Protein AF-A0A3M0Z7J5-F1 (afdb_monomer_lite)

Foldseek 3Di:
DLQDALPDPLQVVLLVLCCVLQVDVVSVCVQLVHDDPGSSVSSVDNDRWPDSPHPSSVVSVLVSVLVVLLVVLCVVLVVCCVVPVPDFAAADQDEPCLDVQPPDLSNLCSCLVRGQEHEYQDACLSQQAALVFAGAPVSLVSLVSSCVSSVHAYEHAEYADPPPRLSRLLQPVLLQLQRPRYDYYDYPDQADDDPPPPPDDDPPPVSVPDRDDDVSNVVSCCVCVVCSVVSNPPNHSCVSYDHQQFQWAQDDDFADWDDDDDDFQFFAQWTWDDDAQATFIDGVNHTWKDWWKWWWWAGPNDTATATFRGKAWDTWHDDPFWIKTKIKGWDQKDPADRPGDPDPDRPDPPDGTGFIKIWIKMWIRTHHHHQKIKMWTFKMWGQAQAKIWRFKMKRKMWTCVVNQCQQWDWDSNRCSQSKTWTARQVVQKIKIKGFSGPNWHWDWDQTPSRITMTITIGGDGDIHHHRDMGGDPGTTMMMMGMDGCVVDDVVVVVSVVVCCVVRIDRPVVPDPDPDDDDD

pLDDT: mean 82.3, std 17.11, range [24.45, 98.56]

Secondary structure (DSSP, 8-state):
-TTS-TT-HHHHHHHHHHHHHHSSHHHHHHHHT---SSGGGGGT-S---S---SHHHHHHHHHHHHHHHHHHHHHHHHHHHHH-SSS------B-S-SSGGG--HHHHHHHHHH-SSEEE---TTTTT-BTTTBEEHHHHHHHHHHHHHHTS-EEEEEE--SSSHHHHHHHHHHHHHH-TTEEEEEES-SSPPP-S--SS--TT-GGGG-----HHHHHHHHHHHHTHHHHHHH--GGGGEE-PPPPEEE--PPPPEE-SSPPPEEETTEEEEEETTEEEEEETTEEEEEE--EEEEEETTEEEEEE-SEEEEEEEEE-SSEEEEEEEEEE---SS----SSS-PPPPTTPPPPPPEEEEEEEEEESSSTTEEEEEEEEEEE-SSS-EEEEEEEEEEEE-GGGT--SPEEE---GGGT-EEEEETTTTEEEEEE-SSTTSEEEEEE-TTS-EEEEEEEEEEEEE-TT-EE--SS--EEEEEEE-GGG-HHHHHHHHHHHHHHHEEEGGGS---------

Radius of gyration: 25.52 Å; chains: 1; bounding box: 69×64×62 Å

Sequence (519 aa):
MFCYPADHTAKLALIRFAKDYFKDIRAFNEAWKTNLNSFDDLRQLSAIAPVPPTDAADRFAWRWLEYAEETWFKHWAGAIRKYDPNHLILGIRQHGHESPGKFNRGFWKIMGKYCDVISLNAYAASVGVDPERGVPDRTMRHFSEISEISGRPLINSEWFPNIHEEKIFHWYQPFMIAHPAFVGSQLFNWAGHPSLSYTLRDPNDPELSTFQPKPELERAARDVFSRLVEIRLHESPEKYTFKAPAARLWNRPLPPRREGPLPLLRSGPVELRKISEGWQLLCDGKRFQEFSPYVHQVFNQQNRWVRSTTHTILAWYQDAEFTVIDSVLSHPGDEDRGVDAGGMKPPKPGEKKAFAYELLIRTWVARQEPGVVATQILGLNNRSQGSWFLKSISMACKTQLAGSGKDDQPYNALQIYRAAGWTDPVVDIGYVAFSPDEKTGSKYRIWKTGRRAASREFAVNTLMVGAQSWAPELTPTAIHMVWKPSLGHARLLERIEQVVQRYCKSSQAIPYQSRIVDR

Structure (mmCIF, N/CA/C/O backbone):
data_AF-A0A3M0Z7J5-F1
#
_entry.id   AF-A0A3M0Z7J5-F1
#
loop_
_atom_site.group_PDB
_atom_site.id
_atom_site.type_symbol
_atom_site.label_atom_id
_atom_site.label_alt_id
_atom_site.label_comp_id
_atom_site.label_asym_id
_atom_site.label_entity_id
_atom_site.label_seq_id
_atom_site.pdbx_PDB_ins_code
_atom_site.Cartn_x
_atom_site.Cartn_y
_atom_site.Cartn_z
_atom_site.occupancy
_atom_site.B_iso_or_equiv
_atom_site.auth_seq_id
_atom_site.auth_comp_id
_atom_site.auth_asym_id
_atom_site.auth_atom_id
_atom_site.pdbx_PDB_model_num
ATOM 1 N N . MET A 1 1 ? -7.936 17.735 12.876 1.00 60.84 1 MET A N 1
ATOM 2 C CA . MET A 1 1 ? -8.378 17.920 14.277 1.00 60.84 1 MET A CA 1
ATOM 3 C C . MET A 1 1 ? -8.897 19.330 14.525 1.00 60.84 1 MET A C 1
ATOM 5 O O . MET A 1 1 ? -10.055 19.461 14.882 1.00 60.84 1 MET A O 1
ATOM 9 N N . PHE A 1 2 ? -8.102 20.376 14.283 1.00 72.12 2 PHE A N 1
ATOM 10 C CA . PHE A 1 2 ? -8.481 21.748 14.656 1.00 72.12 2 PHE A CA 1
ATOM 11 C C . PHE A 1 2 ? -9.410 22.472 13.668 1.00 72.12 2 PHE A C 1
ATOM 13 O O . PHE A 1 2 ? -9.980 23.490 14.026 1.00 72.12 2 PHE A O 1
ATOM 20 N N . CYS A 1 3 ? -9.635 21.933 12.466 1.00 73.25 3 CYS A N 1
ATOM 21 C CA . CYS A 1 3 ? -10.385 22.614 11.401 1.00 73.25 3 CYS A CA 1
ATOM 22 C C . CYS A 1 3 ? -11.904 22.720 11.614 1.00 73.25 3 CYS A C 1
ATOM 24 O O . CYS A 1 3 ? -12.590 23.314 10.787 1.00 73.25 3 CYS A O 1
ATOM 26 N N . TYR A 1 4 ? -12.441 22.129 12.681 1.00 81.00 4 TYR A N 1
ATOM 27 C CA . TYR A 1 4 ? -13.855 22.278 13.007 1.00 81.00 4 TYR A CA 1
ATOM 28 C C . TYR A 1 4 ? -14.184 23.725 13.431 1.00 81.00 4 TYR A C 1
ATOM 30 O O . TYR A 1 4 ? -13.299 24.428 13.938 1.00 81.00 4 TYR A O 1
ATOM 38 N N . PRO A 1 5 ? -15.445 24.171 13.271 1.00 87.25 5 PRO A N 1
ATOM 39 C CA . PRO A 1 5 ? -15.925 25.435 13.830 1.00 87.25 5 PRO A CA 1
ATOM 40 C C . PRO A 1 5 ? -15.631 25.580 15.332 1.00 87.25 5 PRO A C 1
ATOM 42 O O . PRO A 1 5 ? -15.507 24.586 16.052 1.00 87.25 5 PRO A O 1
ATOM 45 N N . ALA A 1 6 ? -15.500 26.822 15.805 1.00 88.44 6 ALA A N 1
ATOM 46 C CA . ALA A 1 6 ? -15.076 27.163 17.171 1.00 88.44 6 ALA A CA 1
ATOM 47 C C . ALA A 1 6 ? -15.990 26.614 18.285 1.00 88.44 6 ALA A C 1
ATOM 49 O O . ALA A 1 6 ? -15.560 26.442 19.430 1.00 88.44 6 ALA A O 1
ATOM 50 N N . ASP A 1 7 ? -17.250 26.370 17.953 1.00 89.44 7 ASP A N 1
ATOM 51 C CA . ASP A 1 7 ? -18.333 25.878 18.800 1.00 89.44 7 ASP A CA 1
ATOM 52 C C . ASP A 1 7 ? -18.662 24.394 18.563 1.00 89.44 7 ASP A C 1
ATOM 54 O O . ASP A 1 7 ? -19.464 23.815 19.294 1.00 89.44 7 ASP A O 1
ATOM 58 N N . HIS A 1 8 ? -18.006 23.740 17.600 1.00 91.50 8 HIS A N 1
ATOM 59 C CA . HIS A 1 8 ? -18.236 22.329 17.321 1.00 91.50 8 HIS A CA 1
ATOM 60 C C . HIS A 1 8 ? -17.866 21.464 18.534 1.00 91.50 8 HIS A C 1
ATOM 62 O O . HIS A 1 8 ? -16.742 21.521 19.042 1.00 91.50 8 HIS A O 1
ATOM 68 N N . THR A 1 9 ? -18.774 20.588 18.961 1.00 92.44 9 THR A N 1
ATOM 69 C CA . THR A 1 9 ? -18.633 19.781 20.188 1.00 92.44 9 THR A CA 1
ATOM 70 C C . THR A 1 9 ? -17.344 18.956 20.223 1.00 92.44 9 THR A C 1
ATOM 72 O O . THR A 1 9 ? -16.647 18.948 21.236 1.00 92.44 9 THR A O 1
ATOM 75 N N . ALA A 1 10 ? -16.951 18.339 19.102 1.00 89.31 10 ALA A N 1
ATOM 76 C CA . ALA A 1 10 ? -15.683 17.604 19.010 1.00 89.31 10 ALA A CA 1
ATOM 77 C C . ALA A 1 10 ? -14.442 18.499 19.205 1.00 89.31 10 ALA A C 1
ATOM 79 O O . ALA A 1 10 ? -13.437 18.045 19.747 1.00 89.31 10 ALA A O 1
ATOM 80 N N . LYS A 1 11 ? -14.505 19.775 18.799 1.00 90.69 11 LYS A N 1
ATOM 81 C CA . LYS A 1 11 ? -13.414 20.734 19.014 1.00 90.69 11 LYS A CA 1
ATOM 82 C C . LYS A 1 11 ? -13.320 21.122 20.482 1.00 90.69 11 LYS A C 1
ATOM 84 O O . LYS A 1 11 ? -12.230 21.134 21.037 1.00 90.69 11 LYS A O 1
ATOM 89 N N . LEU A 1 12 ? -14.457 21.372 21.125 1.00 93.06 12 LEU A N 1
ATOM 90 C CA . LEU A 1 12 ? -14.505 21.663 22.559 1.00 93.06 12 LEU A CA 1
ATOM 91 C C . LEU A 1 12 ? -13.969 20.488 23.387 1.00 93.06 12 LEU A C 1
ATOM 93 O O . LEU A 1 12 ? -13.180 20.691 24.309 1.00 93.06 12 LEU A O 1
ATOM 97 N N . ALA A 1 13 ? -14.328 19.257 23.013 1.00 94.00 13 ALA A N 1
ATOM 98 C CA . ALA A 1 13 ? -13.791 18.048 23.630 1.00 94.00 13 ALA A CA 1
ATOM 99 C C . ALA A 1 13 ? -12.271 17.918 23.427 1.00 94.00 13 ALA A C 1
ATOM 101 O O . ALA A 1 13 ? -11.559 17.633 24.386 1.00 94.00 13 ALA A O 1
ATOM 102 N N . LEU A 1 14 ? -11.763 18.201 22.222 1.00 92.50 14 LEU A N 1
ATOM 103 C CA . LEU A 1 14 ? -10.325 18.207 21.934 1.00 92.50 14 LEU A CA 1
ATOM 104 C C . LEU A 1 14 ? -9.572 19.232 22.785 1.00 92.50 14 LEU A C 1
ATOM 106 O O . LEU A 1 14 ? -8.501 18.927 23.298 1.00 92.50 14 LEU A O 1
ATOM 110 N N . ILE A 1 15 ? -10.118 20.436 22.946 1.00 93.75 15 ILE A N 1
ATOM 111 C CA . ILE A 1 15 ? -9.497 21.504 23.740 1.00 93.75 15 ILE A CA 1
ATOM 112 C C . ILE A 1 15 ? -9.439 21.112 25.212 1.00 93.75 15 ILE A C 1
ATOM 114 O O . ILE A 1 15 ? -8.394 21.250 25.846 1.00 93.75 15 ILE A O 1
ATOM 118 N N . ARG A 1 16 ? -10.535 20.562 25.745 1.00 95.50 16 ARG A N 1
ATOM 119 C CA . ARG A 1 16 ? -10.559 20.027 27.108 1.00 95.50 16 ARG A CA 1
ATOM 120 C C . ARG A 1 16 ? -9.527 18.915 27.280 1.00 95.50 16 ARG A C 1
ATOM 122 O O . ARG A 1 16 ? -8.743 18.958 28.220 1.00 95.50 16 ARG A O 1
ATOM 129 N N . PHE A 1 17 ? -9.477 17.974 26.341 1.00 95.62 17 PHE A N 1
ATOM 130 C CA . PHE A 1 17 ? -8.508 16.885 26.359 1.00 95.62 17 PHE A CA 1
ATOM 131 C C . PHE A 1 17 ? -7.061 17.396 26.267 1.00 95.62 17 PHE A C 1
ATOM 133 O O . PHE A 1 17 ? -6.199 16.919 26.996 1.00 95.62 17 PHE A O 1
ATOM 140 N N . ALA A 1 18 ? -6.785 18.406 25.435 1.00 94.25 18 ALA A N 1
ATOM 141 C CA . ALA A 1 18 ? -5.476 19.056 25.342 1.00 94.25 18 ALA A CA 1
ATOM 142 C C . ALA A 1 18 ? -5.068 19.714 26.663 1.00 94.25 18 ALA A C 1
ATOM 144 O O . ALA A 1 18 ? -3.948 19.501 27.127 1.00 94.25 18 ALA A O 1
ATOM 145 N N . LYS A 1 19 ? -5.989 20.449 27.293 1.00 96.19 19 LYS A N 1
ATOM 146 C CA . LYS A 1 19 ? -5.780 21.061 28.608 1.00 96.19 19 LYS A CA 1
ATOM 147 C C . LYS A 1 19 ? -5.491 20.005 29.675 1.00 96.19 19 LYS A C 1
ATOM 149 O O . LYS A 1 19 ? -4.554 20.156 30.454 1.00 96.19 19 LYS A O 1
ATOM 154 N N . ASP A 1 20 ? -6.242 18.907 29.671 1.00 96.69 20 ASP A N 1
ATOM 155 C CA . ASP A 1 20 ? -6.064 17.816 30.627 1.00 96.69 20 ASP A CA 1
ATOM 156 C C . ASP A 1 20 ? -4.772 17.023 30.385 1.00 96.69 20 ASP A C 1
ATOM 158 O O . ASP A 1 20 ? -4.158 16.574 31.351 1.00 96.69 20 ASP A O 1
ATOM 162 N N . TYR A 1 21 ? -4.344 16.863 29.133 1.00 96.25 21 TYR A N 1
ATOM 163 C CA . TYR A 1 21 ? -3.148 16.106 28.773 1.00 96.25 21 TYR A CA 1
ATOM 164 C C . TYR A 1 21 ? -1.858 16.900 29.003 1.00 96.25 21 TYR A C 1
ATOM 166 O O . TYR A 1 21 ? -0.937 16.404 29.646 1.00 96.25 21 TYR A O 1
ATOM 174 N N . PHE A 1 22 ? -1.784 18.133 28.493 1.00 95.56 22 PHE A N 1
ATOM 175 C CA . PHE A 1 22 ? -0.569 18.952 28.563 1.00 95.56 22 PHE A CA 1
ATOM 176 C C . PHE A 1 22 ? -0.449 19.749 29.862 1.00 95.56 22 PHE A C 1
ATOM 178 O O . PHE A 1 22 ? 0.668 20.091 30.239 1.00 95.56 22 PHE A O 1
ATOM 185 N N . LYS A 1 23 ? -1.569 20.028 30.547 1.00 95.50 23 LYS A N 1
ATOM 186 C CA . LYS A 1 23 ? -1.692 20.852 31.771 1.00 95.50 23 LYS A CA 1
ATOM 187 C C . LYS A 1 23 ? -1.306 22.328 31.607 1.00 95.50 23 LYS A C 1
ATOM 189 O O . LYS A 1 23 ? -2.013 23.190 32.118 1.00 95.50 23 LYS A O 1
ATOM 194 N N . ASP A 1 24 ? -0.234 22.618 30.877 1.00 95.81 24 ASP A N 1
ATOM 195 C CA . ASP A 1 24 ? 0.309 23.946 30.597 1.00 95.81 24 ASP A CA 1
ATOM 196 C C . ASP A 1 24 ? 0.293 24.216 29.082 1.00 95.81 24 ASP A C 1
ATOM 198 O O . ASP A 1 24 ? 0.704 23.377 28.273 1.00 95.81 24 ASP A O 1
ATOM 202 N N . ILE A 1 25 ? -0.164 25.408 28.690 1.00 95.31 25 ILE A N 1
ATOM 203 C CA . ILE A 1 25 ? -0.186 25.849 27.291 1.00 95.31 25 ILE A CA 1
ATOM 204 C C . ILE A 1 25 ? 1.223 25.924 26.690 1.00 95.31 25 ILE A C 1
ATOM 206 O O . ILE A 1 25 ? 1.390 25.676 25.497 1.00 95.31 25 ILE A O 1
ATOM 210 N N . ARG A 1 26 ? 2.259 26.176 27.502 1.00 95.56 26 ARG A N 1
ATOM 211 C CA . ARG A 1 26 ? 3.659 26.179 27.047 1.00 95.56 26 ARG A CA 1
ATOM 212 C C . ARG A 1 26 ? 4.099 24.807 26.539 1.00 95.56 26 ARG A C 1
ATOM 214 O O . ARG A 1 26 ? 4.733 24.734 25.491 1.00 95.56 26 ARG A O 1
ATOM 221 N N . ALA A 1 27 ? 3.693 23.728 27.209 1.00 94.44 27 ALA A N 1
ATOM 222 C CA . ALA A 1 27 ? 3.998 22.364 26.777 1.00 94.44 27 ALA A CA 1
ATOM 223 C C . ALA A 1 27 ? 3.277 22.006 25.465 1.00 94.44 27 ALA A C 1
ATOM 225 O O . ALA A 1 27 ? 3.853 21.365 24.585 1.00 94.44 27 ALA A O 1
ATOM 226 N N . PHE A 1 28 ? 2.030 22.465 25.297 1.00 91.94 28 PHE A N 1
ATOM 227 C CA . PHE A 1 28 ? 1.325 22.332 24.021 1.00 91.94 28 PHE A CA 1
ATOM 228 C C . PHE A 1 28 ? 2.047 23.107 22.910 1.00 91.94 28 PHE A C 1
ATOM 230 O O . PHE A 1 28 ? 2.303 22.548 21.844 1.00 91.94 28 PHE A O 1
ATOM 237 N N . ASN A 1 29 ? 2.418 24.364 23.169 1.00 91.06 29 ASN A N 1
ATOM 238 C CA . ASN A 1 29 ? 3.145 25.216 22.229 1.00 91.06 29 ASN A CA 1
ATOM 239 C C . ASN A 1 29 ? 4.480 24.605 21.798 1.00 91.06 29 ASN A C 1
ATOM 241 O O . ASN A 1 29 ? 4.808 24.624 20.615 1.00 91.06 29 ASN A O 1
ATOM 245 N N . GLU A 1 30 ? 5.223 24.003 22.724 1.00 90.38 30 GLU A N 1
ATOM 246 C CA . GLU A 1 30 ? 6.474 23.314 22.417 1.00 90.38 30 GLU A CA 1
ATOM 247 C C . GLU A 1 30 ? 6.257 22.081 21.529 1.00 90.38 30 GLU A C 1
ATOM 249 O O . GLU A 1 30 ? 6.995 21.882 20.553 1.00 90.38 30 GLU A O 1
ATOM 254 N N . ALA A 1 31 ? 5.233 21.279 21.841 1.00 88.00 31 ALA A N 1
ATOM 255 C CA . ALA A 1 31 ? 4.897 20.067 21.103 1.00 88.00 31 ALA A CA 1
ATOM 256 C C . ALA A 1 31 ? 4.397 20.376 19.682 1.00 88.00 31 ALA A C 1
ATOM 258 O O . ALA A 1 31 ? 4.794 19.719 18.717 1.00 88.00 31 ALA A O 1
ATOM 259 N N . TRP A 1 32 ? 3.547 21.392 19.548 1.00 83.75 32 TRP A N 1
ATOM 260 C CA . TRP A 1 32 ? 2.873 21.751 18.300 1.00 83.75 32 TRP A CA 1
ATOM 261 C C . TRP A 1 32 ? 3.548 22.894 17.535 1.00 83.75 32 TRP A C 1
ATOM 263 O O . TRP A 1 32 ? 3.090 23.249 16.451 1.00 83.75 32 TRP A O 1
ATOM 273 N N . LYS A 1 33 ? 4.647 23.447 18.069 1.00 82.75 33 LYS A N 1
ATOM 274 C CA . LYS A 1 33 ? 5.366 24.620 17.534 1.00 82.75 33 LYS A CA 1
ATOM 275 C C . LYS A 1 33 ? 4.427 25.801 17.280 1.00 82.75 33 LYS A C 1
ATOM 277 O O . LYS A 1 33 ? 4.461 26.436 16.227 1.00 82.75 33 LYS A O 1
ATOM 282 N N . THR A 1 34 ? 3.578 26.078 18.264 1.00 84.75 34 THR A N 1
ATOM 283 C CA . THR A 1 34 ? 2.640 27.205 18.267 1.00 84.75 34 THR A CA 1
ATOM 284 C C . THR A 1 34 ? 3.066 28.265 19.279 1.00 84.75 34 THR A C 1
ATOM 286 O O . THR A 1 34 ? 3.971 28.046 20.078 1.00 84.75 34 THR A O 1
ATOM 289 N N . ASN A 1 35 ? 2.414 29.425 19.247 1.00 88.75 35 ASN A N 1
ATOM 290 C CA . ASN A 1 35 ? 2.616 30.496 20.223 1.00 88.75 35 ASN A CA 1
ATOM 291 C C . ASN A 1 35 ? 1.262 31.011 20.729 1.00 88.75 35 ASN A C 1
ATOM 293 O O . ASN A 1 35 ? 0.900 32.166 20.524 1.00 88.75 35 ASN A O 1
ATOM 297 N N . LEU A 1 36 ? 0.461 30.101 21.282 1.00 90.88 36 LEU A N 1
ATOM 298 C CA . LEU A 1 36 ? -0.856 30.402 21.838 1.00 90.88 36 LEU A CA 1
ATOM 299 C C . LEU A 1 36 ? -0.710 30.953 23.257 1.00 90.88 36 LEU A C 1
ATOM 301 O O . LEU A 1 36 ? 0.120 30.467 24.026 1.00 90.88 36 LEU A O 1
ATOM 305 N N . ASN A 1 37 ? -1.547 31.918 23.619 1.00 95.06 37 ASN A N 1
ATOM 306 C CA . ASN A 1 37 ? -1.591 32.482 24.965 1.00 95.06 37 ASN A CA 1
ATOM 307 C C . ASN A 1 37 ? -2.378 31.577 25.919 1.00 95.06 37 ASN A C 1
ATOM 309 O O . ASN A 1 37 ? -2.112 31.544 27.119 1.00 95.06 37 ASN A O 1
ATOM 313 N N . SER A 1 38 ? -3.354 30.835 25.391 1.00 95.81 38 SER A N 1
ATOM 314 C CA . SER A 1 38 ? -4.208 29.941 26.169 1.00 95.81 38 SER A CA 1
ATOM 315 C C . SER A 1 38 ? -4.676 28.729 25.358 1.00 95.81 38 SER A C 1
ATOM 317 O O . SER A 1 38 ? -4.617 28.716 24.128 1.00 95.81 38 SER A O 1
ATOM 319 N N . PHE A 1 39 ? -5.205 27.706 26.038 1.00 94.06 39 PHE A N 1
ATOM 320 C CA . PHE A 1 39 ? -5.886 26.600 25.353 1.00 94.06 39 PHE A CA 1
ATOM 321 C C . PHE A 1 39 ? -7.177 27.048 24.652 1.00 94.06 39 PHE A C 1
ATOM 323 O O . PHE A 1 39 ? -7.581 26.408 23.684 1.00 94.06 39 PHE A O 1
ATOM 330 N N . ASP A 1 40 ? -7.818 28.136 25.090 1.00 92.12 40 ASP A N 1
ATOM 331 C CA . ASP A 1 40 ? -9.038 28.642 24.450 1.00 92.12 40 ASP A CA 1
ATOM 332 C C . ASP A 1 40 ? -8.756 29.243 23.066 1.00 92.12 40 ASP A C 1
ATOM 334 O O . ASP A 1 40 ? -9.621 29.207 22.188 1.00 92.12 40 ASP A O 1
ATOM 338 N N . ASP A 1 41 ? -7.519 29.678 22.811 1.00 91.56 41 ASP A N 1
ATOM 339 C CA . ASP A 1 41 ? -7.084 30.165 21.498 1.00 91.56 41 ASP A CA 1
ATOM 340 C C . ASP A 1 41 ? -7.205 29.072 20.421 1.00 91.56 41 ASP A C 1
ATOM 342 O O . ASP A 1 41 ? -7.436 29.363 19.244 1.00 91.56 41 ASP A O 1
ATOM 346 N N . LEU A 1 42 ? -7.157 27.790 20.816 1.00 89.00 42 LEU A N 1
ATOM 347 C CA . LEU A 1 42 ? -7.389 26.653 19.921 1.00 89.00 42 LEU A CA 1
ATOM 348 C C . LEU A 1 42 ? -8.769 26.702 19.251 1.00 89.00 42 LEU A C 1
ATOM 350 O O . LEU A 1 42 ? -8.935 26.134 18.171 1.00 89.00 42 LEU A O 1
ATOM 354 N N . ARG A 1 43 ? -9.762 27.382 19.847 1.00 89.94 43 ARG A N 1
ATOM 355 C CA . ARG A 1 43 ? -11.102 27.550 19.254 1.00 89.94 43 ARG A CA 1
ATOM 356 C C . ARG A 1 43 ? -11.046 28.318 17.943 1.00 89.94 43 ARG A C 1
ATOM 358 O O . ARG A 1 43 ? -11.799 27.991 17.027 1.00 89.94 43 ARG A O 1
ATOM 365 N N . GLN A 1 44 ? -10.138 29.282 17.840 1.00 85.62 44 GLN A N 1
ATOM 366 C CA . GLN A 1 44 ? -10.013 30.160 16.677 1.00 85.62 44 GLN A CA 1
ATOM 367 C C . GLN A 1 44 ? -9.113 29.578 15.585 1.00 85.62 44 GLN A C 1
ATOM 369 O O . GLN A 1 44 ? -9.110 30.062 14.455 1.00 85.62 44 GLN A O 1
ATOM 374 N N . LEU A 1 45 ? -8.388 28.495 15.876 1.00 81.19 45 LEU A N 1
ATOM 375 C CA . LEU A 1 45 ? -7.583 27.819 14.868 1.00 81.19 45 LEU A CA 1
ATOM 376 C C . LEU A 1 45 ? -8.490 27.111 13.865 1.00 81.19 45 LEU A C 1
ATOM 378 O O . LEU A 1 45 ? -9.147 26.134 14.203 1.00 81.19 45 LEU A O 1
ATOM 382 N N . SER A 1 46 ? -8.512 27.576 12.620 1.00 71.44 46 SER A N 1
ATOM 383 C CA . SER A 1 46 ? -9.146 26.882 11.485 1.00 71.44 46 SER A CA 1
ATOM 384 C C . SER A 1 46 ? -8.219 25.838 10.850 1.00 71.44 46 SER A C 1
ATOM 386 O O . SER A 1 46 ? -8.644 25.002 10.054 1.00 71.44 46 SER A O 1
ATOM 388 N N . ALA A 1 47 ? -6.942 25.864 11.228 1.00 65.75 47 ALA A N 1
ATOM 389 C CA . ALA A 1 47 ? -5.931 24.878 10.907 1.00 65.75 47 ALA A CA 1
ATOM 390 C C . ALA A 1 47 ? -4.775 25.020 11.899 1.00 65.75 47 ALA A C 1
ATOM 392 O O . ALA A 1 47 ? -4.458 26.127 12.326 1.00 65.75 47 ALA A O 1
ATOM 393 N N . ILE A 1 48 ? -4.097 23.917 12.193 1.00 60.94 48 ILE A N 1
ATOM 394 C CA . ILE A 1 48 ? -2.671 23.990 12.521 1.00 60.94 48 ILE A CA 1
ATOM 395 C C . ILE A 1 48 ? -1.941 23.672 11.216 1.00 60.94 48 ILE A C 1
ATOM 397 O O . ILE A 1 48 ? -2.463 22.902 10.399 1.00 60.94 48 ILE A O 1
ATOM 401 N N . ALA A 1 49 ? -0.781 24.294 10.980 1.00 55.84 49 ALA A N 1
ATOM 402 C CA . ALA A 1 49 ? 0.098 23.910 9.877 1.00 55.84 49 ALA A CA 1
ATOM 403 C C . ALA A 1 49 ? 0.241 22.369 9.836 1.00 55.84 49 ALA A C 1
ATOM 405 O O . ALA A 1 49 ? 0.138 21.734 10.885 1.00 55.84 49 ALA A O 1
ATOM 406 N N . PRO A 1 50 ? 0.433 21.738 8.662 1.00 52.69 50 PRO A N 1
ATOM 407 C CA . PRO A 1 50 ? 0.348 20.281 8.488 1.00 52.69 50 PRO A CA 1
ATOM 408 C C . PRO A 1 50 ? 1.439 19.446 9.195 1.00 52.69 50 PRO A C 1
ATOM 410 O O . PRO A 1 50 ? 1.760 18.353 8.739 1.00 52.69 50 PRO A O 1
ATOM 413 N N . VAL A 1 51 ? 1.999 19.904 10.312 1.00 53.50 51 VAL A N 1
ATOM 414 C CA . VAL A 1 51 ? 3.064 19.223 11.037 1.00 53.50 51 VAL A CA 1
ATOM 415 C C . VAL A 1 51 ? 2.650 19.030 12.497 1.00 53.50 51 VAL A C 1
ATOM 417 O O . VAL A 1 51 ? 2.415 20.013 13.194 1.00 53.50 51 VAL A O 1
ATOM 420 N N . PRO A 1 52 ? 2.621 17.793 13.012 1.00 52.41 52 PRO A N 1
ATOM 421 C CA . PRO A 1 52 ? 3.111 17.510 14.347 1.00 52.41 52 PRO A CA 1
ATOM 422 C C . PRO A 1 52 ? 4.614 17.179 14.222 1.00 52.41 52 PRO A C 1
ATOM 424 O O . PRO A 1 52 ? 4.955 16.082 13.792 1.00 52.41 52 PRO A O 1
ATOM 427 N N . PRO A 1 53 ? 5.534 18.120 14.507 1.00 60.56 53 PRO A N 1
ATOM 428 C CA . PRO A 1 53 ? 6.979 17.919 14.332 1.00 60.56 53 PRO A CA 1
ATOM 429 C C . PRO A 1 53 ? 7.663 17.339 15.578 1.00 60.56 53 PRO A C 1
ATOM 431 O O . PRO A 1 53 ? 8.885 17.386 15.676 1.00 60.56 53 PRO A O 1
ATOM 434 N N . THR A 1 54 ? 6.903 16.856 16.563 1.00 75.94 54 THR A N 1
ATOM 435 C CA . THR A 1 54 ? 7.459 16.311 17.805 1.00 75.94 54 THR A CA 1
ATOM 436 C C . THR A 1 54 ? 6.743 15.031 18.202 1.00 75.94 54 THR A C 1
ATOM 438 O O . THR A 1 54 ? 5.539 14.875 17.978 1.00 75.94 54 THR A O 1
ATOM 441 N N . ASP A 1 55 ? 7.455 14.148 18.894 1.00 78.31 55 ASP A N 1
ATOM 442 C CA . ASP A 1 55 ? 6.865 12.919 19.429 1.00 78.31 55 ASP A CA 1
ATOM 443 C C . ASP A 1 55 ? 5.784 13.204 20.470 1.00 78.31 55 ASP A C 1
ATOM 445 O O . ASP A 1 55 ? 4.892 12.392 20.689 1.00 78.31 55 ASP A O 1
ATOM 449 N N . ALA A 1 56 ? 5.852 14.359 21.139 1.00 85.38 56 ALA A N 1
ATOM 450 C CA . ALA A 1 56 ? 4.829 14.779 22.084 1.00 85.38 56 ALA A CA 1
ATOM 451 C C . ALA A 1 56 ? 3.495 15.064 21.377 1.00 85.38 56 ALA A C 1
ATOM 453 O O . ALA A 1 56 ? 2.448 14.628 21.861 1.00 85.38 56 ALA A O 1
ATOM 454 N N . ALA A 1 57 ? 3.530 15.741 20.225 1.00 83.88 57 ALA A N 1
ATOM 455 C CA . ALA A 1 57 ? 2.339 15.988 19.418 1.00 83.88 57 ALA A CA 1
ATOM 456 C C . ALA A 1 57 ? 1.786 14.694 18.802 1.00 83.88 57 ALA A C 1
ATOM 458 O O . ALA A 1 57 ? 0.571 14.499 18.813 1.00 83.88 57 ALA A O 1
ATOM 459 N N . ASP A 1 58 ? 2.654 13.788 18.336 1.00 80.44 58 ASP A N 1
ATOM 460 C CA . ASP A 1 58 ? 2.231 12.487 17.799 1.00 80.44 58 ASP A CA 1
ATOM 461 C C . ASP A 1 58 ? 1.592 11.600 18.882 1.00 80.44 58 ASP A C 1
ATOM 463 O O . ASP A 1 58 ? 0.464 11.131 18.722 1.00 80.44 58 ASP A O 1
ATOM 467 N N . ARG A 1 59 ? 2.236 11.463 20.053 1.00 85.19 59 ARG A N 1
ATOM 468 C CA . ARG A 1 59 ? 1.657 10.744 21.203 1.00 85.19 59 ARG A CA 1
ATOM 469 C C . ARG A 1 59 ? 0.306 11.319 21.613 1.00 85.19 59 ARG A C 1
ATOM 471 O O . ARG A 1 59 ? -0.623 10.559 21.873 1.00 85.19 59 ARG A O 1
ATOM 478 N N . PHE A 1 60 ? 0.181 12.644 21.661 1.00 90.19 60 PHE A N 1
ATOM 479 C CA . PHE A 1 60 ? -1.096 13.288 21.949 1.00 90.19 60 PHE A CA 1
ATOM 480 C C . PHE A 1 60 ? -2.158 12.953 20.894 1.00 90.19 60 PHE A C 1
ATOM 482 O O . PHE A 1 60 ? -3.285 12.630 21.261 1.00 90.19 60 PHE A O 1
ATOM 489 N N . ALA A 1 61 ? -1.815 12.993 19.602 1.00 85.69 61 ALA A N 1
ATOM 490 C CA . ALA A 1 61 ? -2.750 12.684 18.523 1.00 85.69 61 ALA A CA 1
ATOM 491 C C . ALA A 1 61 ? -3.289 11.248 18.626 1.00 85.69 61 ALA A C 1
ATOM 493 O O . ALA A 1 61 ? -4.497 11.044 18.498 1.00 85.69 61 ALA A O 1
ATOM 494 N N . TRP A 1 62 ? -2.427 10.275 18.938 1.00 84.38 62 TRP A N 1
ATOM 495 C CA . TRP A 1 62 ? -2.844 8.893 19.193 1.00 84.38 62 TRP A CA 1
ATOM 496 C C . TRP A 1 62 ? -3.743 8.766 20.423 1.00 84.38 62 TRP A C 1
ATOM 498 O O . TRP A 1 62 ? -4.783 8.117 20.356 1.00 84.38 62 TRP A O 1
ATOM 508 N N . ARG A 1 63 ? -3.400 9.431 21.532 1.00 89.75 63 ARG A N 1
ATOM 509 C CA . ARG A 1 63 ? -4.225 9.413 22.752 1.00 89.75 63 ARG A CA 1
ATOM 510 C C . ARG A 1 63 ? -5.584 10.075 22.559 1.00 89.75 63 ARG A C 1
ATOM 512 O O . ARG A 1 63 ? -6.578 9.596 23.096 1.00 89.75 63 ARG A O 1
ATOM 519 N N . TRP A 1 64 ? -5.638 11.152 21.781 1.00 90.69 64 TRP A N 1
ATOM 520 C CA . TRP A 1 64 ? -6.895 11.779 21.392 1.00 90.69 64 TRP A CA 1
ATOM 521 C C . TRP A 1 64 ? -7.746 10.844 20.527 1.00 90.69 64 TRP A C 1
ATOM 523 O O . TRP A 1 64 ? -8.952 10.744 20.750 1.00 90.69 64 TRP A O 1
ATOM 533 N N . LEU A 1 65 ? -7.130 10.146 19.566 1.00 87.62 65 LEU A N 1
ATOM 534 C CA . LEU A 1 65 ? -7.826 9.168 18.734 1.00 87.62 65 LEU A CA 1
ATOM 535 C C . LEU A 1 65 ? -8.430 8.046 19.592 1.00 87.62 65 LEU A C 1
ATOM 537 O O . LEU A 1 65 ? -9.627 7.802 19.487 1.00 87.62 65 LEU A O 1
ATOM 541 N N . GLU A 1 66 ? -7.650 7.455 20.502 1.00 90.50 66 GLU A N 1
ATOM 542 C CA . GLU A 1 66 ? -8.131 6.433 21.446 1.00 90.50 66 GLU A CA 1
ATOM 543 C C . GLU A 1 66 ? -9.298 6.950 22.307 1.00 90.50 66 GLU A C 1
ATOM 545 O O . GLU A 1 66 ? -10.299 6.259 22.487 1.00 90.50 66 GLU A O 1
ATOM 550 N N . TYR A 1 67 ? -9.211 8.186 22.812 1.00 93.62 67 TYR A N 1
ATOM 551 C CA . TYR A 1 67 ? -10.287 8.802 23.593 1.00 93.62 67 TYR A CA 1
ATOM 552 C C . TYR A 1 67 ? -11.576 8.975 22.776 1.00 93.62 67 TYR A C 1
ATOM 554 O O . TYR A 1 67 ? -12.672 8.675 23.262 1.00 93.62 67 TYR A O 1
ATOM 562 N N . ALA A 1 68 ? -11.457 9.457 21.537 1.00 92.56 68 ALA A N 1
ATOM 563 C CA . ALA A 1 68 ? -12.594 9.649 20.646 1.00 92.56 68 ALA A CA 1
ATOM 564 C C . ALA A 1 68 ? -13.245 8.308 20.266 1.00 92.56 68 ALA A C 1
ATOM 566 O O . ALA A 1 68 ? -14.469 8.185 20.323 1.00 92.56 68 ALA A O 1
ATOM 567 N N . GLU A 1 69 ? -12.432 7.301 19.941 1.00 92.75 69 GLU A N 1
ATOM 568 C CA . GLU A 1 69 ? -12.876 5.940 19.635 1.00 92.75 69 GLU A CA 1
ATOM 569 C C . GLU A 1 69 ? -13.602 5.314 20.832 1.00 92.75 69 GLU A C 1
ATOM 571 O O . GLU A 1 69 ? -14.736 4.858 20.693 1.00 92.75 69 GLU A O 1
ATOM 576 N N . GLU A 1 70 ? -13.008 5.345 22.029 1.00 96.31 70 GLU A N 1
ATOM 577 C CA . GLU A 1 70 ? -13.626 4.785 23.236 1.00 96.31 70 GLU A CA 1
ATOM 578 C C . GLU A 1 70 ? -14.932 5.495 23.600 1.00 96.31 70 GLU A C 1
ATOM 580 O O . GLU A 1 70 ? -15.915 4.837 23.946 1.00 96.31 70 GLU A O 1
ATOM 585 N N . THR A 1 71 ? -14.979 6.822 23.464 1.00 95.88 71 THR A N 1
ATOM 586 C CA . THR A 1 71 ? -16.210 7.592 23.680 1.00 95.88 71 THR A CA 1
ATOM 587 C C . THR A 1 71 ? -17.307 7.143 22.717 1.00 95.88 71 THR A C 1
ATOM 589 O O . THR A 1 71 ? -18.436 6.888 23.140 1.00 95.88 71 THR A O 1
ATOM 592 N N . TRP A 1 72 ? -16.979 6.997 21.432 1.00 95.81 72 TRP A N 1
ATOM 593 C CA . TRP A 1 72 ? -17.930 6.547 20.423 1.00 95.81 72 TRP A CA 1
ATOM 594 C C . TRP A 1 72 ? -18.432 5.125 20.704 1.00 95.81 72 TRP A C 1
ATOM 596 O O . TRP A 1 72 ? -19.644 4.925 20.800 1.00 95.81 72 TRP A O 1
ATOM 606 N N . PHE A 1 73 ? -17.532 4.161 20.929 1.00 97.44 73 PHE A N 1
ATOM 607 C CA . PHE A 1 73 ? -17.908 2.770 21.201 1.00 97.44 73 PHE A CA 1
ATOM 608 C C . PHE A 1 73 ? -18.737 2.624 22.480 1.00 97.44 73 PHE A C 1
ATOM 610 O O . PHE A 1 73 ? -19.711 1.873 22.482 1.00 97.44 73 PHE A O 1
ATOM 617 N N . LYS A 1 74 ? -18.413 3.372 23.542 1.00 97.94 74 LYS A N 1
ATOM 618 C CA . LYS A 1 74 ? -19.194 3.378 24.785 1.00 97.94 74 LYS A CA 1
ATOM 619 C C . LYS A 1 74 ? -20.647 3.771 24.541 1.00 97.94 74 LYS A C 1
ATOM 621 O O . LYS A 1 74 ? -21.555 3.108 25.040 1.00 97.94 74 LYS A O 1
ATOM 626 N N . HIS A 1 75 ? -20.873 4.845 23.787 1.00 97.62 75 HIS A N 1
ATOM 627 C CA . HIS A 1 75 ? -22.224 5.315 23.493 1.00 97.62 75 HIS A CA 1
ATOM 628 C C . HIS A 1 75 ? -22.946 4.413 22.492 1.00 97.62 75 HIS A C 1
ATOM 630 O O . HIS A 1 75 ? -24.107 4.078 22.714 1.00 97.62 75 HIS A O 1
ATOM 636 N N . TRP A 1 76 ? -22.263 3.986 21.431 1.00 97.62 76 TRP A N 1
ATOM 637 C CA . TRP A 1 76 ? -22.824 3.116 20.401 1.00 97.62 76 TRP A CA 1
ATOM 638 C C . TRP A 1 76 ? -23.233 1.748 20.963 1.00 97.62 76 TRP A C 1
ATOM 640 O O . TRP A 1 76 ? -24.397 1.362 20.852 1.00 97.62 76 TRP A O 1
ATOM 650 N N . ALA A 1 77 ? -22.323 1.054 21.653 1.00 98.25 77 ALA A N 1
ATOM 651 C CA . ALA A 1 77 ? -22.623 -0.240 22.256 1.00 98.25 77 ALA A CA 1
ATOM 652 C C . ALA A 1 77 ? -23.638 -0.111 23.398 1.00 98.25 77 ALA A C 1
ATOM 654 O O . ALA A 1 77 ? -24.548 -0.929 23.502 1.00 98.25 77 ALA A O 1
ATOM 655 N N . GLY A 1 78 ? -23.542 0.942 24.219 1.00 98.25 78 GLY A N 1
ATOM 656 C CA . GLY A 1 78 ? -24.520 1.213 25.275 1.00 98.25 78 GLY A CA 1
ATOM 657 C C . GLY A 1 78 ? -25.938 1.429 24.735 1.00 98.25 78 GLY A C 1
ATOM 658 O O . GLY A 1 78 ? -26.900 0.945 25.330 1.00 98.25 78 GLY A O 1
ATOM 659 N N . ALA A 1 79 ? -26.077 2.105 23.591 1.00 98.25 79 ALA A N 1
ATOM 660 C CA . ALA A 1 79 ? -27.368 2.301 22.940 1.00 98.25 79 ALA A CA 1
ATOM 661 C C . ALA A 1 79 ? -27.948 0.980 22.418 1.00 98.25 79 ALA A C 1
ATOM 663 O O . ALA A 1 79 ? -29.122 0.708 22.665 1.00 98.25 79 ALA A O 1
ATOM 664 N N . ILE A 1 80 ? -27.131 0.141 21.768 1.00 98.06 80 ILE A N 1
ATOM 665 C CA . ILE A 1 80 ? -27.561 -1.192 21.323 1.00 98.06 80 ILE A CA 1
ATOM 666 C C . ILE A 1 80 ? -27.991 -2.021 22.531 1.00 98.06 80 ILE A C 1
ATOM 668 O O . ILE A 1 80 ? -29.118 -2.487 22.563 1.00 98.06 80 ILE A O 1
ATOM 672 N N . ARG A 1 81 ? -27.168 -2.112 23.582 1.00 98.12 81 ARG A N 1
ATOM 673 C CA . ARG A 1 81 ? -27.502 -2.887 24.790 1.00 98.12 81 ARG A CA 1
ATOM 674 C C . ARG A 1 81 ? -28.774 -2.438 25.489 1.00 98.12 81 ARG A C 1
ATOM 676 O O . ARG A 1 81 ? -29.455 -3.268 26.080 1.00 98.12 81 ARG A O 1
ATOM 683 N N . LYS A 1 82 ? -29.101 -1.146 25.433 1.00 98.38 82 LYS A N 1
ATOM 684 C CA . LYS A 1 82 ? -30.339 -0.619 26.014 1.00 98.38 82 LYS A CA 1
ATOM 685 C C . LYS A 1 82 ? -31.587 -1.173 25.320 1.00 98.38 82 LYS A C 1
ATOM 687 O O . LYS A 1 82 ? -32.572 -1.434 26.002 1.00 98.38 82 LYS A O 1
ATOM 692 N N . TYR A 1 83 ? -31.566 -1.293 23.994 1.00 98.44 83 TYR A N 1
ATOM 693 C CA . TYR A 1 83 ? -32.744 -1.676 23.203 1.00 98.44 83 TYR A CA 1
ATOM 694 C C . TYR A 1 83 ? -32.714 -3.127 22.722 1.00 98.44 83 TYR A C 1
ATOM 696 O O . TYR A 1 83 ? -33.759 -3.690 22.419 1.00 98.44 83 TYR A O 1
ATOM 704 N N . ASP A 1 84 ? -31.531 -3.727 22.683 1.00 98.06 84 ASP A N 1
ATOM 705 C CA . ASP A 1 84 ? -31.284 -5.082 22.224 1.00 98.06 84 ASP A CA 1
ATOM 706 C C . ASP A 1 84 ? -30.200 -5.775 23.080 1.00 98.06 84 ASP A C 1
ATOM 708 O O . ASP A 1 84 ? -29.054 -5.971 22.658 1.00 98.06 84 ASP A O 1
ATOM 712 N N . PRO A 1 85 ? -30.522 -6.113 24.341 1.00 97.38 85 PRO A N 1
ATOM 713 C CA . PRO A 1 85 ? -29.561 -6.719 25.258 1.00 97.38 85 PRO A CA 1
ATOM 714 C C . PRO A 1 85 ? -29.201 -8.169 24.895 1.00 97.38 85 PRO A C 1
ATOM 716 O O . PRO A 1 85 ? -28.180 -8.660 25.370 1.00 97.38 85 PRO A O 1
ATOM 719 N N . ASN A 1 86 ? -30.014 -8.844 24.073 1.00 98.38 86 ASN A N 1
ATOM 720 C CA . ASN A 1 86 ? -29.910 -10.286 23.828 1.00 98.38 86 ASN A CA 1
ATOM 721 C C . ASN A 1 86 ? -29.099 -10.652 22.576 1.00 98.38 86 ASN A C 1
ATOM 723 O O . ASN A 1 86 ? -28.692 -11.805 22.445 1.00 98.38 86 ASN A O 1
ATOM 727 N N . HIS A 1 87 ? -28.859 -9.711 21.658 1.00 98.31 87 HIS A N 1
ATOM 728 C CA . HIS A 1 87 ? -28.111 -9.981 20.429 1.00 98.31 87 HIS A CA 1
ATOM 729 C C . HIS A 1 87 ? -26.648 -9.544 20.517 1.00 98.31 87 HIS A C 1
ATOM 731 O O . HIS A 1 87 ? -26.268 -8.665 21.290 1.00 98.31 87 HIS A O 1
ATOM 737 N N . LEU A 1 88 ? -25.801 -10.180 19.707 1.00 98.31 88 LEU A N 1
ATOM 738 C CA . LEU A 1 88 ? -24.374 -9.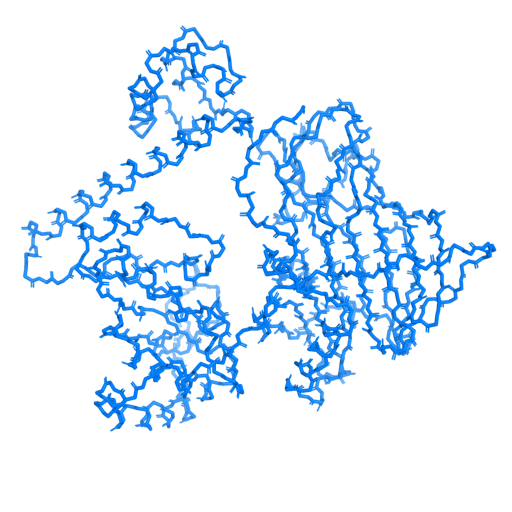879 19.661 1.00 98.31 88 LEU A CA 1
ATOM 739 C C . LEU A 1 88 ? -24.102 -8.533 18.980 1.00 98.31 88 LEU A C 1
ATOM 741 O O . LEU A 1 88 ? -24.641 -8.229 17.917 1.00 98.31 88 LEU A O 1
ATOM 745 N N . ILE A 1 89 ? -23.169 -7.770 19.540 1.00 98.38 89 ILE A N 1
ATOM 746 C CA . ILE A 1 89 ? -22.581 -6.595 18.903 1.00 98.38 89 ILE A CA 1
ATOM 747 C C . ILE A 1 89 ? -21.406 -7.068 18.049 1.00 98.38 89 ILE A C 1
ATOM 749 O O . ILE A 1 89 ? -20.331 -7.383 18.565 1.00 98.38 89 ILE A O 1
ATOM 753 N N . LEU A 1 90 ? -21.615 -7.104 16.732 1.00 97.31 90 LEU A N 1
ATOM 754 C CA . LEU A 1 90 ? -20.664 -7.666 15.765 1.00 97.31 90 LEU A CA 1
ATOM 755 C C . LEU A 1 90 ? -19.550 -6.698 15.337 1.00 97.31 90 LEU A C 1
ATOM 757 O O . LEU A 1 90 ? -18.798 -7.007 14.420 1.00 97.31 90 LEU A O 1
ATOM 761 N N . GLY A 1 91 ? -19.428 -5.522 15.951 1.00 94.88 91 GLY A N 1
ATOM 762 C CA . GLY A 1 91 ? -18.433 -4.514 15.576 1.00 94.88 91 GLY A CA 1
ATOM 763 C C . GLY A 1 91 ? -18.853 -3.646 14.387 1.00 94.88 91 GLY A C 1
ATOM 764 O O . GLY A 1 91 ? -20.039 -3.390 14.190 1.00 94.88 91 GLY A O 1
ATOM 765 N N . ILE A 1 92 ? -17.868 -3.138 13.636 1.00 94.62 92 ILE A N 1
ATOM 766 C CA . ILE A 1 92 ? -18.058 -2.021 12.689 1.00 94.62 92 ILE A CA 1
ATOM 767 C C . ILE A 1 92 ? -17.563 -2.296 11.266 1.00 94.62 92 ILE A C 1
ATOM 769 O O . ILE A 1 92 ? -17.384 -1.357 10.496 1.00 94.62 92 ILE A O 1
ATOM 773 N N . ARG A 1 93 ? -17.350 -3.569 10.910 1.00 94.44 93 ARG A N 1
ATOM 774 C CA . ARG A 1 93 ? -16.935 -4.006 9.567 1.00 94.44 93 ARG A CA 1
ATOM 775 C C . ARG A 1 93 ? -15.601 -3.375 9.158 1.00 94.44 93 ARG A C 1
ATOM 777 O O . ARG A 1 93 ? -15.488 -2.715 8.125 1.00 94.44 93 ARG A O 1
ATOM 784 N N . GLN A 1 94 ? -14.590 -3.517 10.017 1.00 89.56 94 GLN A N 1
ATOM 785 C CA . GLN A 1 94 ? -13.347 -2.761 9.885 1.00 89.56 94 GLN A CA 1
ATOM 786 C C . GLN A 1 94 ? -12.623 -3.102 8.577 1.00 89.56 94 GLN A C 1
ATOM 788 O O . GLN A 1 94 ? -12.304 -4.263 8.325 1.00 89.56 94 GLN A O 1
ATOM 793 N N . HIS A 1 95 ? -12.325 -2.074 7.779 1.00 83.06 95 HIS A N 1
ATOM 794 C CA . HIS A 1 95 ? -11.614 -2.181 6.504 1.00 83.06 95 HIS A CA 1
ATOM 795 C C . HIS A 1 95 ? -10.268 -1.446 6.541 1.00 83.06 95 HIS A C 1
ATOM 797 O O . HIS A 1 95 ? -10.131 -0.378 7.142 1.00 83.06 95 HIS A O 1
ATOM 803 N N . GLY A 1 96 ? -9.269 -1.979 5.843 1.00 66.94 96 GLY A N 1
ATOM 804 C CA . GLY A 1 96 ? -7.931 -1.419 5.714 1.00 66.94 96 GLY A CA 1
ATOM 805 C C . GLY A 1 96 ? -6.999 -1.670 6.904 1.00 66.94 96 GLY A C 1
ATOM 806 O O . GLY A 1 96 ? -5.836 -1.271 6.823 1.00 66.94 96 GLY A O 1
ATOM 807 N N . HIS A 1 97 ? -7.462 -2.323 7.974 1.00 60.59 97 HIS A N 1
ATOM 808 C CA . HIS A 1 97 ? -6.651 -2.680 9.151 1.00 60.59 97 HIS A CA 1
ATOM 809 C C . HIS A 1 97 ? -6.351 -4.181 9.247 1.00 60.59 97 HIS A C 1
ATOM 811 O O . HIS A 1 97 ? -5.598 -4.599 10.119 1.00 60.59 97 HIS A O 1
ATOM 817 N N . GLU A 1 98 ? -6.874 -4.977 8.319 1.00 59.56 98 GLU A N 1
ATOM 818 C CA . GLU A 1 98 ? -6.497 -6.364 8.030 1.00 59.56 98 GLU A CA 1
ATOM 819 C C . GLU A 1 98 ? -5.092 -6.484 7.409 1.00 59.56 98 GLU A C 1
ATOM 821 O O . GLU A 1 98 ? -4.538 -7.574 7.312 1.00 59.56 98 GLU A O 1
ATOM 826 N N . SER A 1 99 ? -4.495 -5.359 6.996 1.00 53.94 99 SER A N 1
ATOM 827 C CA . SER A 1 99 ? -3.110 -5.278 6.529 1.00 53.94 99 SER A CA 1
ATOM 828 C C . SER A 1 99 ? -2.159 -4.864 7.669 1.00 53.94 99 SER A C 1
ATOM 830 O O . SER A 1 99 ? -2.372 -3.800 8.259 1.00 53.94 99 SER A O 1
ATOM 832 N N . PRO A 1 100 ? -1.035 -5.578 7.902 1.00 51.78 100 PRO A N 1
ATOM 833 C CA . PRO A 1 100 ? -0.094 -5.306 9.005 1.00 51.78 100 PRO A CA 1
ATOM 834 C C . PRO A 1 100 ? 0.459 -3.870 9.092 1.00 51.78 100 PRO A C 1
ATOM 836 O O . PRO A 1 100 ? 0.886 -3.419 10.148 1.00 51.78 100 PRO A O 1
ATOM 839 N N . GLY A 1 101 ? 0.446 -3.111 7.990 1.00 50.28 101 GLY A N 1
ATOM 840 C CA . GLY A 1 101 ? 1.030 -1.765 7.921 1.00 50.28 101 GLY A CA 1
ATOM 841 C C . GLY A 1 101 ? 0.193 -0.625 8.519 1.00 50.28 101 GLY A C 1
ATOM 842 O O . GLY A 1 101 ? 0.657 0.511 8.504 1.00 50.28 101 GLY A O 1
ATOM 843 N N . LYS A 1 102 ? -1.034 -0.881 8.994 1.00 55.31 102 LYS A N 1
ATOM 844 C CA . LYS A 1 102 ? -1.940 0.140 9.570 1.00 55.31 102 LYS A CA 1
ATOM 845 C C . LYS A 1 102 ? -2.466 -0.264 10.950 1.00 55.31 102 LYS A C 1
ATOM 847 O O . LYS A 1 102 ? -3.607 0.016 11.312 1.00 55.31 102 LYS A O 1
ATOM 852 N N . PHE A 1 103 ? -1.653 -0.983 11.711 1.00 69.62 103 PHE A N 1
ATOM 853 C CA . PHE A 1 103 ? -2.102 -1.634 12.930 1.00 69.62 103 PHE A CA 1
ATOM 854 C C . PHE A 1 103 ? -2.137 -0.677 14.132 1.00 69.62 103 PHE A C 1
ATOM 856 O O . PHE A 1 103 ? -1.095 -0.269 14.637 1.00 69.62 103 PHE A O 1
ATOM 863 N N . ASN A 1 104 ? -3.339 -0.327 14.603 1.00 79.00 104 ASN A N 1
ATOM 864 C CA . ASN A 1 104 ? -3.541 0.434 15.837 1.00 79.00 104 ASN A CA 1
ATOM 865 C C . ASN A 1 104 ? -3.992 -0.521 16.955 1.00 79.00 104 ASN A C 1
ATOM 867 O O . ASN A 1 104 ? -5.152 -0.924 17.008 1.00 79.00 104 ASN A O 1
ATOM 871 N N . ARG A 1 105 ? -3.076 -0.875 17.866 1.00 87.75 105 ARG A N 1
ATOM 872 C CA . ARG A 1 105 ? -3.373 -1.771 19.001 1.00 87.75 105 ARG A CA 1
ATOM 873 C C . ARG A 1 105 ? -4.409 -1.177 19.963 1.00 87.75 105 ARG A C 1
ATOM 875 O O . ARG A 1 105 ? -5.208 -1.924 20.524 1.00 87.75 105 ARG A O 1
ATOM 882 N N . GLY A 1 106 ? -4.395 0.146 20.156 1.00 89.25 106 GLY A N 1
ATOM 883 C CA . GLY A 1 106 ? -5.332 0.855 21.031 1.00 89.25 106 GLY A CA 1
ATOM 884 C C . GLY A 1 106 ? -6.774 0.700 20.555 1.00 89.25 106 GLY A C 1
ATOM 885 O O . GLY A 1 106 ? -7.641 0.310 21.337 1.00 89.25 106 GLY A O 1
ATOM 886 N N . PHE A 1 107 ? -6.994 0.874 19.251 1.00 89.75 107 PHE A N 1
ATOM 887 C CA . PHE A 1 107 ? -8.294 0.687 18.606 1.00 89.75 107 PHE A CA 1
ATOM 888 C C . PHE A 1 107 ? -8.868 -0.719 18.842 1.00 89.75 107 PHE A C 1
ATOM 890 O O . PHE A 1 107 ? -9.998 -0.854 19.310 1.00 89.75 107 PHE A O 1
ATOM 897 N N . TRP A 1 108 ? -8.085 -1.779 18.610 1.00 93.00 108 TRP A N 1
ATOM 898 C CA . TRP A 1 108 ? -8.554 -3.159 18.812 1.00 93.00 108 TRP A CA 1
ATOM 899 C C . TRP A 1 108 ? -8.877 -3.474 20.272 1.00 93.00 108 TRP A C 1
ATOM 901 O O . TRP A 1 108 ? -9.877 -4.135 20.557 1.00 93.00 108 TRP A O 1
ATOM 911 N N . LYS A 1 109 ? -8.072 -2.952 21.206 1.00 95.56 109 LYS A N 1
ATOM 912 C CA . LYS A 1 109 ? -8.343 -3.073 22.641 1.00 95.56 109 LYS A CA 1
ATOM 913 C C . LYS A 1 109 ? -9.657 -2.384 23.014 1.00 95.56 109 LYS A C 1
ATOM 915 O O . LYS A 1 109 ? -10.419 -2.920 23.813 1.00 95.56 109 LYS A O 1
ATOM 920 N N . ILE A 1 110 ? -9.931 -1.209 22.445 1.00 96.62 110 ILE A N 1
ATOM 921 C CA . ILE A 1 110 ? -11.193 -0.491 22.649 1.00 96.62 110 ILE A CA 1
ATOM 922 C C . ILE A 1 110 ? -12.357 -1.295 22.069 1.00 96.62 110 ILE A C 1
ATOM 924 O O . ILE A 1 110 ? -13.314 -1.545 22.795 1.00 96.62 110 ILE A O 1
ATOM 928 N N . MET A 1 111 ? -12.270 -1.768 20.821 1.00 95.94 111 MET A N 1
ATOM 929 C CA . MET A 1 111 ? -13.326 -2.600 20.230 1.00 95.94 111 MET A CA 1
ATOM 930 C C . MET A 1 111 ? -13.647 -3.817 21.101 1.00 95.94 111 MET A C 1
ATOM 932 O O . MET A 1 111 ? -14.818 -4.105 21.336 1.00 95.94 111 MET A O 1
ATOM 936 N N . GLY A 1 112 ? -12.620 -4.482 21.636 1.00 97.56 112 GLY A N 1
ATOM 937 C CA . GLY A 1 112 ? -12.759 -5.641 22.517 1.00 97.56 112 GLY A CA 1
ATOM 938 C C . GLY A 1 112 ? -13.548 -5.385 23.807 1.00 97.56 112 GLY A C 1
ATOM 939 O O . GLY A 1 112 ? -14.220 -6.286 24.317 1.00 97.56 112 GLY A O 1
ATOM 940 N N . LYS A 1 113 ? -13.531 -4.146 24.320 1.00 98.19 113 LYS A N 1
ATOM 941 C CA . LYS A 1 113 ? -14.337 -3.746 25.487 1.00 98.19 113 LYS A CA 1
ATOM 942 C C . LYS A 1 113 ? -15.835 -3.695 25.179 1.00 98.19 113 LYS A C 1
ATOM 944 O O . LYS A 1 113 ? -16.633 -3.939 26.078 1.00 98.19 113 LYS A O 1
ATOM 949 N N . TYR A 1 114 ? -16.209 -3.347 23.948 1.00 98.44 114 TYR A N 1
ATOM 950 C CA . TYR A 1 114 ? -17.582 -2.950 23.608 1.00 98.44 114 TYR A CA 1
ATOM 951 C C . TYR A 1 114 ? -18.288 -3.884 22.614 1.00 98.44 114 TYR A C 1
ATOM 953 O O . TYR A 1 114 ? -19.515 -3.880 22.561 1.00 98.44 114 TYR A O 1
ATOM 961 N N . CYS A 1 115 ? -17.546 -4.680 21.843 1.00 98.31 115 CYS A N 1
ATOM 962 C CA . CYS A 1 115 ? -18.086 -5.643 20.882 1.00 98.31 115 CYS A CA 1
ATOM 963 C C . CYS A 1 115 ? -17.972 -7.071 21.426 1.00 98.31 115 CYS A C 1
ATOM 965 O O . CYS A 1 115 ? -17.014 -7.391 22.131 1.00 98.31 115 CYS A O 1
ATOM 967 N N . ASP A 1 116 ? -18.904 -7.945 21.047 1.00 98.56 116 ASP A N 1
ATOM 968 C CA . ASP A 1 116 ? -18.804 -9.379 21.354 1.00 98.56 116 ASP A CA 1
ATOM 969 C C . ASP A 1 116 ? -17.998 -10.126 20.296 1.00 98.56 116 ASP A C 1
ATOM 971 O O . ASP A 1 116 ? -17.304 -11.090 20.608 1.00 98.56 116 ASP A O 1
ATOM 975 N N . VAL A 1 117 ? -18.090 -9.663 19.049 1.00 98.50 117 VAL A N 1
ATOM 976 C CA . VAL A 1 117 ? -17.362 -10.182 17.891 1.00 98.50 117 VAL A CA 1
ATOM 977 C C . VAL A 1 117 ? -16.775 -8.995 17.136 1.00 98.50 117 VAL A C 1
ATOM 979 O O . VAL A 1 117 ? -17.403 -7.941 17.037 1.00 98.50 117 VAL A O 1
ATOM 982 N N . ILE A 1 118 ? -15.573 -9.150 16.592 1.00 97.50 118 ILE A N 1
ATOM 983 C CA . ILE A 1 118 ? -14.934 -8.138 15.749 1.00 97.50 118 ILE A CA 1
ATOM 984 C C . ILE A 1 118 ? -15.188 -8.480 14.283 1.00 97.50 118 ILE A C 1
ATOM 986 O O . ILE A 1 118 ? -14.659 -9.464 13.768 1.00 97.50 118 ILE A O 1
ATOM 990 N N . SER A 1 119 ? -15.981 -7.660 13.597 1.00 96.62 119 SER A N 1
ATOM 991 C CA . SER A 1 119 ? -16.159 -7.764 12.147 1.00 96.62 119 SER A CA 1
ATOM 992 C C . SER A 1 119 ? -15.037 -7.082 11.374 1.00 96.62 119 SER A C 1
ATOM 994 O O . SER A 1 119 ? -14.684 -5.929 11.638 1.00 96.62 119 SER A O 1
ATOM 996 N N . LEU A 1 120 ? -14.516 -7.800 10.383 1.00 94.75 120 LEU A N 1
ATOM 997 C CA . LEU A 1 120 ? -13.496 -7.356 9.439 1.00 94.75 120 LEU A CA 1
ATOM 998 C C . LEU A 1 120 ? -14.044 -7.443 8.014 1.00 94.75 120 LEU A C 1
ATOM 1000 O O . LEU A 1 120 ? -14.728 -8.404 7.681 1.00 94.75 120 LEU A O 1
ATOM 1004 N N . ASN A 1 121 ? -13.686 -6.490 7.160 1.00 92.38 121 ASN A N 1
ATOM 1005 C CA . ASN A 1 121 ? -13.879 -6.583 5.713 1.00 92.38 121 ASN A CA 1
ATOM 1006 C C . ASN A 1 121 ? -12.554 -7.009 5.072 1.00 92.38 121 ASN A C 1
ATOM 1008 O O . ASN A 1 121 ? -11.830 -6.200 4.485 1.00 92.38 121 ASN A O 1
ATOM 1012 N N . ALA A 1 122 ? -12.192 -8.277 5.258 1.00 90.00 122 ALA A N 1
ATOM 1013 C CA . ALA A 1 122 ? -10.918 -8.811 4.809 1.00 90.00 122 ALA A CA 1
ATOM 1014 C C . ALA A 1 122 ? -11.044 -9.368 3.387 1.00 90.00 122 ALA A C 1
ATOM 1016 O O . ALA A 1 122 ? -11.277 -10.555 3.174 1.00 90.00 122 ALA A O 1
ATOM 1017 N N . TYR A 1 123 ? -10.890 -8.499 2.387 1.00 86.81 123 TYR A N 1
ATOM 1018 C CA . TYR A 1 123 ? -10.922 -8.924 0.988 1.00 86.81 123 TYR A CA 1
ATOM 1019 C C . TYR A 1 123 ? -9.693 -9.772 0.639 1.00 86.81 123 TYR A C 1
ATOM 1021 O O . TYR A 1 123 ? -8.565 -9.407 0.982 1.00 86.81 123 TYR A O 1
ATOM 1029 N N . ALA A 1 124 ? -9.899 -10.858 -0.117 1.00 85.44 124 ALA A N 1
ATOM 1030 C CA . ALA A 1 124 ? -8.843 -11.799 -0.504 1.00 85.44 124 ALA A CA 1
ATOM 1031 C C . ALA A 1 124 ? -7.634 -11.094 -1.149 1.00 85.44 124 ALA A C 1
ATOM 1033 O O . ALA A 1 124 ? -6.484 -11.382 -0.819 1.00 85.44 124 ALA A O 1
ATOM 1034 N N . ALA A 1 125 ? -7.888 -10.093 -1.998 1.00 76.75 125 ALA A N 1
ATOM 1035 C CA . ALA A 1 125 ? -6.834 -9.255 -2.559 1.00 76.75 125 ALA A CA 1
ATOM 1036 C C . ALA A 1 125 ? -6.105 -8.432 -1.478 1.00 76.75 125 ALA A C 1
ATOM 1038 O O . ALA A 1 125 ? -4.879 -8.458 -1.413 1.00 76.75 125 ALA A O 1
ATOM 1039 N N . SER A 1 126 ? -6.829 -7.740 -0.593 1.00 76.50 126 SER A N 1
ATOM 1040 C CA . SER A 1 126 ? -6.237 -6.889 0.454 1.00 76.50 126 SER A CA 1
ATOM 1041 C C . SER A 1 126 ? -5.319 -7.655 1.408 1.00 76.50 126 SER A C 1
ATOM 1043 O O . SER A 1 126 ? -4.320 -7.106 1.871 1.00 76.50 126 SER A O 1
ATOM 1045 N N . VAL A 1 127 ? -5.623 -8.926 1.677 1.00 80.38 127 VAL A N 1
ATOM 1046 C CA . VAL A 1 127 ? -4.806 -9.784 2.552 1.00 80.38 127 VAL A CA 1
ATOM 1047 C C . VAL A 1 127 ? -3.802 -10.660 1.797 1.00 80.38 127 VAL A C 1
ATOM 1049 O O . VAL A 1 127 ? -3.032 -11.401 2.409 1.00 80.38 127 VAL A O 1
ATOM 1052 N N . GLY A 1 128 ? -3.770 -10.540 0.470 1.00 80.62 128 GLY A N 1
ATOM 1053 C CA . GLY A 1 128 ? -2.778 -11.151 -0.402 1.00 80.62 128 GLY A CA 1
ATOM 1054 C C . GLY A 1 128 ? -2.927 -12.648 -0.625 1.00 80.62 128 GLY A C 1
ATOM 1055 O O . GLY A 1 128 ? -1.903 -13.316 -0.733 1.00 80.62 128 GLY A O 1
ATOM 1056 N N . VAL A 1 129 ? -4.159 -13.159 -0.694 1.00 86.56 129 VAL A N 1
ATOM 1057 C CA . VAL A 1 129 ? -4.413 -14.548 -1.103 1.00 86.56 129 VAL A CA 1
ATOM 1058 C C . VAL A 1 129 ? -3.855 -14.775 -2.505 1.00 86.56 129 VAL A C 1
ATOM 1060 O O . VAL A 1 129 ? -4.152 -14.021 -3.434 1.00 86.56 129 VAL A O 1
ATOM 1063 N N . ASP A 1 130 ? -3.046 -15.816 -2.637 1.00 85.50 130 ASP A N 1
ATOM 1064 C CA . ASP A 1 130 ? -2.484 -16.287 -3.891 1.00 85.50 130 ASP A CA 1
ATOM 1065 C C . ASP A 1 130 ? -3.325 -17.475 -4.394 1.00 85.50 130 ASP A C 1
ATOM 1067 O O . ASP A 1 130 ? -3.550 -18.423 -3.637 1.00 85.50 130 ASP A O 1
ATOM 1071 N N . PRO A 1 131 ? -3.819 -17.452 -5.642 1.00 84.31 131 PRO A N 1
ATOM 1072 C CA . PRO A 1 131 ? -4.691 -18.507 -6.156 1.00 84.31 131 PRO A CA 1
ATOM 1073 C C . PRO A 1 131 ? -3.997 -19.872 -6.281 1.00 84.31 131 PRO A C 1
ATOM 1075 O O . PRO A 1 131 ? -4.683 -20.890 -6.309 1.00 84.31 131 PRO A O 1
ATOM 1078 N N . GLU A 1 132 ? -2.666 -19.921 -6.346 1.00 85.19 132 GLU A N 1
ATOM 1079 C CA . GLU A 1 132 ? -1.901 -21.168 -6.460 1.00 85.19 132 GLU A CA 1
ATOM 1080 C C . GLU A 1 132 ? -1.302 -21.624 -5.122 1.00 85.19 132 GLU A C 1
ATOM 1082 O O . GLU A 1 132 ? -0.978 -22.800 -4.971 1.00 85.19 132 GLU A O 1
ATOM 1087 N N . ARG A 1 133 ? -1.127 -20.711 -4.157 1.00 87.38 133 ARG A N 1
ATOM 1088 C CA . ARG A 1 133 ? -0.390 -20.982 -2.905 1.00 87.38 133 ARG A CA 1
ATOM 1089 C C . ARG A 1 133 ? -1.213 -20.826 -1.629 1.00 87.38 133 ARG A C 1
ATOM 1091 O O . ARG A 1 133 ? -0.768 -21.266 -0.574 1.00 87.38 133 ARG A O 1
ATOM 1098 N N . GLY A 1 134 ? -2.372 -20.179 -1.698 1.00 91.75 134 GLY A N 1
ATOM 1099 C CA . GLY A 1 134 ? -3.250 -19.950 -0.557 1.00 91.75 134 GLY A CA 1
ATOM 1100 C C . GLY A 1 134 ? -3.009 -18.632 0.172 1.00 91.75 134 GLY A C 1
ATOM 1101 O O . GLY A 1 134 ? -2.780 -17.588 -0.438 1.00 91.75 134 GLY A O 1
ATOM 1102 N N . VAL A 1 135 ? -3.142 -18.642 1.496 1.00 91.88 135 VAL A N 1
ATOM 1103 C CA . VAL A 1 135 ? -3.141 -17.436 2.335 1.00 91.88 135 VAL A CA 1
ATOM 1104 C C . VAL A 1 135 ? -1.734 -17.154 2.884 1.00 91.88 135 VAL A C 1
ATOM 1106 O O . VAL A 1 135 ? -1.071 -18.060 3.376 1.00 91.88 135 VAL A O 1
ATOM 1109 N N . PRO A 1 136 ? -1.222 -15.915 2.866 1.00 88.38 136 PRO A N 1
ATOM 1110 C CA . PRO A 1 136 ? 0.082 -15.632 3.466 1.00 88.38 136 PRO A CA 1
ATOM 1111 C C . PRO A 1 136 ? 0.092 -15.912 4.981 1.00 88.38 136 PRO A C 1
ATOM 1113 O O . PRO A 1 136 ? -0.789 -15.445 5.700 1.00 88.38 136 PRO A O 1
ATOM 1116 N N . ASP A 1 137 ? 1.126 -16.573 5.503 1.00 89.88 137 ASP A N 1
ATOM 1117 C CA . ASP A 1 137 ? 1.303 -16.851 6.943 1.00 89.88 137 ASP A CA 1
ATOM 1118 C C . ASP A 1 137 ? 1.241 -15.584 7.824 1.00 89.88 137 ASP A C 1
ATOM 1120 O O . ASP A 1 137 ? 0.741 -15.600 8.949 1.00 89.88 137 ASP A O 1
ATOM 1124 N N . ARG A 1 138 ? 1.717 -14.443 7.310 1.00 84.56 138 ARG A N 1
ATOM 1125 C CA . ARG A 1 138 ? 1.608 -13.142 7.990 1.00 84.56 138 ARG A CA 1
ATOM 1126 C C . ARG A 1 138 ? 0.154 -12.711 8.211 1.00 84.56 138 ARG A C 1
ATOM 1128 O O . ARG A 1 138 ? -0.114 -12.026 9.189 1.00 84.56 138 ARG A O 1
ATOM 1135 N N . THR A 1 139 ? -0.766 -13.098 7.327 1.00 87.94 139 THR A N 1
ATOM 1136 C CA . THR A 1 139 ? -2.199 -12.790 7.439 1.00 87.94 139 THR A CA 1
ATOM 1137 C C . THR A 1 139 ? -2.815 -13.587 8.583 1.00 87.94 139 THR A C 1
ATOM 1139 O O . THR A 1 139 ? -3.542 -13.022 9.393 1.00 87.94 139 THR A O 1
ATOM 1142 N N . MET A 1 140 ? -2.448 -14.865 8.715 1.00 90.56 140 MET A N 1
ATOM 1143 C CA . MET A 1 140 ? -2.810 -15.691 9.871 1.00 90.56 140 MET A CA 1
ATOM 1144 C C . MET A 1 140 ? -2.318 -15.067 11.180 1.00 90.56 140 MET A C 1
ATOM 1146 O O . MET A 1 140 ? -3.108 -14.823 12.087 1.00 90.56 140 MET A O 1
ATOM 1150 N N . ARG A 1 141 ? -1.027 -14.716 11.258 1.00 89.75 141 ARG A N 1
ATOM 1151 C CA . ARG A 1 141 ? -0.454 -14.059 12.448 1.00 89.75 141 ARG A CA 1
ATOM 1152 C C . ARG A 1 141 ? -1.174 -12.756 12.795 1.00 89.75 141 ARG A C 1
ATOM 1154 O O . ARG A 1 141 ? -1.467 -12.519 13.960 1.00 89.75 141 ARG A O 1
ATOM 1161 N N . HIS A 1 142 ? -1.493 -11.950 11.785 1.00 89.06 142 HIS A N 1
ATOM 1162 C CA . HIS A 1 142 ? -2.204 -10.684 11.954 1.00 89.06 142 HIS A CA 1
ATOM 1163 C C . HIS A 1 142 ? -3.613 -10.872 12.528 1.00 89.06 142 HIS A C 1
ATOM 1165 O O . HIS A 1 142 ? -4.010 -10.153 13.441 1.00 89.06 142 HIS A O 1
ATOM 1171 N N . PHE A 1 143 ? -4.370 -11.855 12.039 1.00 93.25 143 PHE A N 1
ATOM 1172 C CA . PHE A 1 143 ? -5.695 -12.149 12.587 1.00 93.25 143 PHE A CA 1
ATOM 1173 C C . PHE A 1 143 ? -5.634 -12.697 14.013 1.00 93.25 143 PHE A C 1
ATOM 1175 O O . PHE A 1 143 ? -6.412 -12.256 14.860 1.00 93.25 143 PHE A O 1
ATOM 1182 N N . SER A 1 144 ? -4.681 -13.581 14.313 1.00 94.31 144 SER A N 1
ATOM 1183 C CA . SER A 1 144 ? -4.433 -14.018 15.691 1.00 94.31 144 SER A CA 1
ATOM 1184 C C . SER A 1 144 ? -4.123 -12.836 16.613 1.00 94.31 144 SER A C 1
ATOM 1186 O O . SER A 1 144 ? -4.708 -12.738 17.687 1.00 94.31 144 SER A O 1
ATOM 1188 N N . GLU A 1 145 ? -3.299 -11.886 16.165 1.00 93.50 145 GLU A N 1
ATOM 1189 C CA . GLU A 1 145 ? -2.945 -10.695 16.942 1.00 93.50 145 GLU A CA 1
ATOM 1190 C C . GLU A 1 145 ? -4.154 -9.776 17.208 1.00 93.50 145 GLU A C 1
ATOM 1192 O O . GLU A 1 145 ? -4.308 -9.266 18.319 1.00 93.50 145 GLU A O 1
ATOM 1197 N N . ILE A 1 146 ? -5.056 -9.585 16.232 1.00 93.81 146 ILE A N 1
ATOM 1198 C CA . ILE A 1 146 ? -6.308 -8.831 16.446 1.00 93.81 146 ILE A CA 1
ATOM 1199 C C . ILE A 1 146 ? -7.155 -9.499 17.533 1.00 93.81 146 ILE A C 1
ATOM 1201 O O . ILE A 1 146 ? -7.648 -8.821 18.441 1.00 93.81 146 ILE A O 1
ATOM 1205 N N . SER A 1 147 ? -7.340 -10.817 17.443 1.00 96.12 147 SER A N 1
ATOM 1206 C CA . SER A 1 147 ? -8.156 -11.565 18.401 1.00 96.12 147 SER A CA 1
ATOM 1207 C C . SER A 1 147 ? -7.543 -11.555 19.801 1.00 96.12 147 SER A C 1
ATOM 1209 O O . SER A 1 147 ? -8.258 -11.317 20.769 1.00 96.12 147 SER A O 1
ATOM 1211 N N . GLU A 1 148 ? -6.221 -11.695 19.910 1.00 96.81 148 GLU A N 1
ATOM 1212 C CA . GLU A 1 148 ? -5.492 -11.629 21.180 1.00 96.81 148 GLU A CA 1
ATOM 1213 C C . GLU A 1 148 ? -5.617 -10.250 21.845 1.00 96.81 148 GLU A C 1
ATOM 1215 O O . GLU A 1 148 ? -5.949 -10.154 23.025 1.00 96.81 148 GLU A O 1
ATOM 1220 N N . ILE A 1 149 ? -5.408 -9.162 21.094 1.00 95.69 149 ILE A N 1
ATOM 1221 C CA . ILE A 1 149 ? -5.480 -7.796 21.641 1.00 95.69 149 ILE A CA 1
ATOM 1222 C C . ILE A 1 149 ? -6.904 -7.420 22.045 1.00 95.69 149 ILE A C 1
ATOM 1224 O O . ILE A 1 149 ? -7.102 -6.746 23.060 1.00 95.69 149 ILE A O 1
ATOM 1228 N N . SER A 1 150 ? -7.886 -7.793 21.225 1.00 96.50 150 SER A N 1
ATOM 1229 C CA . SER A 1 150 ? -9.293 -7.500 21.506 1.00 96.50 150 SER A CA 1
ATOM 1230 C C . SER A 1 150 ? -9.885 -8.441 22.558 1.00 96.50 150 SER A C 1
ATOM 1232 O O . SER A 1 150 ? -10.849 -8.072 23.223 1.00 96.50 150 SER A O 1
ATOM 1234 N N . GLY A 1 151 ? -9.328 -9.643 22.724 1.00 97.94 151 GLY A N 1
ATOM 1235 C CA . GLY A 1 151 ? -9.910 -10.708 23.538 1.00 97.94 151 GLY A CA 1
ATOM 1236 C C . GLY A 1 151 ? -11.235 -11.237 22.979 1.00 97.94 151 GLY A C 1
ATOM 1237 O O . GLY A 1 151 ? -12.057 -11.739 23.744 1.00 97.94 151 GLY A O 1
ATOM 1238 N N . ARG A 1 152 ? -11.488 -11.073 21.672 1.00 98.12 152 ARG A N 1
ATOM 1239 C CA . ARG A 1 152 ? -12.771 -11.396 21.025 1.00 98.12 152 ARG A CA 1
ATOM 1240 C C . ARG A 1 152 ? -12.599 -12.282 19.787 1.00 98.12 152 ARG A C 1
ATOM 1242 O O . ARG A 1 152 ? -11.568 -12.195 19.110 1.00 98.12 152 ARG A O 1
ATOM 1249 N N . PRO A 1 153 ? -13.610 -13.108 19.457 1.00 98.31 153 PRO A N 1
ATOM 1250 C CA . PRO A 1 153 ? -13.670 -13.793 18.174 1.00 98.31 153 PRO A CA 1
ATOM 1251 C C . PRO A 1 153 ? -13.847 -12.803 17.017 1.00 98.31 153 PRO A C 1
ATOM 1253 O O . PRO A 1 153 ? -14.334 -11.681 17.187 1.00 98.31 153 PRO A O 1
ATOM 1256 N N . LEU A 1 154 ? -13.476 -13.248 15.823 1.00 98.00 154 LEU A N 1
ATOM 1257 C CA . LEU A 1 154 ? -13.512 -12.489 14.581 1.00 98.00 154 LEU A CA 1
ATOM 1258 C C . LEU A 1 154 ? -14.589 -13.033 13.641 1.00 98.00 154 LEU A C 1
ATOM 1260 O O . LEU A 1 154 ? -14.840 -14.236 13.579 1.00 98.00 154 LEU A O 1
ATOM 1264 N N . ILE A 1 155 ? -15.180 -12.155 12.842 1.00 97.88 155 ILE A N 1
ATOM 1265 C CA . ILE A 1 155 ? -16.005 -12.530 11.693 1.00 97.88 155 ILE A CA 1
ATOM 1266 C C . ILE A 1 155 ? -15.512 -11.767 10.469 1.00 97.88 155 ILE A C 1
ATOM 1268 O O . ILE A 1 155 ? -15.324 -10.553 10.528 1.00 97.88 155 ILE A O 1
ATOM 1272 N N . ASN A 1 156 ? -15.300 -12.459 9.349 1.00 96.06 156 ASN A N 1
ATOM 1273 C CA . ASN A 1 156 ? -15.087 -11.766 8.083 1.00 96.06 156 ASN A CA 1
ATOM 1274 C C . ASN A 1 156 ? -16.459 -11.404 7.512 1.00 96.06 156 ASN A C 1
ATOM 1276 O O . ASN A 1 156 ? -17.180 -12.274 7.034 1.00 96.06 156 ASN A O 1
ATOM 1280 N N . SER A 1 157 ? -16.864 -10.148 7.629 1.00 94.75 157 SER A N 1
ATOM 1281 C CA . SER A 1 157 ? -18.198 -9.693 7.252 1.00 94.75 157 SER A CA 1
ATOM 1282 C C . SER A 1 157 ? -18.332 -9.343 5.771 1.00 94.75 157 SER A C 1
ATOM 1284 O O . SER A 1 157 ? -19.453 -9.162 5.301 1.00 94.75 157 SER A O 1
ATOM 1286 N N . GLU A 1 158 ? -17.224 -9.201 5.044 1.00 91.81 158 GLU A N 1
ATOM 1287 C CA . GLU A 1 158 ? -17.199 -8.999 3.591 1.00 91.81 158 GLU A CA 1
ATOM 1288 C C . GLU A 1 158 ? -15.872 -9.485 3.013 1.00 91.81 158 GLU A C 1
ATOM 1290 O O . GLU A 1 158 ? -14.798 -9.020 3.403 1.00 91.81 158 GLU A O 1
ATOM 1295 N N . TRP A 1 159 ? -15.956 -10.324 1.986 1.00 91.12 159 TRP A N 1
ATOM 1296 C CA . TRP A 1 159 ? -14.858 -10.559 1.057 1.00 91.12 159 TRP A CA 1
ATOM 1297 C C . TRP A 1 159 ? -15.385 -11.075 -0.279 1.00 91.12 159 TRP A C 1
ATOM 1299 O O . TRP A 1 159 ? -16.492 -11.596 -0.355 1.00 91.12 159 TRP A O 1
ATOM 1309 N N . PHE A 1 160 ? -14.577 -10.983 -1.330 1.00 85.38 160 PHE A N 1
ATOM 1310 C CA . PHE A 1 160 ? -14.839 -11.676 -2.586 1.00 85.38 160 PHE A CA 1
ATOM 1311 C C . PHE A 1 160 ? -13.545 -12.050 -3.288 1.00 85.38 160 PHE A C 1
ATOM 1313 O O . PHE A 1 160 ? -12.508 -11.410 -3.063 1.00 85.38 160 PHE A O 1
ATOM 1320 N N . PRO A 1 161 ? -13.576 -13.094 -4.126 1.00 77.94 161 PRO A N 1
ATOM 1321 C CA . PRO A 1 161 ? -12.477 -13.365 -5.019 1.00 77.94 161 PRO A CA 1
ATOM 1322 C C . PRO A 1 161 ? -12.541 -12.418 -6.228 1.00 77.94 161 PRO A C 1
ATOM 1324 O O . PRO A 1 161 ? -13.496 -12.424 -6.996 1.00 77.94 161 PRO A O 1
ATOM 1327 N N . ASN A 1 162 ? -11.513 -11.588 -6.407 1.00 68.56 162 ASN A N 1
ATOM 1328 C CA . ASN A 1 162 ? -11.452 -10.645 -7.536 1.00 68.56 162 ASN A CA 1
ATOM 1329 C C . ASN A 1 162 ? -11.031 -11.322 -8.852 1.00 68.56 162 ASN A C 1
ATOM 1331 O O . ASN A 1 162 ? -11.225 -10.757 -9.923 1.00 68.56 162 ASN A O 1
ATOM 1335 N N . ILE A 1 163 ? -10.367 -12.476 -8.753 1.00 71.50 163 ILE A N 1
ATOM 1336 C CA . ILE A 1 163 ? -9.779 -13.273 -9.836 1.00 71.50 163 ILE A CA 1
ATOM 1337 C C . ILE A 1 163 ? -9.781 -14.740 -9.403 1.00 71.50 163 ILE A C 1
ATOM 1339 O O . ILE A 1 163 ? -9.791 -15.004 -8.203 1.00 71.50 163 ILE A O 1
ATOM 1343 N N . HIS A 1 164 ? -9.713 -15.679 -10.352 1.00 79.38 164 HIS A N 1
ATOM 1344 C CA . HIS A 1 164 ? -9.588 -17.118 -10.063 1.00 79.38 164 HIS A CA 1
ATOM 1345 C C . HIS A 1 164 ? -10.565 -17.591 -8.970 1.00 79.38 164 HIS A C 1
ATOM 1347 O O . HIS A 1 164 ? -10.148 -18.157 -7.960 1.00 79.38 164 HIS A O 1
ATOM 1353 N N . GLU A 1 165 ? -11.856 -17.295 -9.155 1.00 85.00 165 GLU A N 1
ATOM 1354 C CA . GLU A 1 165 ? -12.845 -17.299 -8.072 1.00 85.00 165 GLU A CA 1
ATOM 1355 C C . GLU A 1 165 ? -12.925 -18.611 -7.298 1.00 85.00 165 GLU A C 1
ATOM 1357 O O . GLU A 1 165 ? -12.824 -18.603 -6.073 1.00 85.00 165 GLU A O 1
ATOM 1362 N N . GLU A 1 166 ? -13.002 -19.726 -8.019 1.00 89.25 166 GLU A N 1
ATOM 1363 C CA . GLU A 1 166 ? -12.987 -21.081 -7.467 1.00 89.25 166 GLU A CA 1
ATOM 1364 C C . GLU A 1 166 ? -11.731 -21.349 -6.627 1.00 89.25 166 GLU A C 1
ATOM 1366 O O . GLU A 1 166 ? -11.832 -21.710 -5.456 1.00 89.25 166 GLU A O 1
ATOM 1371 N N . LYS A 1 167 ? -10.538 -21.095 -7.182 1.00 90.19 167 LYS A N 1
ATOM 1372 C CA . LYS A 1 167 ? -9.267 -21.342 -6.484 1.00 90.19 167 LYS A CA 1
ATOM 1373 C C . LYS A 1 167 ? -9.145 -20.514 -5.210 1.00 90.19 167 LYS A C 1
ATOM 1375 O O . LYS A 1 167 ? -8.810 -21.046 -4.156 1.00 90.19 167 LYS A O 1
ATOM 1380 N N . ILE A 1 168 ? -9.432 -19.212 -5.289 1.00 90.00 168 ILE A N 1
ATOM 1381 C CA . ILE A 1 168 ? -9.382 -18.337 -4.111 1.00 90.00 168 ILE A CA 1
ATOM 1382 C C . ILE A 1 168 ? -10.394 -18.800 -3.063 1.00 90.00 168 ILE A C 1
ATOM 1384 O O . ILE A 1 168 ? -10.075 -18.772 -1.875 1.00 90.00 168 ILE A O 1
ATOM 1388 N N . PHE A 1 169 ? -11.581 -19.254 -3.471 1.00 94.56 169 PHE A N 1
ATOM 1389 C CA . PHE A 1 169 ? -12.575 -19.766 -2.536 1.00 94.56 169 PHE A CA 1
ATOM 1390 C C . PHE A 1 169 ? -12.077 -21.010 -1.787 1.00 94.56 169 PHE A C 1
ATOM 1392 O O . PHE A 1 169 ? -12.174 -21.044 -0.559 1.00 94.56 169 PHE A O 1
ATOM 1399 N N .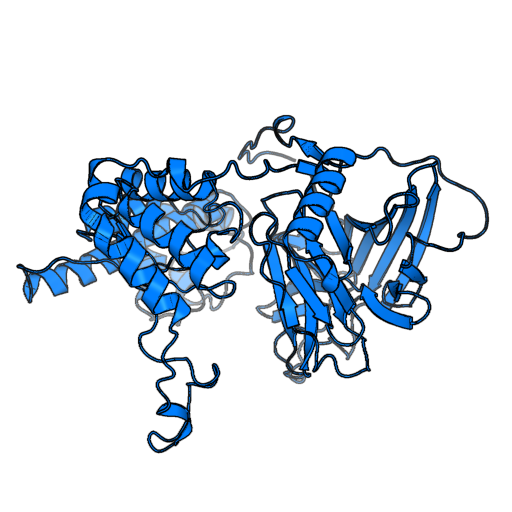 HIS A 1 170 ? -11.464 -21.971 -2.489 1.00 95.31 170 HIS A N 1
ATOM 1400 C CA . HIS A 1 170 ? -10.875 -23.176 -1.886 1.00 95.31 170 HIS A CA 1
ATOM 1401 C C . HIS A 1 170 ? -9.699 -22.896 -0.943 1.00 95.31 170 HIS A C 1
ATOM 1403 O O . HIS A 1 170 ? -9.417 -23.708 -0.066 1.00 95.31 170 HIS A O 1
ATOM 1409 N N . TRP A 1 171 ? -9.028 -21.752 -1.075 1.00 95.31 171 TRP A N 1
ATOM 1410 C CA . TRP A 1 171 ? -7.995 -21.345 -0.126 1.00 95.31 171 TRP A CA 1
ATOM 1411 C C . TRP A 1 171 ? -8.554 -20.559 1.052 1.00 95.31 171 TRP A C 1
ATOM 1413 O O . TRP A 1 171 ? -8.259 -20.848 2.210 1.00 95.31 171 TRP A O 1
ATOM 1423 N N . TYR A 1 172 ? -9.340 -19.527 0.761 1.00 95.50 172 TYR A N 1
ATOM 1424 C CA . TYR A 1 172 ? -9.625 -18.482 1.730 1.00 95.50 172 TYR A CA 1
ATOM 1425 C C . TYR A 1 172 ? -10.780 -18.828 2.665 1.00 95.50 172 TYR A C 1
ATOM 1427 O O . TYR A 1 172 ? -10.702 -18.548 3.863 1.00 95.50 172 TYR A O 1
ATOM 1435 N N . GLN A 1 173 ? -11.834 -19.470 2.153 1.00 96.88 173 GLN A N 1
ATOM 1436 C CA . GLN A 1 173 ? -12.974 -19.833 2.988 1.00 96.88 173 GLN A CA 1
ATOM 1437 C C . GLN A 1 173 ? -12.606 -20.935 3.999 1.00 96.88 173 GLN A C 1
ATOM 1439 O O . GLN A 1 173 ? -12.874 -20.739 5.187 1.00 96.88 173 GLN A O 1
ATOM 1444 N N . PRO A 1 174 ? -11.934 -22.037 3.612 1.00 97.62 174 PRO A N 1
ATOM 1445 C CA . PRO A 1 174 ? -11.460 -23.023 4.578 1.00 97.62 174 PRO A CA 1
ATOM 1446 C C . PRO A 1 174 ? -10.427 -22.479 5.564 1.00 97.62 174 PRO A C 1
ATOM 1448 O O . PRO A 1 174 ? -10.502 -22.810 6.743 1.00 97.62 174 PRO A O 1
ATOM 1451 N N . PHE A 1 175 ? -9.522 -21.592 5.125 1.00 97.62 175 PHE A N 1
ATOM 1452 C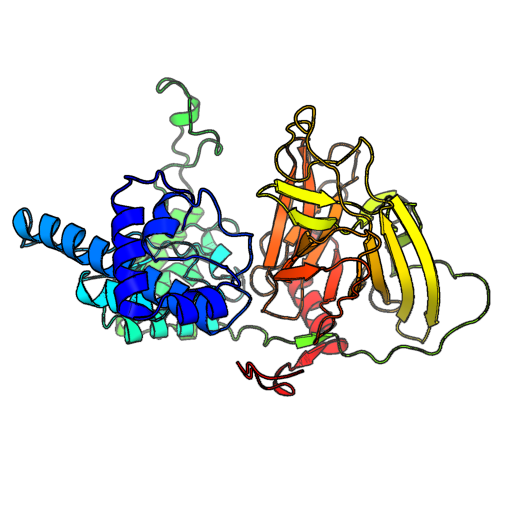 CA . PHE A 1 175 ? -8.606 -20.888 6.024 1.00 97.62 175 PHE A CA 1
ATOM 1453 C C . PHE A 1 175 ? -9.366 -20.180 7.153 1.00 97.62 175 PHE A C 1
ATOM 1455 O O . PHE A 1 175 ? -9.025 -20.351 8.319 1.00 97.62 175 PHE A O 1
ATOM 1462 N N . MET A 1 176 ? -10.426 -19.432 6.824 1.00 97.06 176 MET A N 1
ATOM 1463 C CA . MET A 1 176 ? -11.256 -18.750 7.822 1.00 97.06 176 MET A CA 1
ATOM 1464 C C . MET A 1 176 ? -12.002 -19.727 8.736 1.00 97.06 176 MET A C 1
ATOM 1466 O O . MET A 1 176 ? -12.118 -19.470 9.930 1.00 97.06 176 MET A O 1
ATOM 1470 N N . ILE A 1 177 ? -12.494 -20.850 8.204 1.00 97.69 177 ILE A N 1
ATOM 1471 C CA . ILE A 1 177 ? -13.179 -21.884 8.998 1.00 97.69 177 ILE A CA 1
ATOM 1472 C C . ILE A 1 177 ? -12.202 -22.537 9.992 1.00 97.69 177 ILE A C 1
ATOM 1474 O O . ILE A 1 177 ? -12.525 -22.666 11.176 1.00 97.69 177 ILE A O 1
ATOM 1478 N N . ALA A 1 178 ? -11.005 -22.905 9.530 1.00 98.00 178 ALA A N 1
ATOM 1479 C CA . ALA A 1 178 ? -9.964 -23.543 10.333 1.00 98.00 178 ALA A CA 1
ATOM 1480 C C . ALA A 1 178 ? -9.314 -22.581 11.345 1.00 98.00 178 ALA A C 1
ATOM 1482 O O . ALA A 1 178 ? -8.806 -23.009 12.379 1.00 98.00 178 ALA A O 1
ATOM 1483 N N . HIS A 1 179 ? -9.322 -21.271 11.084 1.00 97.50 179 HIS A N 1
ATOM 1484 C CA . HIS A 1 179 ? -8.665 -20.303 11.956 1.00 97.50 179 HIS A CA 1
ATOM 1485 C C . HIS A 1 179 ? -9.379 -20.188 13.320 1.00 97.50 179 HIS A C 1
ATOM 1487 O O . HIS A 1 179 ? -10.548 -19.792 13.370 1.00 97.50 179 HIS A O 1
ATOM 1493 N N . PRO A 1 180 ? -8.691 -20.420 14.457 1.00 95.75 180 PRO A N 1
ATOM 1494 C CA . PRO A 1 180 ? -9.337 -20.521 15.771 1.00 95.75 180 PRO A CA 1
ATOM 1495 C C . PRO A 1 180 ? -10.053 -19.232 16.187 1.00 95.75 180 PRO A C 1
ATOM 1497 O O . PRO A 1 180 ? -11.135 -19.281 16.769 1.00 95.75 180 PRO A O 1
ATOM 1500 N N . ALA A 1 181 ? -9.483 -18.079 15.824 1.00 96.81 181 ALA A N 1
ATOM 1501 C CA . ALA A 1 181 ? -10.075 -16.775 16.098 1.00 96.81 181 ALA A CA 1
ATOM 1502 C C . ALA A 1 181 ? -11.391 -16.500 15.350 1.00 96.81 181 ALA A C 1
ATOM 1504 O O . ALA A 1 181 ? -12.166 -15.669 15.810 1.00 96.81 181 ALA A O 1
ATOM 1505 N N . PHE A 1 182 ? -11.654 -17.139 14.205 1.00 97.81 182 PHE A N 1
ATOM 1506 C CA . PHE A 1 182 ? -12.831 -16.827 13.394 1.00 97.81 182 PHE A CA 1
ATOM 1507 C C . PHE A 1 182 ? -14.041 -17.675 13.778 1.00 97.81 182 PHE A C 1
ATOM 1509 O O . PHE A 1 182 ? -13.920 -18.864 14.069 1.00 97.81 182 PHE A O 1
ATOM 1516 N N . VAL A 1 183 ? -15.217 -17.049 13.738 1.00 97.44 183 VAL A N 1
ATOM 1517 C CA . VAL A 1 183 ? -16.530 -17.681 13.960 1.00 97.44 183 VAL A CA 1
ATOM 1518 C C . VAL A 1 183 ? -17.457 -17.563 12.748 1.00 97.44 183 VAL A C 1
ATOM 1520 O O . VAL A 1 183 ? -18.579 -18.058 12.775 1.00 97.44 183 VAL A O 1
ATOM 1523 N N . GLY A 1 184 ? -17.006 -16.917 11.671 1.00 95.88 184 GLY A N 1
ATOM 1524 C CA . GLY A 1 184 ? -17.779 -16.791 10.442 1.00 95.88 184 GLY A CA 1
ATOM 1525 C C . GLY A 1 184 ? -17.040 -16.043 9.338 1.00 95.88 184 GLY A C 1
ATOM 1526 O O . GLY A 1 184 ? -16.080 -15.310 9.588 1.00 95.88 184 GLY A O 1
ATOM 1527 N N . SER A 1 185 ? -17.514 -16.228 8.108 1.00 95.94 185 SER A N 1
ATOM 1528 C CA . SER A 1 185 ? -16.998 -15.565 6.911 1.00 95.94 185 SER A CA 1
ATOM 1529 C C . SER A 1 185 ? -18.116 -15.414 5.878 1.00 95.94 185 SER A C 1
ATOM 1531 O O . SER A 1 185 ? -18.762 -16.402 5.525 1.00 95.94 185 SER A O 1
ATOM 1533 N N . GLN A 1 186 ? -18.360 -14.182 5.427 1.00 94.81 186 GLN A N 1
ATOM 1534 C CA . GLN A 1 186 ? -19.468 -13.784 4.561 1.00 94.81 186 GLN A CA 1
ATOM 1535 C C . GLN A 1 186 ? -18.944 -13.290 3.209 1.00 94.81 186 GLN A C 1
ATOM 1537 O O . GLN A 1 186 ? -18.198 -12.310 3.130 1.00 94.81 186 GLN A O 1
ATOM 1542 N N . LEU A 1 187 ? -19.366 -13.970 2.142 1.00 89.38 187 LEU A N 1
ATOM 1543 C CA . LEU A 1 187 ? -19.059 -13.592 0.768 1.00 89.38 187 LEU A CA 1
ATOM 1544 C C . LEU A 1 187 ? -19.901 -12.371 0.361 1.00 89.38 187 LEU A C 1
ATOM 1546 O O . LEU A 1 187 ? -21.122 -12.367 0.518 1.00 89.38 187 LEU A O 1
ATOM 1550 N N . PHE A 1 188 ? -19.249 -11.349 -0.185 1.00 85.56 188 PHE A N 1
ATOM 1551 C CA . PHE A 1 188 ? -19.873 -10.141 -0.709 1.00 85.56 188 PHE A CA 1
ATOM 1552 C C . PHE A 1 188 ? -19.790 -10.130 -2.237 1.00 85.56 188 PHE A C 1
ATOM 1554 O O . PHE A 1 188 ? -18.729 -9.915 -2.795 1.00 85.56 188 PHE A O 1
ATOM 1561 N N . ASN A 1 189 ? -20.861 -10.316 -2.986 1.00 76.38 189 ASN A N 1
ATOM 1562 C CA . ASN A 1 189 ? -22.269 -10.265 -2.622 1.00 76.38 189 ASN A CA 1
ATOM 1563 C C . ASN A 1 189 ? -23.052 -11.370 -3.348 1.00 76.38 189 ASN A C 1
ATOM 1565 O O . ASN A 1 189 ? -22.517 -12.102 -4.176 1.00 76.38 189 ASN A O 1
ATOM 1569 N N . TRP A 1 190 ? -24.331 -11.514 -2.993 1.00 74.44 190 TRP A N 1
ATOM 1570 C CA . TRP A 1 190 ? -25.200 -12.552 -3.554 1.00 74.44 190 TRP A CA 1
ATOM 1571 C C . TRP A 1 190 ? -25.467 -12.378 -5.059 1.00 74.44 190 TRP A C 1
ATOM 1573 O O . TRP A 1 190 ? -25.524 -13.366 -5.784 1.00 74.44 190 TRP A O 1
ATOM 1583 N N . ALA A 1 191 ? -25.603 -11.137 -5.534 1.00 69.56 191 ALA A N 1
ATOM 1584 C CA . ALA A 1 191 ? -25.858 -10.819 -6.937 1.00 69.56 191 ALA A CA 1
ATOM 1585 C C . ALA A 1 191 ? -24.716 -9.976 -7.511 1.00 69.56 191 ALA A C 1
ATOM 1587 O O . ALA A 1 191 ? -24.247 -9.053 -6.849 1.00 69.56 191 ALA A O 1
ATOM 1588 N N . GLY A 1 192 ? -24.291 -10.285 -8.741 1.00 59.16 192 GLY A N 1
ATOM 1589 C CA . GLY A 1 192 ? -23.170 -9.618 -9.403 1.00 59.16 192 GLY A CA 1
ATOM 1590 C C . GLY A 1 192 ? -23.277 -8.091 -9.384 1.00 59.16 192 GLY A C 1
ATOM 1591 O O . GLY A 1 192 ? -24.364 -7.527 -9.441 1.00 59.16 192 GLY A O 1
ATOM 1592 N N . HIS A 1 193 ? -22.128 -7.423 -9.297 1.00 55.31 193 HIS A N 1
ATOM 1593 C CA . HIS A 1 193 ? -22.041 -5.968 -9.347 1.00 55.31 193 HIS A CA 1
ATOM 1594 C C . HIS A 1 193 ? -22.392 -5.464 -10.762 1.00 55.31 193 HIS A C 1
ATOM 1596 O O . HIS A 1 193 ? -21.604 -5.700 -11.683 1.00 55.31 193 HIS A O 1
ATOM 1602 N N . PRO A 1 194 ? -23.471 -4.687 -10.964 1.00 46.25 194 PRO A N 1
ATOM 1603 C CA . PRO A 1 194 ? -23.446 -3.698 -12.027 1.00 46.25 194 PRO A CA 1
ATOM 1604 C C . PRO A 1 194 ? -22.339 -2.697 -11.664 1.00 46.25 194 PRO A C 1
ATOM 1606 O O . PRO A 1 194 ? -22.093 -2.417 -10.484 1.00 46.25 194 PRO A O 1
ATOM 1609 N N . SER A 1 195 ? -21.588 -2.242 -12.666 1.00 43.25 195 SER A N 1
ATOM 1610 C CA . SER A 1 195 ? -20.369 -1.437 -12.500 1.00 43.25 195 SER A CA 1
ATOM 1611 C C . SER A 1 195 ? -20.480 -0.348 -11.409 1.00 43.25 195 SER A C 1
ATOM 1613 O O . SER A 1 195 ? -21.535 0.251 -11.232 1.00 43.25 195 SER A O 1
ATOM 1615 N N . LEU A 1 196 ? -19.372 -0.091 -10.695 1.00 40.69 196 LEU A N 1
ATOM 1616 C CA . LEU A 1 196 ? -19.160 0.776 -9.508 1.00 40.69 196 LEU A CA 1
ATOM 1617 C C . LEU A 1 196 ? -19.756 2.214 -9.504 1.00 40.69 196 LEU A C 1
ATOM 1619 O O . LEU A 1 196 ? -19.491 2.982 -8.580 1.00 40.69 196 LEU A O 1
ATOM 1623 N N . SER A 1 197 ? -20.562 2.619 -10.483 1.00 40.25 197 SER A N 1
ATOM 1624 C CA . SER A 1 197 ? -21.309 3.880 -10.507 1.00 40.25 197 SER A CA 1
ATOM 1625 C C . SER A 1 197 ? -22.650 3.767 -9.763 1.00 40.25 197 SER A C 1
ATOM 1627 O O . SER A 1 197 ? -23.709 3.930 -10.363 1.00 40.25 197 SER A O 1
ATOM 1629 N N . TYR A 1 198 ? -22.628 3.466 -8.463 1.00 42.75 198 TYR A N 1
ATOM 1630 C CA . TYR A 1 198 ? -23.852 3.231 -7.677 1.00 42.75 198 TYR A CA 1
ATOM 1631 C C . TYR A 1 198 ? -24.456 4.495 -7.042 1.00 42.75 198 TYR A C 1
ATOM 1633 O O . TYR A 1 198 ? -25.391 4.406 -6.256 1.00 42.75 198 TYR A O 1
ATOM 1641 N N . THR A 1 199 ? -23.953 5.699 -7.326 1.00 42.06 199 THR A N 1
ATOM 1642 C CA . THR A 1 199 ? -24.459 6.872 -6.597 1.00 42.06 199 THR A CA 1
ATOM 1643 C C . THR A 1 199 ? -25.764 7.462 -7.129 1.00 42.06 199 THR A C 1
ATOM 1645 O O . THR A 1 199 ? -26.399 8.156 -6.347 1.00 42.06 199 THR A O 1
ATOM 1648 N N . LEU A 1 200 ? -26.214 7.206 -8.369 1.00 42.66 200 LEU A N 1
ATOM 1649 C CA . LEU A 1 200 ? -27.423 7.851 -8.935 1.00 42.66 200 LEU A CA 1
ATOM 1650 C C . LEU A 1 200 ? -28.040 7.108 -10.155 1.00 42.66 200 LEU A C 1
ATOM 1652 O O . LEU A 1 200 ? -28.286 7.747 -11.177 1.00 42.66 200 LEU A O 1
ATOM 1656 N N . ARG A 1 201 ? -28.260 5.784 -10.129 1.00 46.81 201 ARG A N 1
ATOM 1657 C CA . ARG A 1 201 ? -29.025 5.120 -11.216 1.00 46.81 201 ARG A CA 1
ATOM 1658 C C . ARG A 1 201 ? -30.474 4.848 -10.816 1.00 46.81 201 ARG A C 1
ATOM 1660 O O . ARG A 1 201 ? -30.761 4.587 -9.651 1.00 46.81 201 ARG A O 1
ATOM 1667 N N . ASP A 1 202 ? -31.356 4.966 -11.806 1.00 49.16 202 ASP A N 1
ATOM 1668 C CA . ASP A 1 202 ? -32.788 4.685 -11.721 1.00 49.16 202 ASP A CA 1
ATOM 1669 C C . ASP A 1 202 ? -33.002 3.240 -11.226 1.00 49.16 202 ASP A C 1
ATOM 1671 O O . ASP A 1 202 ? -32.422 2.323 -11.812 1.00 49.16 202 ASP A O 1
ATOM 1675 N N . PRO A 1 203 ? -33.801 3.000 -10.168 1.00 52.66 203 PRO A N 1
ATOM 1676 C CA . PRO A 1 203 ? -34.130 1.651 -9.700 1.00 52.66 203 PRO A CA 1
ATOM 1677 C C . PRO A 1 203 ? -34.799 0.758 -10.762 1.00 52.66 203 PRO A C 1
ATOM 1679 O O . PRO A 1 203 ? -34.913 -0.444 -10.541 1.00 52.66 203 PRO A O 1
ATOM 1682 N N . ASN A 1 204 ? -35.209 1.314 -11.907 1.00 50.31 204 ASN A N 1
ATOM 1683 C CA . ASN A 1 204 ? -35.727 0.574 -13.057 1.00 50.31 204 ASN A CA 1
ATOM 1684 C C . ASN A 1 204 ? -34.663 0.202 -14.110 1.00 50.31 204 ASN A C 1
ATOM 1686 O O . ASN A 1 204 ? -35.041 -0.290 -15.172 1.00 50.31 204 ASN A O 1
ATOM 1690 N N . ASP A 1 205 ? -33.363 0.437 -13.877 1.00 53.88 205 ASP A N 1
ATOM 1691 C CA . ASP A 1 205 ? -32.304 0.032 -14.817 1.00 53.88 205 ASP A CA 1
ATOM 1692 C C . ASP A 1 205 ? -32.289 -1.509 -14.967 1.00 53.88 205 ASP A C 1
ATOM 1694 O O . ASP A 1 205 ? -31.983 -2.215 -13.999 1.00 53.88 205 ASP A O 1
ATOM 1698 N N . PRO A 1 206 ? -32.603 -2.067 -16.154 1.00 51.00 206 PRO A N 1
ATOM 1699 C CA . PRO A 1 206 ? -32.636 -3.512 -16.356 1.00 51.00 206 PRO A CA 1
ATOM 1700 C C . PRO A 1 206 ? -31.267 -4.183 -16.142 1.00 51.00 206 PRO A C 1
ATOM 1702 O O . PRO A 1 206 ? -31.231 -5.378 -15.837 1.00 51.00 206 PRO A O 1
ATOM 1705 N N . GLU A 1 207 ? -30.149 -3.441 -16.198 1.00 48.34 207 GLU A N 1
ATOM 1706 C CA . GLU A 1 207 ? -28.810 -3.949 -15.851 1.00 48.34 207 GLU A CA 1
ATOM 1707 C C . GLU A 1 207 ? -28.629 -4.223 -14.344 1.00 48.34 207 GLU A C 1
ATOM 1709 O O . GLU A 1 207 ? -27.740 -4.988 -13.969 1.00 48.34 207 GLU A O 1
ATOM 1714 N N . LEU A 1 208 ? -29.469 -3.655 -13.462 1.00 46.75 208 LEU A N 1
ATOM 1715 C CA . LEU A 1 208 ? -29.436 -3.928 -12.013 1.00 46.75 208 LEU A CA 1
ATOM 1716 C C . LEU A 1 208 ? -29.940 -5.339 -11.661 1.00 46.75 208 LEU A C 1
ATOM 1718 O O . LEU A 1 208 ? -29.763 -5.790 -10.530 1.00 46.75 208 LEU A O 1
ATOM 1722 N N . SER A 1 209 ? -30.588 -6.025 -12.607 1.00 46.25 209 SER A N 1
ATOM 1723 C CA . SER A 1 209 ? -31.437 -7.189 -12.330 1.00 46.25 209 SER A CA 1
ATOM 1724 C C . SER A 1 209 ? -30.879 -8.540 -12.782 1.00 46.25 209 SER A C 1
ATOM 1726 O O . SER A 1 209 ? -31.473 -9.575 -12.475 1.00 46.25 209 SER A O 1
ATOM 1728 N N . THR A 1 210 ? -29.738 -8.594 -13.476 1.00 52.25 210 THR A N 1
ATOM 1729 C CA . THR A 1 210 ? -29.238 -9.883 -13.969 1.00 52.25 210 THR A CA 1
ATOM 1730 C C . THR A 1 210 ? -28.394 -10.581 -12.908 1.00 52.25 210 THR A C 1
ATOM 1732 O O . THR A 1 210 ? -27.169 -10.449 -12.875 1.00 52.25 210 THR A O 1
ATOM 1735 N N . PHE A 1 211 ? -29.052 -11.360 -12.046 1.00 59.25 211 PHE A N 1
ATOM 1736 C CA . PHE A 1 211 ? -28.397 -12.453 -11.331 1.00 59.25 211 PHE A CA 1
ATOM 1737 C C . PHE A 1 211 ? -27.748 -13.368 -12.373 1.00 59.25 211 PHE A C 1
ATOM 1739 O O . PHE A 1 211 ? -28.441 -14.046 -13.129 1.00 59.25 211 PHE A O 1
ATOM 1746 N N . GLN A 1 212 ? -26.420 -13.353 -12.444 1.00 65.31 212 GLN A N 1
ATOM 1747 C CA . GLN A 1 212 ? -25.674 -14.345 -13.203 1.00 65.31 212 GLN A CA 1
ATOM 1748 C C . GLN A 1 212 ? -25.140 -15.380 -12.213 1.00 65.31 212 GLN A C 1
ATOM 1750 O O . GLN A 1 212 ? -24.246 -15.044 -11.428 1.00 65.31 212 GLN A O 1
ATOM 1755 N N . PRO A 1 213 ? -25.695 -16.609 -12.208 1.00 69.38 213 PRO A N 1
ATOM 1756 C CA . PRO A 1 213 ? -25.132 -17.699 -11.429 1.00 69.38 213 PRO A CA 1
ATOM 1757 C C . PRO A 1 213 ? -23.663 -17.879 -11.806 1.00 69.38 213 PRO A C 1
ATOM 1759 O O . PRO A 1 213 ? -23.299 -17.743 -12.976 1.00 69.38 213 PRO A O 1
ATOM 1762 N N . LYS A 1 214 ? -22.826 -18.215 -10.825 1.00 80.94 214 LYS A N 1
ATOM 1763 C CA . LYS A 1 214 ? -21.415 -18.550 -11.042 1.00 80.94 214 LYS A CA 1
ATOM 1764 C C . LYS A 1 214 ? -21.195 -20.016 -10.670 1.00 80.94 214 LYS A C 1
ATOM 1766 O O . LYS A 1 214 ? -20.855 -20.292 -9.517 1.00 80.94 214 LYS A O 1
ATOM 1771 N N . PRO A 1 215 ? -21.412 -20.965 -11.602 1.00 86.94 215 PRO A N 1
ATOM 1772 C CA . PRO A 1 215 ? -21.381 -22.393 -11.297 1.00 86.94 215 PRO A CA 1
ATOM 1773 C C . PRO A 1 215 ? -20.062 -22.856 -10.674 1.00 86.94 215 PRO A C 1
ATOM 1775 O O . PRO A 1 215 ? -20.071 -23.742 -9.826 1.00 86.94 215 PRO A O 1
ATOM 1778 N N . GLU A 1 216 ? -18.930 -22.259 -11.058 1.00 85.69 216 GLU A N 1
ATOM 1779 C CA . GLU A 1 216 ? -17.612 -22.537 -10.469 1.00 85.69 216 GLU A CA 1
ATOM 1780 C C . GLU A 1 216 ? -17.592 -22.213 -8.972 1.00 85.69 216 GLU A C 1
ATOM 1782 O O . GLU A 1 216 ? -17.162 -23.022 -8.152 1.00 85.69 216 GLU A O 1
ATOM 1787 N N . LEU A 1 217 ? -18.102 -21.038 -8.606 1.00 86.94 217 LEU A N 1
ATOM 1788 C CA . LEU A 1 217 ? -18.135 -20.569 -7.226 1.00 86.94 217 LEU A CA 1
ATOM 1789 C C . LEU A 1 217 ? -19.154 -21.353 -6.393 1.00 86.94 217 LEU A C 1
ATOM 1791 O O . LEU A 1 217 ? -18.897 -21.654 -5.231 1.00 86.94 217 LEU A O 1
ATOM 1795 N N . GLU A 1 218 ? -20.283 -21.740 -6.992 1.00 89.56 218 GLU A N 1
ATOM 1796 C CA . GLU A 1 218 ? -21.256 -22.631 -6.357 1.00 89.56 218 GLU A CA 1
ATOM 1797 C C . GLU A 1 218 ? -20.676 -24.023 -6.090 1.00 89.56 218 GLU A C 1
ATOM 1799 O O . GLU A 1 218 ? -20.889 -24.572 -5.008 1.00 89.56 218 GLU A O 1
ATOM 1804 N N . ARG A 1 219 ? -19.930 -24.599 -7.044 1.00 92.38 219 ARG A N 1
ATOM 1805 C CA . ARG A 1 219 ? -19.227 -25.877 -6.849 1.00 92.38 219 ARG A CA 1
ATOM 1806 C C . ARG A 1 219 ? -18.204 -25.769 -5.723 1.00 92.38 219 ARG A C 1
ATOM 1808 O O . ARG A 1 219 ? -18.240 -26.597 -4.816 1.00 92.38 219 ARG A O 1
ATOM 1815 N N . ALA A 1 220 ? -17.375 -24.724 -5.735 1.00 92.88 220 ALA A N 1
ATOM 1816 C CA . ALA A 1 220 ? -16.395 -24.471 -4.681 1.00 92.88 220 ALA A CA 1
ATOM 1817 C C . ALA A 1 220 ? -17.057 -24.323 -3.303 1.00 92.88 220 ALA A C 1
ATOM 1819 O O . ALA A 1 220 ? -16.612 -24.911 -2.319 1.00 92.88 220 ALA A O 1
ATOM 1820 N N . ALA A 1 221 ? -18.166 -23.580 -3.237 1.00 93.56 221 ALA A N 1
ATOM 1821 C CA . ALA A 1 221 ? -18.949 -23.419 -2.020 1.00 93.56 221 ALA A CA 1
ATOM 1822 C C . ALA A 1 221 ? -19.515 -24.753 -1.525 1.00 93.56 221 ALA A C 1
ATOM 1824 O O . ALA A 1 221 ? -19.375 -25.064 -0.345 1.00 93.56 221 ALA A O 1
ATOM 1825 N N . ARG A 1 222 ? -20.119 -25.562 -2.403 1.00 95.94 222 ARG A N 1
ATOM 1826 C CA . ARG A 1 222 ? -20.655 -26.882 -2.030 1.00 95.94 222 ARG A CA 1
ATOM 1827 C C . ARG A 1 222 ? -19.566 -27.807 -1.502 1.00 95.94 222 ARG A C 1
ATOM 1829 O O . ARG A 1 222 ? -19.780 -28.429 -0.466 1.00 95.94 222 ARG A O 1
ATOM 1836 N N . ASP A 1 223 ? -18.419 -27.860 -2.172 1.00 95.94 223 ASP A N 1
ATOM 1837 C CA . ASP A 1 223 ? -17.277 -28.667 -1.741 1.00 95.94 223 ASP A CA 1
ATOM 1838 C C . ASP A 1 223 ? -16.800 -28.252 -0.340 1.00 95.94 223 ASP A C 1
ATOM 1840 O O . ASP A 1 223 ? -16.855 -29.045 0.601 1.00 95.94 223 ASP A O 1
ATOM 1844 N N . VAL A 1 224 ? -16.457 -26.974 -0.156 1.00 96.50 224 VAL A N 1
ATOM 1845 C CA . VAL A 1 224 ? -15.961 -26.454 1.128 1.00 96.50 224 VAL A CA 1
ATOM 1846 C C . VAL A 1 224 ? -16.992 -26.608 2.246 1.00 96.50 224 VAL A C 1
ATOM 1848 O O . VAL A 1 224 ? -16.660 -27.074 3.337 1.00 96.50 224 VAL A O 1
ATOM 1851 N N . PHE A 1 225 ? -18.250 -26.228 2.007 1.00 96.94 225 PHE A N 1
ATOM 1852 C CA . PHE A 1 225 ? -19.271 -26.248 3.053 1.00 96.94 225 PHE A CA 1
ATOM 1853 C C . PHE A 1 225 ? -19.734 -27.659 3.415 1.00 96.94 225 PHE A C 1
ATOM 1855 O O . PHE A 1 225 ? -20.112 -27.873 4.567 1.00 96.94 225 PHE A O 1
ATOM 1862 N N . SER A 1 226 ? -19.632 -28.636 2.506 1.00 97.62 226 SER A N 1
ATOM 1863 C CA . SER A 1 226 ? -19.877 -30.047 2.843 1.00 97.62 226 SER A CA 1
ATOM 1864 C C . SER A 1 226 ? -18.904 -30.582 3.903 1.00 97.62 226 SER A C 1
ATOM 1866 O O . SER A 1 226 ? -19.237 -31.512 4.635 1.00 97.62 226 SER A O 1
ATOM 1868 N N . ARG A 1 227 ? -17.739 -29.937 4.042 1.00 97.06 227 ARG A N 1
ATOM 1869 C CA . ARG A 1 227 ? -16.665 -30.287 4.979 1.00 97.06 227 ARG A CA 1
ATOM 1870 C C . ARG A 1 227 ? -16.504 -29.276 6.115 1.00 97.06 227 ARG A C 1
ATOM 1872 O O . ARG A 1 227 ? -15.517 -29.325 6.838 1.00 97.06 227 ARG A O 1
ATOM 1879 N N . LEU A 1 228 ? -17.456 -28.358 6.318 1.00 96.44 228 LEU A N 1
ATOM 1880 C CA . LEU A 1 228 ? -17.315 -27.253 7.281 1.00 96.44 228 LEU A CA 1
ATOM 1881 C C . LEU A 1 228 ? -16.945 -27.730 8.694 1.00 96.44 228 LEU A C 1
ATOM 1883 O O . LEU A 1 228 ? -16.039 -27.173 9.313 1.00 96.44 228 LEU A O 1
ATOM 1887 N N . VAL A 1 229 ? -17.635 -28.755 9.202 1.00 96.81 229 VAL A N 1
ATOM 1888 C CA . VAL A 1 229 ? -17.389 -29.294 10.551 1.00 96.81 229 VAL A CA 1
ATOM 1889 C C . VAL A 1 229 ? -16.031 -29.992 10.621 1.00 96.81 229 VAL A C 1
ATOM 1891 O O . VAL A 1 229 ? -15.293 -29.785 11.580 1.00 96.81 229 VAL A O 1
ATOM 1894 N N . GLU A 1 230 ? -15.675 -30.759 9.589 1.00 97.56 230 GLU A N 1
ATOM 1895 C CA . GLU A 1 230 ? -14.372 -31.422 9.471 1.00 97.56 230 GLU A CA 1
ATOM 1896 C C . GLU A 1 230 ? -13.234 -30.392 9.492 1.00 97.56 230 GLU A C 1
ATOM 1898 O O . GLU A 1 230 ? -12.338 -30.485 10.328 1.00 97.56 230 GLU A O 1
ATOM 1903 N N . ILE A 1 231 ? -13.314 -29.363 8.642 1.00 97.75 231 ILE A N 1
ATOM 1904 C CA . ILE A 1 231 ? -12.318 -28.289 8.566 1.00 97.75 231 ILE A CA 1
ATOM 1905 C C . ILE A 1 231 ? -12.194 -27.584 9.920 1.00 97.75 231 ILE A C 1
ATOM 1907 O O . ILE A 1 231 ? -11.084 -27.375 10.400 1.00 97.75 231 ILE A O 1
ATOM 1911 N N . ARG A 1 232 ? -13.317 -27.245 10.570 1.00 97.06 232 ARG A N 1
ATOM 1912 C CA . ARG A 1 232 ? -13.303 -26.524 11.852 1.00 97.06 232 ARG A CA 1
ATOM 1913 C C . ARG A 1 232 ? -12.690 -27.335 12.993 1.00 97.06 232 ARG A C 1
ATOM 1915 O O . ARG A 1 232 ? -12.047 -26.751 13.861 1.00 97.06 232 ARG A O 1
ATOM 1922 N N . LEU A 1 233 ? -12.965 -28.637 13.052 1.00 96.25 233 LEU A N 1
ATOM 1923 C CA . LEU A 1 233 ? -12.584 -29.477 14.191 1.00 96.25 233 LEU A CA 1
ATOM 1924 C C . LEU A 1 233 ? -11.233 -30.173 14.012 1.00 96.25 233 LEU A C 1
ATOM 1926 O O . LEU A 1 233 ? -10.605 -30.521 15.012 1.00 96.25 233 LEU A O 1
ATOM 1930 N N . HIS A 1 234 ? -10.804 -30.415 12.772 1.00 96.19 234 HIS A N 1
ATOM 1931 C CA . HIS A 1 234 ? -9.682 -31.315 12.492 1.00 96.19 234 HIS A CA 1
ATOM 1932 C C . HIS A 1 234 ? -8.581 -30.712 11.629 1.00 96.19 234 HIS A C 1
ATOM 1934 O O . HIS A 1 234 ? -7.486 -31.272 11.582 1.00 96.19 234 HIS A O 1
ATOM 1940 N N . GLU A 1 235 ? -8.824 -29.587 10.960 1.00 97.19 235 GLU A N 1
ATOM 1941 C CA . GLU A 1 235 ? -7.805 -28.955 10.134 1.00 97.19 235 GLU A CA 1
ATOM 1942 C C . GLU A 1 235 ? -7.191 -27.741 10.819 1.00 97.19 235 GLU A C 1
ATOM 1944 O O . GLU A 1 235 ? -7.867 -26.971 11.499 1.00 97.19 235 GLU A O 1
ATOM 1949 N N . SER A 1 236 ? -5.888 -27.555 10.615 1.00 95.62 236 SER A N 1
ATOM 1950 C CA . SER A 1 236 ? -5.197 -26.358 11.078 1.00 95.62 236 SER A CA 1
ATOM 1951 C C . SER A 1 236 ? -5.162 -25.309 9.957 1.00 95.62 236 SER A C 1
ATOM 1953 O O . SER A 1 236 ? -5.021 -25.669 8.780 1.00 95.62 236 SER A O 1
ATOM 1955 N N . PRO A 1 237 ? -5.293 -24.007 10.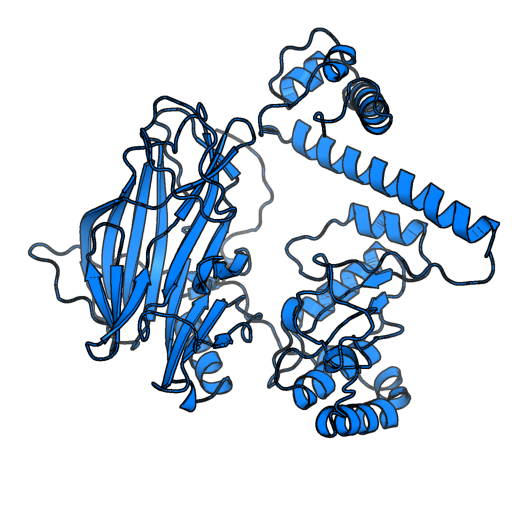281 1.00 95.44 237 PRO A N 1
ATOM 1956 C CA . PRO A 1 237 ? -5.273 -22.944 9.280 1.00 95.44 237 PRO A CA 1
ATOM 1957 C C . PRO A 1 237 ? -3.967 -22.930 8.479 1.00 95.44 237 PRO A C 1
ATOM 1959 O O . PRO A 1 237 ? -3.986 -22.548 7.312 1.00 95.44 237 PRO A O 1
ATOM 1962 N N . GLU A 1 238 ? -2.858 -23.409 9.053 1.00 96.00 238 GLU A N 1
ATOM 1963 C CA . GLU A 1 238 ? -1.549 -23.516 8.406 1.00 96.00 238 GLU A CA 1
ATOM 1964 C C . GLU A 1 238 ? -1.586 -24.331 7.107 1.00 96.00 238 GLU A C 1
ATOM 1966 O O . GLU A 1 238 ? -0.846 -24.010 6.176 1.00 96.00 238 GLU A O 1
ATOM 1971 N N . LYS A 1 239 ? -2.482 -25.325 7.001 1.00 96.75 239 LYS A N 1
ATOM 1972 C CA . LYS A 1 239 ? -2.708 -26.114 5.775 1.00 96.75 239 LYS A CA 1
ATOM 1973 C C . LYS A 1 239 ? -3.079 -25.244 4.569 1.00 96.75 239 LYS A C 1
ATOM 1975 O O . LYS A 1 239 ? -2.763 -25.592 3.436 1.00 96.75 239 LYS A O 1
ATOM 1980 N N . TYR A 1 240 ? -3.743 -24.120 4.817 1.00 96.69 240 TYR A N 1
ATOM 1981 C CA . TYR A 1 240 ? -4.188 -23.170 3.799 1.00 96.69 240 TYR A CA 1
ATOM 1982 C C . TYR A 1 240 ? -3.230 -21.998 3.630 1.00 96.69 240 TYR A C 1
ATOM 1984 O O . TYR A 1 240 ? -3.552 -21.042 2.921 1.00 96.69 240 TYR A O 1
ATOM 1992 N N . THR A 1 241 ? -2.080 -22.040 4.307 1.00 94.94 241 THR A N 1
ATOM 1993 C CA . THR A 1 241 ? -1.112 -20.953 4.286 1.00 94.94 241 THR A CA 1
ATOM 1994 C C . THR A 1 241 ? 0.156 -21.295 3.527 1.00 94.94 241 THR A C 1
ATOM 1996 O O . THR A 1 241 ? 0.576 -22.447 3.450 1.00 94.94 241 THR A O 1
ATOM 1999 N N . PHE A 1 242 ? 0.826 -20.257 3.040 1.00 91.75 242 PHE A N 1
ATOM 2000 C CA . PHE A 1 242 ? 2.198 -20.340 2.563 1.00 91.75 242 PHE A CA 1
ATOM 2001 C C . PHE A 1 242 ? 3.062 -19.295 3.266 1.00 91.75 242 PHE A C 1
ATOM 2003 O O . PHE A 1 242 ? 2.592 -18.237 3.695 1.00 91.75 242 PHE A O 1
ATOM 2010 N N . LYS A 1 243 ? 4.364 -19.571 3.356 1.00 88.06 243 LYS A N 1
ATOM 2011 C CA . LYS A 1 243 ? 5.326 -18.630 3.927 1.00 88.06 243 LYS A CA 1
ATOM 2012 C C . LYS A 1 243 ? 5.470 -17.418 3.010 1.00 88.06 243 LYS A C 1
ATOM 2014 O O . LYS A 1 243 ? 6.017 -17.532 1.912 1.00 88.06 243 LYS A O 1
ATOM 2019 N N . ALA A 1 244 ? 5.012 -16.258 3.471 1.00 79.25 244 ALA A N 1
ATOM 2020 C CA . ALA A 1 244 ? 5.182 -15.010 2.751 1.00 79.25 244 ALA A CA 1
ATOM 2021 C C . ALA A 1 244 ? 6.676 -14.731 2.489 1.00 79.25 244 ALA A C 1
ATOM 2023 O O . ALA A 1 244 ? 7.513 -14.970 3.371 1.00 79.25 244 ALA A O 1
ATOM 2024 N N . PRO A 1 245 ? 7.037 -14.188 1.312 1.00 74.69 245 PRO A N 1
ATOM 2025 C CA . PRO A 1 245 ? 8.393 -13.722 1.068 1.00 74.69 245 PRO A CA 1
ATOM 2026 C C . PRO A 1 245 ? 8.772 -12.672 2.116 1.00 74.69 245 PRO A C 1
ATOM 2028 O O . PRO A 1 245 ? 8.078 -11.673 2.269 1.00 74.69 245 PRO A O 1
ATOM 2031 N N . ALA A 1 246 ? 9.877 -12.887 2.833 1.00 73.44 246 ALA A N 1
ATOM 2032 C CA . ALA A 1 246 ? 10.370 -11.896 3.784 1.00 73.44 246 ALA A CA 1
ATOM 2033 C C . ALA A 1 246 ? 10.750 -10.598 3.059 1.00 73.44 246 ALA A C 1
ATOM 2035 O O . ALA A 1 246 ? 11.321 -10.654 1.965 1.00 73.44 246 ALA A O 1
ATOM 2036 N N . ALA A 1 247 ? 10.514 -9.450 3.703 1.00 73.94 247 ALA A N 1
ATOM 2037 C CA . ALA A 1 247 ? 10.981 -8.163 3.206 1.00 73.94 247 ALA A CA 1
ATOM 2038 C C . ALA A 1 247 ? 12.480 -8.214 2.868 1.00 73.94 247 ALA A C 1
ATOM 2040 O O . ALA A 1 247 ? 13.325 -8.659 3.659 1.00 73.94 247 ALA A O 1
ATOM 2041 N N . ARG A 1 248 ? 12.818 -7.743 1.671 1.00 81.62 248 ARG A N 1
ATOM 2042 C CA . ARG A 1 248 ? 14.195 -7.637 1.203 1.00 81.62 248 ARG A CA 1
ATOM 2043 C C . ARG A 1 248 ? 14.496 -6.219 0.760 1.00 81.62 248 ARG A C 1
ATOM 2045 O O . ARG A 1 248 ? 13.611 -5.460 0.388 1.00 81.62 248 ARG A O 1
ATOM 2052 N N . LEU A 1 249 ? 15.770 -5.868 0.785 1.00 83.12 249 LEU A N 1
ATOM 2053 C CA . LEU A 1 249 ? 16.249 -4.590 0.281 1.00 83.12 249 LEU A CA 1
ATOM 2054 C C . LEU A 1 249 ? 17.085 -4.829 -0.963 1.00 83.12 249 LEU A C 1
ATOM 2056 O O . LEU A 1 249 ? 17.890 -5.767 -1.005 1.00 83.12 249 LEU A O 1
ATOM 2060 N N . TRP A 1 250 ? 16.900 -3.966 -1.959 1.00 85.94 250 TRP A N 1
ATOM 2061 C CA . TRP A 1 250 ? 17.812 -3.891 -3.090 1.00 85.94 250 TRP A CA 1
ATOM 2062 C C . TRP A 1 250 ? 19.204 -3.558 -2.560 1.00 85.94 250 TRP A C 1
ATOM 2064 O O . TRP A 1 250 ? 19.425 -2.482 -2.010 1.00 85.94 250 TRP A O 1
ATOM 2074 N N . ASN A 1 251 ? 20.131 -4.506 -2.669 1.00 82.88 251 ASN A N 1
ATOM 2075 C CA . ASN A 1 251 ? 21.452 -4.388 -2.060 1.00 82.88 251 ASN A CA 1
ATOM 2076 C C . ASN A 1 251 ? 22.522 -4.778 -3.073 1.00 82.88 251 ASN A C 1
ATOM 2078 O O . ASN A 1 251 ? 23.167 -5.826 -2.971 1.00 82.88 251 ASN A O 1
ATOM 2082 N N . ARG A 1 252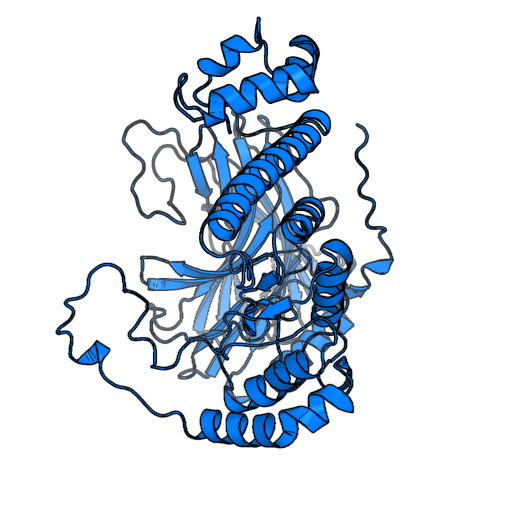 ? 22.649 -3.930 -4.092 1.00 88.00 252 ARG A N 1
ATOM 2083 C CA . ARG A 1 252 ? 23.652 -4.053 -5.143 1.00 88.00 252 ARG A CA 1
ATOM 2084 C C . ARG A 1 252 ? 24.688 -2.943 -4.986 1.00 88.00 252 ARG A C 1
ATOM 2086 O O . ARG A 1 252 ? 24.289 -1.779 -4.898 1.00 88.00 252 ARG A O 1
ATOM 2093 N N . PRO A 1 253 ? 25.994 -3.270 -4.958 1.00 89.44 253 PRO A N 1
ATOM 2094 C CA . PRO A 1 253 ? 27.022 -2.244 -5.021 1.00 89.44 253 PRO A CA 1
ATOM 2095 C C . PRO A 1 253 ? 26.905 -1.503 -6.353 1.00 89.44 253 PRO A C 1
ATOM 2097 O O . PRO A 1 253 ? 26.532 -2.086 -7.374 1.00 89.44 253 PRO A O 1
ATOM 2100 N N . LEU A 1 254 ? 27.205 -0.208 -6.332 1.00 93.31 254 LEU A N 1
ATOM 2101 C CA . LEU A 1 254 ? 27.254 0.590 -7.549 1.00 93.31 254 LEU A CA 1
ATOM 2102 C C . LEU A 1 254 ? 28.396 0.070 -8.440 1.00 93.31 254 LEU A C 1
ATOM 2104 O O . LEU A 1 254 ? 29.518 -0.055 -7.942 1.00 93.31 254 LEU A O 1
ATOM 2108 N N . PRO A 1 255 ? 28.149 -0.233 -9.728 1.00 95.88 255 PRO A N 1
ATOM 2109 C CA . PRO A 1 255 ? 29.215 -0.633 -10.638 1.00 95.88 255 PRO A CA 1
ATOM 2110 C C . PRO A 1 255 ? 30.254 0.484 -10.844 1.00 95.88 255 PRO A C 1
ATOM 2112 O O . PRO A 1 255 ? 30.000 1.640 -10.495 1.00 95.88 255 PRO A O 1
ATOM 2115 N N . PRO A 1 256 ? 31.407 0.191 -11.471 1.00 96.12 256 PRO A N 1
ATOM 2116 C CA . PRO A 1 256 ? 32.380 1.217 -11.824 1.00 96.12 256 PRO A CA 1
ATOM 2117 C C . PRO A 1 256 ? 31.776 2.278 -12.747 1.00 96.12 256 PRO A C 1
ATOM 2119 O O . PRO A 1 256 ? 31.080 1.952 -13.719 1.00 96.12 256 PRO A O 1
ATOM 2122 N N . ARG A 1 257 ? 32.077 3.548 -12.449 1.00 97.12 257 ARG A N 1
ATOM 2123 C CA . ARG A 1 257 ? 31.719 4.691 -13.295 1.00 97.12 257 ARG A CA 1
ATOM 2124 C C . ARG A 1 257 ? 32.390 4.550 -14.658 1.00 97.12 257 ARG A C 1
ATOM 2126 O O . ARG A 1 257 ? 33.502 4.032 -14.762 1.00 97.12 257 ARG A O 1
ATOM 2133 N N . ARG A 1 258 ? 31.703 4.999 -15.702 1.00 97.00 258 ARG A N 1
ATOM 2134 C CA . ARG A 1 258 ? 32.209 4.999 -17.073 1.00 97.00 258 ARG A CA 1
ATOM 2135 C C . ARG A 1 258 ? 32.293 6.422 -17.609 1.00 97.00 258 ARG A C 1
ATOM 2137 O O . ARG A 1 258 ? 31.483 7.276 -17.256 1.00 97.00 258 ARG A O 1
ATOM 2144 N N . GLU A 1 259 ? 33.279 6.635 -18.467 1.00 93.56 259 GLU A N 1
ATOM 2145 C CA . GLU A 1 259 ? 33.475 7.873 -19.215 1.00 93.56 259 GLU A CA 1
ATOM 2146 C C . GLU A 1 259 ? 32.959 7.699 -20.649 1.00 93.56 259 GLU A C 1
ATOM 2148 O O . GLU A 1 259 ? 32.901 6.581 -21.169 1.00 93.56 259 GLU A O 1
ATOM 2153 N N . GLY A 1 260 ? 32.587 8.805 -21.294 1.00 90.75 260 GLY A N 1
ATOM 2154 C CA . GLY A 1 260 ? 32.074 8.808 -22.665 1.00 90.75 260 GLY A CA 1
ATOM 2155 C C . GLY A 1 260 ? 30.542 8.753 -22.774 1.00 90.75 260 GLY A C 1
ATOM 2156 O O . GLY A 1 260 ? 29.832 8.871 -21.767 1.00 90.75 260 GLY A O 1
ATOM 2157 N N . PRO A 1 261 ? 30.013 8.638 -24.008 1.00 92.56 261 PRO A N 1
ATOM 2158 C CA . PRO A 1 261 ? 28.582 8.734 -24.267 1.00 92.56 261 PRO A CA 1
ATOM 2159 C C . PRO A 1 261 ? 27.809 7.590 -23.605 1.00 92.56 261 PRO A C 1
ATOM 2161 O O . PRO A 1 261 ? 28.295 6.463 -23.505 1.00 92.56 261 PRO A O 1
ATOM 2164 N N . LEU A 1 262 ? 26.576 7.884 -23.183 1.00 92.94 262 LEU A N 1
ATOM 2165 C CA . LEU A 1 262 ? 25.673 6.881 -22.627 1.00 92.94 262 LEU A CA 1
ATOM 2166 C C . LEU A 1 262 ? 25.413 5.780 -23.675 1.00 92.94 262 LEU A C 1
ATOM 2168 O O . LEU A 1 262 ? 25.020 6.109 -24.799 1.00 92.94 262 LEU A O 1
ATOM 2172 N N . PRO A 1 263 ? 25.587 4.492 -23.332 1.00 93.81 263 PRO A N 1
ATOM 2173 C CA . PRO A 1 263 ? 25.272 3.408 -24.249 1.00 93.81 263 PRO A CA 1
ATOM 2174 C C . PRO A 1 263 ? 23.759 3.287 -24.458 1.00 93.81 263 PRO A C 1
ATOM 2176 O O . PRO A 1 263 ? 22.948 3.846 -23.714 1.00 93.81 263 PRO A O 1
ATOM 2179 N N . LEU A 1 264 ? 23.366 2.481 -25.445 1.00 93.56 264 LEU A N 1
ATOM 2180 C CA . LEU A 1 264 ? 21.975 2.069 -25.586 1.00 93.56 264 LEU A CA 1
ATOM 2181 C C . LEU A 1 264 ? 21.523 1.325 -24.321 1.00 93.56 264 LEU A C 1
ATOM 2183 O O . LEU A 1 264 ? 22.080 0.288 -23.963 1.00 93.56 264 LEU A O 1
ATOM 2187 N N . LEU A 1 265 ? 20.490 1.845 -23.664 1.00 96.44 265 LEU A N 1
ATOM 2188 C CA . LEU A 1 265 ? 19.938 1.246 -22.456 1.00 96.44 265 LEU A CA 1
ATOM 2189 C C . LEU A 1 265 ? 18.920 0.174 -22.827 1.00 96.44 265 LEU A C 1
ATOM 2191 O O . LEU A 1 265 ? 17.803 0.487 -23.243 1.00 96.44 265 LEU A O 1
ATOM 2195 N N . ARG A 1 266 ? 19.304 -1.094 -22.669 1.00 94.94 266 ARG A N 1
ATOM 2196 C CA . ARG A 1 266 ? 18.461 -2.234 -23.026 1.00 94.94 266 ARG A CA 1
ATOM 2197 C C . ARG A 1 266 ? 18.496 -3.328 -21.964 1.00 94.94 266 ARG A C 1
ATOM 2199 O O . ARG A 1 266 ? 19.554 -3.672 -21.449 1.00 94.94 266 ARG A O 1
ATOM 2206 N N . SER A 1 267 ? 17.325 -3.894 -21.702 1.00 94.81 267 SER A N 1
ATOM 2207 C CA . SER A 1 267 ? 17.097 -5.077 -20.883 1.00 94.81 267 SER A CA 1
ATOM 2208 C C . SER A 1 267 ? 16.236 -6.057 -21.683 1.00 94.81 267 SER A C 1
ATOM 2210 O O . SER A 1 267 ? 15.009 -5.952 -21.721 1.00 94.81 267 SER A O 1
ATOM 2212 N N . GLY A 1 268 ? 16.877 -6.988 -22.396 1.00 92.12 268 GLY A N 1
ATOM 2213 C CA . GLY A 1 268 ? 16.193 -7.889 -23.332 1.00 92.12 268 GLY A CA 1
ATOM 2214 C C . GLY A 1 268 ? 15.374 -7.122 -24.388 1.00 92.12 268 GLY A C 1
ATOM 2215 O O . GLY A 1 268 ? 15.959 -6.298 -25.092 1.00 92.12 268 GLY A O 1
ATOM 2216 N N . PRO A 1 269 ? 14.048 -7.344 -24.500 1.00 90.25 269 PRO A N 1
ATOM 2217 C CA . PRO A 1 269 ? 13.203 -6.639 -25.470 1.00 90.25 269 PRO A CA 1
ATOM 2218 C C . PRO A 1 269 ? 12.911 -5.182 -25.077 1.00 90.25 269 PRO A C 1
ATOM 2220 O O . PRO A 1 269 ? 12.372 -4.424 -25.884 1.00 90.25 269 PRO A O 1
ATOM 2223 N N . VAL A 1 270 ? 13.245 -4.781 -23.843 1.00 93.06 270 VAL A N 1
ATOM 2224 C CA . VAL A 1 270 ? 12.922 -3.459 -23.305 1.00 93.06 270 VAL A CA 1
ATOM 2225 C C . VAL A 1 270 ? 14.069 -2.486 -23.531 1.00 93.06 270 VAL A C 1
ATOM 2227 O O . VAL A 1 270 ? 15.191 -2.725 -23.095 1.00 93.06 270 VAL A O 1
ATOM 2230 N N . GLU A 1 271 ? 13.775 -1.353 -24.154 1.00 95.06 271 GLU A N 1
ATOM 2231 C CA . GLU A 1 271 ? 14.707 -0.250 -24.384 1.00 95.06 271 GLU A CA 1
ATOM 2232 C C . GLU A 1 271 ? 14.245 1.005 -23.639 1.00 95.06 271 GLU A C 1
ATOM 2234 O O . GLU A 1 271 ? 13.056 1.330 -23.640 1.00 95.06 271 GLU A O 1
ATOM 2239 N N . LEU A 1 272 ? 15.183 1.718 -23.012 1.00 96.06 272 LEU A N 1
ATOM 2240 C CA . LEU A 1 272 ? 14.921 2.981 -22.325 1.00 96.06 272 LEU A CA 1
ATOM 2241 C C . LEU A 1 272 ? 15.483 4.133 -23.156 1.00 96.06 272 LEU A C 1
ATOM 2243 O O . LEU A 1 272 ? 16.686 4.221 -23.397 1.00 96.06 272 LEU A O 1
ATOM 2247 N N . ARG A 1 273 ? 14.611 5.063 -23.544 1.00 95.75 273 ARG A N 1
ATOM 2248 C CA . ARG A 1 273 ? 14.985 6.319 -24.198 1.00 95.75 273 ARG A CA 1
ATOM 2249 C C . ARG A 1 273 ? 14.750 7.485 -23.263 1.00 95.75 273 ARG A C 1
ATOM 2251 O O . ARG A 1 273 ? 13.672 7.631 -22.691 1.00 95.75 273 ARG A O 1
ATOM 2258 N N . LYS A 1 274 ? 15.759 8.337 -23.120 1.00 95.62 274 LYS A N 1
ATOM 2259 C CA . LYS A 1 274 ? 15.643 9.565 -22.339 1.00 95.62 274 LYS A CA 1
ATOM 2260 C C . LYS A 1 274 ? 14.611 10.494 -22.985 1.00 95.62 274 LYS A C 1
ATOM 2262 O O . LYS A 1 274 ? 14.721 10.811 -24.165 1.00 95.62 274 LYS A O 1
ATOM 2267 N N . ILE A 1 275 ? 13.657 10.961 -22.189 1.00 94.25 275 ILE A N 1
ATOM 2268 C CA . ILE A 1 275 ? 12.736 12.058 -22.518 1.00 94.25 275 ILE A CA 1
ATOM 2269 C C . ILE A 1 275 ? 12.892 13.175 -21.479 1.00 94.25 275 ILE A C 1
ATOM 2271 O O . ILE A 1 275 ? 13.596 12.999 -20.483 1.00 94.25 275 ILE A O 1
ATOM 2275 N N . SER A 1 276 ? 12.268 14.333 -21.703 1.00 90.06 276 SER A N 1
ATOM 2276 C CA . SER A 1 276 ? 12.361 15.485 -20.792 1.00 90.06 276 SER A CA 1
ATOM 2277 C C . SER A 1 276 ? 11.817 15.188 -19.393 1.00 90.06 276 SER A C 1
ATOM 2279 O O . SER A 1 276 ? 12.387 15.649 -18.417 1.00 90.06 276 SER A O 1
ATOM 2281 N N . GLU A 1 277 ? 10.759 14.384 -19.277 1.00 89.12 277 GLU A N 1
ATOM 2282 C CA . GLU A 1 277 ? 10.103 14.092 -17.994 1.00 89.12 277 GLU A CA 1
ATOM 2283 C C . GLU A 1 277 ? 10.606 12.801 -17.313 1.00 89.12 277 GLU A C 1
ATOM 2285 O O . GLU A 1 277 ? 10.090 12.432 -16.259 1.00 89.12 277 GLU A O 1
ATOM 2290 N N . GLY A 1 278 ? 11.559 12.073 -17.911 1.00 93.50 278 GLY A N 1
ATOM 2291 C CA . GLY A 1 278 ? 11.988 10.753 -17.428 1.00 93.50 278 GLY A CA 1
ATOM 2292 C C . GLY A 1 278 ? 12.418 9.798 -18.541 1.00 93.50 278 GLY A C 1
ATOM 2293 O O . GLY A 1 278 ? 13.239 10.157 -19.392 1.00 93.50 278 GLY A O 1
ATOM 2294 N N . TRP A 1 279 ? 11.872 8.580 -18.543 1.00 94.88 279 TRP A N 1
ATOM 2295 C CA . TRP A 1 279 ? 12.204 7.537 -19.522 1.00 94.88 279 TRP A CA 1
ATOM 2296 C C . TRP A 1 279 ? 10.985 7.131 -20.351 1.00 94.88 279 TRP A C 1
ATOM 2298 O O . TRP A 1 279 ? 9.941 6.794 -19.804 1.00 94.88 279 TRP A O 1
ATOM 2308 N N . GLN A 1 280 ? 11.140 7.075 -21.670 1.00 93.19 280 GLN A N 1
ATOM 2309 C CA . GLN A 1 280 ? 10.255 6.321 -22.550 1.00 93.19 280 GLN A CA 1
ATOM 2310 C C . GLN A 1 280 ? 10.751 4.878 -22.609 1.00 93.19 280 GLN A C 1
ATOM 2312 O O . GLN A 1 280 ? 11.898 4.625 -22.969 1.00 93.19 280 GLN A O 1
ATOM 2317 N N . LEU A 1 281 ? 9.873 3.934 -22.300 1.00 91.75 281 LEU A N 1
ATOM 2318 C CA . LEU A 1 281 ? 10.125 2.509 -22.424 1.00 91.75 281 LEU A CA 1
ATOM 2319 C C . LEU A 1 281 ? 9.512 1.999 -23.734 1.00 91.75 281 LEU A C 1
ATOM 2321 O O . LEU A 1 281 ? 8.332 2.235 -24.032 1.00 91.75 281 LEU A O 1
ATOM 2325 N N . LEU A 1 282 ? 10.327 1.286 -24.504 1.00 91.31 282 LEU A N 1
ATOM 2326 C CA . LEU A 1 282 ? 9.930 0.581 -25.714 1.00 91.31 282 LEU A CA 1
ATOM 2327 C C . LEU A 1 282 ? 10.067 -0.922 -25.484 1.00 91.31 282 LEU A C 1
ATOM 2329 O O . LEU A 1 282 ? 11.005 -1.340 -24.817 1.00 91.31 282 LEU A O 1
ATOM 2333 N N . CYS A 1 283 ? 9.153 -1.715 -26.029 1.00 89.12 283 CYS A N 1
ATOM 2334 C CA . CYS A 1 283 ? 9.223 -3.172 -26.057 1.00 89.12 283 CYS A CA 1
ATOM 2335 C C . CYS A 1 283 ? 9.203 -3.586 -27.528 1.00 89.12 283 CYS A C 1
ATOM 2337 O O . CYS A 1 283 ? 8.296 -3.174 -28.255 1.00 89.12 283 CYS A O 1
ATOM 2339 N N . ASP A 1 284 ? 10.238 -4.288 -27.990 1.00 88.62 284 ASP A N 1
ATOM 2340 C CA . ASP A 1 284 ? 10.404 -4.674 -29.401 1.00 88.62 284 ASP A CA 1
ATOM 2341 C C . ASP A 1 284 ? 10.246 -3.481 -30.369 1.00 88.62 284 ASP A C 1
ATOM 2343 O O . ASP A 1 284 ? 9.574 -3.536 -31.398 1.00 88.62 284 ASP A O 1
ATOM 2347 N N . GLY A 1 285 ? 10.836 -2.339 -29.991 1.00 86.50 285 GLY A N 1
ATOM 2348 C CA . GLY A 1 285 ? 10.819 -1.100 -30.776 1.00 86.50 285 GLY A CA 1
ATOM 2349 C C . GLY A 1 285 ? 9.507 -0.305 -30.729 1.00 86.50 285 GLY A C 1
ATOM 2350 O O . GLY A 1 285 ? 9.464 0.814 -31.243 1.00 86.50 285 GLY A O 1
ATOM 2351 N N . LYS A 1 286 ? 8.454 -0.814 -30.079 1.00 85.81 286 LYS A N 1
ATOM 2352 C CA . LYS A 1 286 ? 7.169 -0.118 -29.917 1.00 85.81 286 LYS A CA 1
ATOM 2353 C C . LYS A 1 286 ? 7.090 0.572 -28.561 1.00 85.81 286 LYS A C 1
ATOM 2355 O O . LYS A 1 286 ? 7.441 -0.009 -27.538 1.00 85.81 286 LYS A O 1
ATOM 2360 N N . ARG A 1 287 ? 6.608 1.817 -28.533 1.00 86.00 287 ARG A N 1
ATOM 2361 C CA . ARG A 1 287 ? 6.354 2.539 -27.276 1.00 86.00 287 ARG A CA 1
ATOM 2362 C C . ARG A 1 287 ? 5.252 1.825 -26.503 1.00 86.00 287 ARG A C 1
ATOM 2364 O O . ARG A 1 287 ? 4.195 1.562 -27.067 1.00 86.00 287 ARG A O 1
ATOM 2371 N N . PHE A 1 288 ? 5.491 1.552 -25.225 1.00 83.56 288 PHE A N 1
ATOM 2372 C CA . PHE A 1 288 ? 4.470 0.941 -24.371 1.00 83.56 288 PHE A CA 1
ATOM 2373 C C . PHE A 1 288 ? 4.311 1.655 -23.029 1.00 83.56 288 PHE A C 1
ATOM 2375 O O . PHE A 1 288 ? 3.201 1.665 -22.499 1.00 83.56 288 PHE A O 1
ATOM 2382 N N . GLN A 1 289 ? 5.364 2.297 -22.498 1.00 85.56 289 GLN A N 1
ATOM 2383 C CA . GLN A 1 289 ? 5.267 3.069 -21.256 1.00 85.56 289 GLN A CA 1
ATOM 2384 C C . GLN A 1 289 ? 6.149 4.309 -21.197 1.00 85.56 289 GLN A C 1
ATOM 2386 O O . GLN A 1 289 ? 7.187 4.387 -21.848 1.00 85.56 289 GLN A O 1
ATOM 2391 N N . GLU A 1 290 ? 5.764 5.240 -20.331 1.00 88.88 290 GLU A N 1
ATOM 2392 C CA . GLU A 1 290 ? 6.615 6.327 -19.847 1.00 88.88 290 GLU A CA 1
ATOM 2393 C C . GLU A 1 290 ? 6.783 6.220 -18.333 1.00 88.88 290 GLU A C 1
ATOM 2395 O O . GLU A 1 290 ? 5.801 6.222 -17.589 1.00 88.88 290 GLU A O 1
ATOM 2400 N N . PHE A 1 291 ? 8.028 6.160 -17.874 1.00 89.00 291 PHE A N 1
ATOM 2401 C CA . PHE A 1 291 ? 8.384 6.330 -16.474 1.00 89.00 291 PHE A CA 1
ATOM 2402 C C . PHE A 1 291 ? 8.581 7.823 -16.191 1.00 89.00 291 PHE A C 1
ATOM 2404 O O . PHE A 1 291 ? 9.490 8.454 -16.739 1.00 89.00 291 PHE A O 1
ATOM 2411 N N . SER A 1 292 ? 7.745 8.378 -15.314 1.00 86.62 292 SER A N 1
ATOM 2412 C CA . SER A 1 292 ? 7.873 9.757 -14.835 1.00 86.62 292 SER A CA 1
ATOM 2413 C C . SER A 1 292 ? 7.433 9.823 -13.374 1.00 86.62 292 SER A C 1
ATOM 2415 O O . SER A 1 292 ? 6.232 9.697 -13.098 1.00 86.62 292 SER A O 1
ATOM 2417 N N . PRO A 1 293 ? 8.360 10.007 -12.424 1.00 88.69 293 PRO A N 1
ATOM 2418 C CA . PRO A 1 293 ? 7.999 10.094 -11.025 1.00 88.69 293 PRO A CA 1
ATOM 2419 C C . PRO A 1 293 ? 7.196 11.366 -10.737 1.00 88.69 293 PRO A C 1
ATOM 2421 O O . PRO A 1 293 ? 7.303 12.381 -11.427 1.00 88.69 293 PRO A O 1
ATOM 2424 N N . TYR A 1 294 ? 6.376 11.296 -9.694 1.00 89.31 294 TYR A N 1
ATOM 2425 C CA . TYR A 1 294 ? 5.590 12.411 -9.188 1.00 89.31 294 TYR A CA 1
ATOM 2426 C C . TYR A 1 294 ? 5.977 12.716 -7.746 1.00 89.31 294 TYR A C 1
ATOM 2428 O O . TYR A 1 294 ? 6.003 11.820 -6.900 1.00 89.31 294 TYR A O 1
ATOM 2436 N N . VAL A 1 295 ? 6.191 13.992 -7.451 1.00 91.44 295 VAL A N 1
ATOM 2437 C CA . VAL A 1 295 ? 6.453 14.498 -6.104 1.00 91.44 295 VAL A CA 1
ATOM 2438 C C . VAL A 1 295 ? 5.156 15.028 -5.505 1.00 91.44 295 VAL A C 1
ATOM 2440 O O . VAL A 1 295 ? 4.507 15.901 -6.077 1.00 91.44 295 VAL A O 1
ATOM 2443 N N . HIS A 1 296 ? 4.765 14.498 -4.350 1.00 89.69 296 HIS A N 1
ATOM 2444 C CA . HIS A 1 296 ? 3.550 14.898 -3.650 1.00 89.69 296 HIS A CA 1
ATOM 2445 C C . HIS A 1 296 ? 3.862 16.014 -2.652 1.00 89.69 296 HIS A C 1
ATOM 2447 O O . HIS A 1 296 ? 4.433 15.773 -1.585 1.00 89.69 296 HIS A O 1
ATOM 2453 N N . GLN A 1 297 ? 3.475 17.229 -3.014 1.00 89.00 297 GLN A N 1
ATOM 2454 C CA . GLN A 1 297 ? 3.686 18.446 -2.247 1.00 89.00 297 GLN A CA 1
ATOM 2455 C C . GLN A 1 297 ? 2.402 18.825 -1.505 1.00 89.00 297 GLN A C 1
ATOM 2457 O O . GLN A 1 297 ? 1.321 18.854 -2.100 1.00 89.00 297 GLN A O 1
ATOM 2462 N N . VAL A 1 298 ? 2.515 19.136 -0.213 1.00 84.50 298 VAL A N 1
ATOM 2463 C CA . VAL A 1 298 ? 1.405 19.646 0.600 1.00 84.50 298 VAL A CA 1
ATOM 2464 C C . VAL A 1 298 ? 1.792 20.972 1.246 1.00 84.50 298 VAL A C 1
ATOM 2466 O O . VAL A 1 298 ? 2.813 21.066 1.922 1.00 84.50 298 VAL A O 1
ATOM 2469 N N . PHE A 1 299 ? 0.972 22.002 1.055 1.00 79.94 299 PHE A N 1
ATOM 2470 C CA . PHE A 1 299 ? 1.167 23.337 1.631 1.00 79.94 299 PHE A CA 1
ATOM 2471 C C . PHE A 1 299 ? -0.185 24.046 1.739 1.00 79.94 299 PHE A C 1
ATOM 2473 O O . PHE A 1 299 ? -1.015 23.899 0.851 1.00 79.94 299 PHE A O 1
ATOM 2480 N N . ASN A 1 300 ? -0.443 24.797 2.814 1.00 72.25 300 ASN A N 1
ATOM 2481 C CA . ASN A 1 300 ? -1.710 25.527 3.015 1.00 72.25 300 ASN A CA 1
ATOM 2482 C C . ASN A 1 300 ? -2.974 24.692 2.718 1.00 72.25 300 ASN A C 1
ATOM 2484 O O . ASN A 1 300 ? -3.886 25.158 2.043 1.00 72.25 300 ASN A O 1
ATOM 2488 N N . GLN A 1 301 ? -3.003 23.436 3.184 1.00 66.75 301 GLN A N 1
ATOM 2489 C CA . GLN A 1 301 ? -4.067 22.449 2.912 1.00 66.75 301 GLN A CA 1
ATOM 2490 C C . GLN A 1 301 ? -4.235 22.039 1.436 1.00 66.75 301 GLN A C 1
ATOM 2492 O O . GLN A 1 301 ? -5.051 21.171 1.130 1.00 66.75 301 GLN A O 1
ATOM 2497 N N . GLN A 1 302 ? -3.443 22.597 0.523 1.00 71.50 302 GLN A N 1
ATOM 2498 C CA . GLN A 1 302 ? -3.397 22.182 -0.870 1.00 71.50 302 GLN A CA 1
ATOM 2499 C C . GLN A 1 302 ? -2.551 20.925 -1.023 1.00 71.50 302 GLN A C 1
ATOM 2501 O O . GLN A 1 302 ? -1.513 20.764 -0.381 1.00 71.50 302 GLN A O 1
ATOM 2506 N N . ASN A 1 303 ? -3.008 20.043 -1.904 1.00 77.81 303 ASN A N 1
ATOM 2507 C CA . ASN A 1 303 ? -2.402 18.756 -2.190 1.00 77.81 303 ASN A CA 1
ATOM 2508 C C . ASN A 1 303 ? -2.066 18.702 -3.682 1.00 77.81 303 ASN A C 1
ATOM 2510 O O . ASN A 1 303 ? -2.962 18.823 -4.518 1.00 77.81 303 ASN A O 1
ATOM 2514 N N . ARG A 1 304 ? -0.782 18.591 -4.026 1.00 78.81 304 ARG A N 1
ATOM 2515 C CA . ARG A 1 304 ? -0.312 18.664 -5.414 1.00 78.81 304 ARG A CA 1
ATOM 2516 C C . ARG A 1 304 ? 0.614 17.503 -5.726 1.00 78.81 304 ARG A C 1
ATOM 2518 O O . ARG A 1 304 ? 1.483 17.158 -4.936 1.00 78.81 304 ARG A O 1
ATOM 2525 N N . TRP A 1 305 ? 0.461 16.948 -6.917 1.00 82.12 305 TRP A N 1
ATOM 2526 C CA . TRP A 1 305 ? 1.332 15.910 -7.454 1.00 82.12 305 TRP A CA 1
ATOM 2527 C C . TRP A 1 305 ? 2.066 16.479 -8.657 1.00 82.12 305 TRP A C 1
ATOM 2529 O O . TRP A 1 305 ? 1.474 16.685 -9.708 1.00 82.12 305 TRP A O 1
ATOM 2539 N N . VAL A 1 306 ? 3.351 16.754 -8.488 1.00 85.69 306 VAL A N 1
ATOM 2540 C CA . VAL A 1 306 ? 4.142 17.548 -9.426 1.00 85.69 306 VAL A CA 1
ATOM 2541 C C . VAL A 1 306 ? 5.089 16.633 -10.188 1.00 85.69 306 VAL A C 1
ATOM 2543 O O . VAL A 1 306 ? 5.842 15.866 -9.587 1.00 85.69 306 VAL A O 1
ATOM 2546 N N . ARG A 1 307 ? 5.045 16.699 -11.517 1.00 86.62 307 ARG A N 1
ATOM 2547 C CA . ARG A 1 307 ? 5.926 15.930 -12.411 1.00 86.62 307 ARG A CA 1
ATOM 2548 C C . ARG A 1 307 ? 7.221 16.684 -12.642 1.00 86.62 307 ARG A C 1
ATOM 2550 O O . ARG A 1 307 ? 7.260 17.887 -12.436 1.00 86.62 307 ARG A O 1
ATOM 2557 N N . SER A 1 308 ? 8.268 15.999 -13.068 1.00 90.81 308 SER A N 1
ATOM 2558 C CA . SER A 1 308 ? 9.457 16.666 -13.595 1.00 90.81 308 SER A CA 1
ATOM 2559 C C . SER A 1 308 ? 9.191 17.192 -15.002 1.00 90.81 308 SER A C 1
ATOM 2561 O O . SER A 1 308 ? 8.466 16.565 -15.770 1.00 90.81 308 SER A O 1
ATOM 2563 N N . THR A 1 309 ? 9.813 18.313 -15.351 1.00 91.25 309 THR A N 1
ATOM 2564 C CA . THR A 1 309 ? 9.829 18.870 -16.714 1.00 91.25 309 THR A CA 1
ATOM 2565 C C . THR A 1 309 ? 11.196 18.740 -17.371 1.00 91.25 309 THR A C 1
ATOM 2567 O O . THR A 1 309 ? 11.293 18.844 -18.594 1.00 91.25 309 THR A O 1
ATOM 2570 N N . THR A 1 310 ? 12.248 18.492 -16.586 1.00 94.44 310 THR A N 1
ATOM 2571 C CA . THR A 1 310 ? 13.587 18.222 -17.110 1.00 94.44 310 THR A CA 1
ATOM 2572 C C . THR A 1 310 ? 14.174 16.938 -16.536 1.00 94.44 310 THR A C 1
ATOM 2574 O O . THR A 1 310 ? 13.828 16.501 -15.435 1.00 94.44 310 THR A O 1
ATOM 2577 N N . HIS A 1 311 ? 15.079 16.348 -17.312 1.00 96.75 311 HIS A N 1
ATOM 2578 C CA . HIS A 1 311 ? 15.783 15.121 -16.995 1.00 96.75 311 HIS A CA 1
ATOM 2579 C C . HIS A 1 311 ? 17.231 15.275 -17.448 1.00 96.75 311 HIS A C 1
ATOM 2581 O O . HIS A 1 311 ? 17.501 15.403 -18.646 1.00 96.75 311 HIS A O 1
ATOM 2587 N N . THR A 1 312 ? 18.154 15.240 -16.497 1.00 97.31 312 THR A N 1
ATOM 2588 C CA . THR A 1 312 ? 19.590 15.411 -16.722 1.00 97.31 312 THR A CA 1
ATOM 2589 C C . THR A 1 312 ? 20.326 14.184 -16.213 1.00 97.31 312 THR A C 1
ATOM 2591 O O . THR A 1 312 ? 20.143 13.785 -15.067 1.00 97.31 312 THR A O 1
ATOM 2594 N N . ILE A 1 313 ? 21.163 13.585 -17.058 1.00 97.12 313 ILE A N 1
ATOM 2595 C CA . ILE A 1 313 ? 22.025 12.470 -16.653 1.00 97.12 313 ILE A CA 1
ATOM 2596 C C . ILE A 1 313 ? 23.258 13.058 -15.973 1.00 97.12 313 ILE A C 1
ATOM 2598 O O . ILE A 1 313 ? 23.915 13.923 -16.547 1.00 97.12 313 ILE A O 1
ATOM 2602 N N . LEU A 1 314 ? 23.563 12.585 -14.766 1.00 96.44 314 LEU A N 1
ATOM 2603 C CA . LEU A 1 314 ? 24.737 13.007 -14.002 1.00 96.44 314 LEU A CA 1
ATOM 2604 C C . LEU A 1 314 ? 25.939 12.100 -14.263 1.00 96.44 314 LEU A C 1
ATOM 2606 O O . LEU A 1 314 ? 27.061 12.568 -14.438 1.00 96.44 314 LEU A O 1
ATOM 2610 N N . ALA A 1 315 ? 25.700 10.791 -14.247 1.00 97.00 315 ALA A N 1
ATOM 2611 C CA . ALA A 1 315 ? 26.728 9.776 -14.397 1.00 97.00 315 ALA A CA 1
ATOM 2612 C C . ALA A 1 315 ? 26.106 8.460 -14.861 1.00 97.00 315 ALA A C 1
ATOM 2614 O O . ALA A 1 315 ? 24.918 8.202 -14.641 1.00 97.00 315 ALA A O 1
ATOM 2615 N N . TRP A 1 316 ? 26.931 7.608 -15.467 1.00 98.12 316 TRP A N 1
ATOM 2616 C CA . TRP A 1 316 ? 26.559 6.233 -15.749 1.00 98.12 316 TRP A CA 1
ATOM 2617 C C . TRP A 1 316 ? 27.663 5.260 -15.337 1.00 98.12 316 TRP A C 1
ATOM 2619 O O . TRP A 1 316 ? 28.851 5.591 -15.278 1.00 98.12 316 TRP A O 1
ATOM 2629 N N . TYR A 1 317 ? 27.233 4.052 -15.003 1.00 98.06 317 TYR A N 1
ATOM 2630 C CA . TYR A 1 317 ? 28.043 2.988 -14.432 1.00 98.06 317 TYR A CA 1
ATOM 2631 C C . TYR A 1 317 ? 27.711 1.689 -15.148 1.00 98.06 317 TYR A C 1
ATOM 2633 O O . TYR A 1 317 ? 26.597 1.520 -15.654 1.00 98.06 317 TYR A O 1
ATOM 2641 N N . GLN A 1 318 ? 28.659 0.757 -15.202 1.00 97.38 318 GLN A N 1
ATOM 2642 C CA . GLN A 1 318 ? 28.399 -0.511 -15.874 1.00 97.38 318 GLN A CA 1
ATOM 2643 C C . GLN A 1 318 ? 29.295 -1.651 -15.400 1.00 97.38 318 GLN A C 1
ATOM 2645 O O . GLN A 1 318 ? 30.521 -1.510 -15.362 1.00 97.38 318 GLN A O 1
ATOM 2650 N N . ASP A 1 319 ? 28.678 -2.809 -15.179 1.00 95.88 319 ASP A N 1
ATOM 2651 C CA . ASP A 1 319 ? 29.328 -4.112 -15.055 1.00 95.88 319 ASP A CA 1
ATOM 2652 C C . ASP A 1 319 ? 28.683 -5.139 -16.015 1.00 95.88 319 ASP A C 1
ATOM 2654 O O . ASP A 1 319 ? 28.046 -4.776 -17.015 1.00 95.88 319 ASP A O 1
ATOM 2658 N N . ALA A 1 320 ? 28.915 -6.428 -15.760 1.00 94.19 320 ALA A N 1
ATOM 2659 C CA . ALA A 1 320 ? 28.361 -7.523 -16.549 1.00 94.19 320 ALA A CA 1
ATOM 2660 C C . ALA A 1 320 ? 26.844 -7.712 -16.355 1.00 94.19 320 ALA A C 1
ATOM 2662 O O . ALA A 1 320 ? 26.186 -8.252 -17.245 1.00 94.19 320 ALA A O 1
ATOM 2663 N N . GLU A 1 321 ? 26.286 -7.277 -15.223 1.00 94.19 321 GLU A N 1
ATOM 2664 C CA . GLU A 1 321 ? 24.883 -7.489 -14.863 1.00 94.19 321 GLU A CA 1
ATOM 2665 C C . GLU A 1 321 ? 24.017 -6.252 -15.113 1.00 94.19 321 GLU A C 1
ATOM 2667 O O . GLU A 1 321 ? 22.859 -6.401 -15.500 1.00 94.19 321 GLU A O 1
ATOM 2672 N N . PHE A 1 322 ? 24.554 -5.043 -14.939 1.00 96.56 322 PHE A N 1
ATOM 2673 C CA . PHE A 1 322 ? 23.794 -3.800 -15.001 1.00 96.56 322 PHE A CA 1
ATOM 2674 C C . PHE A 1 322 ? 24.496 -2.696 -15.785 1.00 96.56 322 PHE A C 1
ATOM 2676 O O . PHE A 1 322 ? 25.713 -2.512 -15.715 1.00 96.56 322 PHE A O 1
ATOM 2683 N N . THR A 1 323 ? 23.674 -1.891 -16.453 1.00 97.75 323 THR A N 1
ATOM 2684 C CA . THR A 1 323 ? 23.986 -0.495 -16.766 1.00 97.75 323 THR A CA 1
ATOM 2685 C C . THR A 1 323 ? 23.176 0.375 -15.809 1.00 97.75 323 THR A C 1
ATOM 2687 O O . THR A 1 323 ? 21.965 0.201 -15.687 1.00 97.75 323 THR A O 1
ATOM 2690 N N . VAL A 1 324 ? 23.834 1.283 -15.093 1.00 97.88 324 VAL A N 1
ATOM 2691 C CA . VAL A 1 324 ? 23.217 2.106 -14.045 1.00 97.88 324 VAL A CA 1
ATOM 2692 C C . VAL A 1 324 ? 23.366 3.574 -14.398 1.00 97.88 324 VAL A C 1
ATOM 2694 O O . VAL A 1 324 ? 24.421 3.989 -14.868 1.00 97.88 324 VAL A O 1
ATOM 2697 N N . ILE A 1 325 ? 22.315 4.356 -14.181 1.00 98.19 325 ILE A N 1
ATOM 2698 C CA . ILE A 1 325 ? 22.256 5.768 -14.540 1.00 98.19 325 ILE A CA 1
ATOM 2699 C C . ILE A 1 325 ? 21.823 6.560 -13.315 1.00 98.19 325 ILE A C 1
ATOM 2701 O O . ILE A 1 325 ? 20.732 6.328 -12.794 1.00 98.19 325 ILE A O 1
ATOM 2705 N N . ASP A 1 326 ? 22.648 7.518 -12.905 1.00 97.94 326 ASP A N 1
ATOM 2706 C CA . ASP A 1 326 ? 22.257 8.536 -11.935 1.00 97.94 326 ASP A CA 1
ATOM 2707 C C . ASP A 1 326 ? 21.763 9.765 -12.688 1.00 97.94 326 ASP A C 1
ATOM 2709 O O . ASP A 1 326 ? 22.377 10.228 -13.654 1.00 97.94 326 ASP A O 1
ATOM 2713 N N . SER A 1 327 ? 20.601 10.268 -12.294 1.00 97.56 327 SER A N 1
ATOM 2714 C CA . SER A 1 327 ? 19.929 11.362 -12.986 1.00 97.56 327 SER A CA 1
ATOM 2715 C C . SER A 1 327 ? 19.250 12.316 -12.015 1.00 97.56 327 SER A C 1
ATOM 2717 O O . SER A 1 327 ? 18.852 11.938 -10.913 1.00 97.56 327 SER A O 1
ATOM 2719 N N . VAL A 1 328 ? 19.096 13.559 -12.462 1.00 97.94 328 VAL A N 1
ATOM 2720 C CA . VAL A 1 328 ? 18.268 14.577 -11.820 1.00 97.94 328 VAL A CA 1
ATOM 2721 C C . VAL A 1 328 ? 17.021 14.772 -12.660 1.00 97.94 328 VAL A C 1
ATOM 2723 O O . VAL A 1 328 ? 17.100 15.081 -13.849 1.00 97.94 328 VAL A O 1
ATOM 2726 N N . LEU A 1 329 ? 15.871 14.602 -12.020 1.00 96.75 329 LEU A N 1
ATOM 2727 C CA . LEU A 1 329 ? 14.566 14.952 -12.557 1.00 96.75 329 LEU A CA 1
ATOM 2728 C C . LEU A 1 329 ? 14.094 16.205 -11.832 1.00 96.75 329 LEU A C 1
ATOM 2730 O O . LEU A 1 329 ? 13.888 16.163 -10.620 1.00 96.75 329 LEU A O 1
ATOM 2734 N N . SER A 1 330 ? 13.959 17.325 -12.537 1.00 95.50 330 SER A N 1
ATOM 2735 C CA . SER A 1 330 ? 13.647 18.604 -11.895 1.00 95.50 330 SER A CA 1
ATOM 2736 C C . SER A 1 330 ? 12.336 19.200 -12.372 1.00 95.50 330 SER A C 1
ATOM 2738 O O . SER A 1 330 ? 11.867 18.947 -13.486 1.00 95.50 330 SER A O 1
ATOM 2740 N N . HIS A 1 331 ? 11.752 20.005 -11.494 1.00 92.88 331 HIS A N 1
ATOM 2741 C CA . HIS A 1 331 ? 10.660 20.903 -11.809 1.00 92.88 331 HIS A CA 1
ATOM 2742 C C . HIS A 1 331 ? 11.075 22.316 -11.382 1.00 92.88 331 HIS A C 1
ATOM 2744 O O . HIS A 1 331 ? 11.480 22.486 -10.229 1.00 92.88 331 HIS A O 1
ATOM 2750 N N . PRO A 1 332 ? 10.966 23.334 -12.251 1.00 91.00 332 PRO A N 1
ATOM 2751 C CA . PRO A 1 332 ? 11.381 24.703 -11.934 1.00 91.00 332 PRO A CA 1
ATOM 2752 C C . PRO A 1 332 ? 10.447 25.403 -10.935 1.00 91.00 332 PRO A C 1
ATOM 2754 O O . PRO A 1 332 ? 10.736 26.511 -10.497 1.00 91.00 332 PRO A O 1
ATOM 2757 N N . GLY A 1 333 ? 9.337 24.756 -10.570 1.00 85.06 333 GLY A N 1
ATOM 2758 C CA . GLY A 1 333 ? 8.194 25.413 -9.948 1.00 85.06 333 GLY A CA 1
ATOM 2759 C C . GLY A 1 333 ? 7.296 25.993 -11.033 1.00 85.06 333 GLY A C 1
ATOM 2760 O O . GLY A 1 333 ? 7.751 26.281 -12.137 1.00 85.06 333 GLY A O 1
ATOM 2761 N N . ASP A 1 334 ? 6.002 26.089 -10.760 1.00 73.56 334 ASP A N 1
ATOM 2762 C CA . ASP A 1 334 ? 5.088 26.686 -11.729 1.00 73.56 334 ASP A CA 1
ATOM 2763 C C . ASP A 1 334 ? 4.910 28.170 -11.447 1.00 73.56 334 ASP A C 1
ATOM 2765 O O . ASP A 1 334 ? 4.814 28.579 -10.298 1.00 73.56 334 ASP A O 1
ATOM 2769 N N . GLU A 1 335 ? 4.791 28.969 -12.503 1.00 51.53 335 GLU A N 1
ATOM 2770 C CA . GLU A 1 335 ? 4.021 30.202 -12.465 1.00 51.53 335 GLU A CA 1
ATOM 2771 C C . GLU A 1 335 ? 2.698 30.103 -13.240 1.00 51.53 335 GLU A C 1
ATOM 2773 O O . GLU A 1 335 ? 2.016 31.104 -13.296 1.00 51.53 335 GLU A O 1
ATOM 2778 N N . ASP A 1 336 ? 2.254 28.941 -13.744 1.00 45.06 336 ASP A N 1
ATOM 2779 C CA . ASP A 1 336 ? 0.847 28.789 -14.192 1.00 45.06 336 ASP A CA 1
ATOM 2780 C C . ASP A 1 336 ? 0.379 27.372 -14.589 1.00 45.06 336 ASP A C 1
ATOM 2782 O O . ASP A 1 336 ? -0.724 27.229 -15.117 1.00 45.06 336 ASP A O 1
ATOM 2786 N N . ARG A 1 337 ? 1.133 26.281 -14.377 1.00 46.84 337 ARG A N 1
ATOM 2787 C CA . ARG A 1 337 ? 0.700 24.954 -14.876 1.00 46.84 337 ARG A CA 1
ATOM 2788 C C . ARG A 1 337 ? 0.951 23.792 -13.924 1.00 46.84 337 ARG A C 1
ATOM 2790 O O . ARG A 1 337 ? 1.468 22.753 -14.319 1.00 46.84 337 ARG A O 1
ATOM 2797 N N . GLY A 1 338 ? 0.436 23.913 -12.701 1.00 45.12 338 GLY A N 1
ATOM 2798 C CA . GLY A 1 338 ? 0.341 22.766 -11.802 1.00 45.12 338 GLY A CA 1
ATOM 2799 C C . GLY A 1 338 ? -0.557 21.689 -12.414 1.00 45.12 338 GLY A C 1
ATOM 2800 O O . GLY A 1 338 ? -1.780 21.824 -12.409 1.00 45.12 338 GLY A O 1
ATOM 2801 N N . VAL A 1 339 ? 0.029 20.616 -12.947 1.00 46.25 339 VAL A N 1
ATOM 2802 C CA . VAL A 1 339 ? -0.753 19.477 -13.441 1.00 46.25 339 VAL A CA 1
ATOM 2803 C C . VAL A 1 339 ? -1.275 18.706 -12.232 1.00 46.25 339 VAL A C 1
ATOM 2805 O O . VAL A 1 339 ? -0.555 17.944 -11.595 1.00 46.25 339 VAL A O 1
ATOM 2808 N N . ASP A 1 340 ? -2.543 18.940 -11.903 1.00 47.75 340 ASP A N 1
ATOM 2809 C CA . ASP A 1 340 ? -3.301 18.207 -10.895 1.00 47.75 340 ASP A CA 1
ATOM 2810 C C . ASP A 1 340 ? -3.257 16.700 -11.191 1.00 47.75 340 ASP A C 1
ATOM 2812 O O . ASP A 1 340 ? -3.781 16.225 -12.201 1.00 47.75 340 ASP A O 1
ATOM 2816 N N . ALA A 1 341 ? -2.636 15.936 -10.295 1.00 42.56 341 ALA A N 1
ATOM 2817 C CA . ALA A 1 341 ? -2.698 14.485 -10.313 1.00 42.56 341 ALA A CA 1
ATOM 2818 C C . ALA A 1 341 ? -3.566 13.975 -9.148 1.00 42.56 341 ALA A C 1
ATOM 2820 O O . ALA A 1 341 ? -3.108 13.291 -8.235 1.00 42.56 341 ALA A O 1
ATOM 2821 N N . GLY A 1 342 ? -4.871 14.222 -9.255 1.00 40.59 342 GLY A N 1
ATOM 2822 C CA . GLY A 1 342 ? -5.897 13.432 -8.568 1.00 40.59 342 GLY A CA 1
ATOM 2823 C C . GLY A 1 342 ? -7.309 14.012 -8.633 1.00 40.59 342 GLY A C 1
ATOM 2824 O O . GLY A 1 342 ? -8.279 13.259 -8.571 1.00 40.59 342 GLY A O 1
ATOM 2825 N N . GLY A 1 343 ? -7.441 15.330 -8.803 1.00 41.50 343 GLY A N 1
ATOM 2826 C CA . GLY A 1 343 ? -8.726 16.028 -8.792 1.00 41.50 343 GLY A CA 1
ATOM 2827 C C . GLY A 1 343 ? -9.275 16.411 -10.166 1.00 41.50 343 GLY A C 1
ATOM 2828 O O . GLY A 1 343 ? -10.496 16.496 -10.305 1.00 41.50 343 GLY A O 1
ATOM 2829 N N . MET A 1 344 ? -8.415 16.605 -11.173 1.00 46.47 344 MET A N 1
ATOM 2830 C CA . MET A 1 344 ? -8.717 17.357 -12.405 1.00 46.47 344 MET A CA 1
ATOM 2831 C C . MET A 1 344 ? -9.638 18.562 -12.167 1.00 46.47 344 MET A C 1
ATOM 2833 O O . MET A 1 344 ? -10.577 18.788 -12.930 1.00 46.47 344 MET A O 1
ATOM 2837 N N . LYS A 1 345 ? -9.409 19.324 -11.095 1.00 46.81 345 LYS A N 1
ATOM 2838 C CA . LYS A 1 345 ? -9.967 20.672 -11.013 1.00 46.81 345 LYS A CA 1
ATOM 2839 C C . LYS A 1 345 ? -8.829 21.623 -11.365 1.00 46.81 345 LYS A C 1
ATOM 2841 O O . LYS A 1 345 ? -7.785 21.543 -10.716 1.00 46.81 345 LYS A O 1
ATOM 2846 N N . PRO A 1 346 ? -8.978 22.479 -12.393 1.00 48.22 346 PRO A N 1
ATOM 2847 C CA . PRO A 1 346 ? -7.994 23.526 -12.622 1.00 48.22 346 PRO A CA 1
ATOM 2848 C C . PRO A 1 346 ? -7.785 24.298 -11.307 1.00 48.22 346 PRO A C 1
ATOM 2850 O O . PRO A 1 346 ? -8.752 24.456 -10.548 1.00 48.22 346 PRO A O 1
ATOM 2853 N N . PRO A 1 347 ? -6.541 24.707 -10.988 1.00 50.03 347 PRO A N 1
ATOM 2854 C CA . PRO A 1 347 ? -6.291 25.520 -9.805 1.00 50.03 347 PRO A CA 1
ATOM 2855 C C . PRO A 1 347 ? -7.231 26.727 -9.824 1.00 50.03 347 PRO A C 1
ATOM 2857 O O . PRO A 1 347 ? -7.472 27.319 -10.880 1.00 50.03 347 PRO A O 1
ATOM 2860 N N . LYS A 1 348 ? -7.812 27.063 -8.669 1.00 56.25 348 LYS A N 1
ATOM 2861 C CA . LYS A 1 348 ? -8.661 28.256 -8.586 1.00 56.25 348 LYS A CA 1
ATOM 2862 C C . LYS A 1 348 ? -7.789 29.497 -8.839 1.00 56.25 348 LYS A C 1
ATOM 2864 O O . LYS A 1 348 ? -6.628 29.499 -8.417 1.00 56.25 348 LYS A O 1
ATOM 2869 N N . PRO A 1 349 ? -8.319 30.554 -9.482 1.00 48.31 349 PRO A N 1
ATOM 2870 C CA . PRO A 1 349 ? -7.590 31.810 -9.646 1.00 48.31 349 PRO A CA 1
ATOM 2871 C C . PRO A 1 349 ? -7.040 32.301 -8.295 1.00 48.31 349 PRO A C 1
ATOM 2873 O O . PRO A 1 349 ? -7.792 32.401 -7.328 1.00 48.31 349 PRO A O 1
ATOM 2876 N N . GLY A 1 350 ? -5.729 32.560 -8.214 1.00 52.28 350 GLY A N 1
ATOM 2877 C CA . GLY A 1 350 ? -5.053 33.025 -6.993 1.00 52.28 350 GLY A CA 1
ATOM 2878 C C . GLY A 1 350 ? -4.398 31.947 -6.110 1.00 52.28 350 GLY A C 1
ATOM 2879 O O . GLY A 1 350 ? -3.753 32.294 -5.121 1.00 52.28 350 GLY A O 1
ATOM 2880 N N . GLU A 1 351 ? -4.493 30.651 -6.437 1.00 57.25 351 GLU A N 1
ATOM 2881 C CA . GLU A 1 351 ? -3.740 29.605 -5.723 1.00 57.25 351 GLU A CA 1
ATOM 2882 C C . GLU A 1 351 ? -2.245 29.622 -6.119 1.00 57.25 351 GLU A C 1
ATOM 2884 O O . GLU A 1 351 ? -1.903 29.456 -7.290 1.00 57.25 351 GLU A O 1
ATOM 2889 N N . LYS A 1 352 ? -1.327 29.799 -5.147 1.00 52.31 352 LYS A N 1
ATOM 2890 C CA . LYS A 1 352 ? 0.125 29.644 -5.387 1.00 52.31 352 LYS A CA 1
ATOM 2891 C C . LYS A 1 352 ? 0.470 28.220 -5.856 1.00 52.31 352 LYS A C 1
ATOM 2893 O O . LYS A 1 352 ? -0.199 27.248 -5.517 1.00 52.31 352 LYS A O 1
ATOM 2898 N N . LYS A 1 353 ? 1.535 28.157 -6.655 1.00 70.06 353 LYS A N 1
ATOM 2899 C CA . LYS A 1 353 ? 1.941 27.089 -7.570 1.00 70.06 353 LYS A CA 1
ATOM 2900 C C . LYS A 1 353 ? 2.810 25.986 -6.938 1.00 70.06 353 LYS A C 1
ATOM 2902 O O . LYS A 1 353 ? 3.225 26.087 -5.788 1.00 70.06 353 LYS A O 1
ATOM 2907 N N . ALA A 1 354 ? 3.080 24.933 -7.714 1.00 81.62 354 ALA A N 1
ATOM 2908 C CA . ALA A 1 354 ? 4.018 23.866 -7.369 1.00 81.62 354 ALA A CA 1
ATOM 2909 C C . ALA A 1 354 ? 5.406 24.420 -7.005 1.00 81.62 354 ALA A C 1
ATOM 2911 O O . ALA A 1 354 ? 5.934 25.285 -7.701 1.00 81.62 354 ALA A O 1
ATOM 2912 N N . PHE A 1 355 ? 6.011 23.879 -5.951 1.00 87.94 355 PHE A N 1
ATOM 2913 C CA . PHE A 1 355 ? 7.364 24.205 -5.516 1.00 87.94 355 PHE A CA 1
ATOM 2914 C C . PHE A 1 355 ? 8.395 23.580 -6.458 1.00 87.94 355 PHE A C 1
ATOM 2916 O O . PHE A 1 355 ? 8.242 22.440 -6.912 1.00 87.94 355 PHE A O 1
ATOM 2923 N N . ALA A 1 356 ? 9.459 24.331 -6.727 1.00 92.25 356 ALA A N 1
ATOM 2924 C CA . ALA A 1 356 ? 10.630 23.870 -7.449 1.00 92.25 356 ALA A CA 1
ATOM 2925 C C . ALA A 1 356 ? 11.363 22.775 -6.670 1.00 92.25 356 ALA A C 1
ATOM 2927 O O . ALA A 1 356 ? 11.575 22.898 -5.456 1.00 92.25 356 ALA A O 1
ATOM 2928 N N . TYR A 1 357 ? 11.787 21.727 -7.370 1.00 95.25 357 TYR A N 1
ATOM 2929 C CA . TYR A 1 357 ? 12.539 20.626 -6.780 1.00 95.25 357 TYR A CA 1
ATOM 2930 C C . TYR A 1 357 ? 13.509 19.985 -7.773 1.00 95.25 357 TYR A C 1
ATOM 2932 O O . TYR A 1 357 ? 13.338 20.075 -8.989 1.00 95.25 357 TYR A O 1
ATOM 2940 N N . GLU A 1 358 ? 14.478 19.257 -7.226 1.00 97.50 358 GLU A N 1
ATOM 2941 C CA . GLU A 1 358 ? 15.300 18.288 -7.949 1.00 97.50 358 GLU A CA 1
ATOM 2942 C C . GLU A 1 358 ? 15.218 16.934 -7.254 1.00 97.50 358 GLU A C 1
ATOM 2944 O O . GLU A 1 358 ? 15.567 16.808 -6.085 1.00 97.50 358 GLU A O 1
ATOM 2949 N N . LEU A 1 359 ? 14.752 15.919 -7.972 1.00 97.12 359 LEU A N 1
ATOM 2950 C CA . LEU A 1 359 ? 14.693 14.539 -7.516 1.00 97.12 359 LEU A CA 1
ATOM 2951 C C . LEU A 1 359 ? 15.910 13.790 -8.056 1.00 97.12 359 LEU A C 1
ATOM 2953 O O . LEU A 1 359 ? 16.080 13.674 -9.272 1.00 97.12 359 LEU A O 1
ATOM 2957 N N . LEU A 1 360 ? 16.732 13.262 -7.153 1.00 97.56 360 LEU A N 1
ATOM 2958 C CA . LEU A 1 360 ? 17.869 12.422 -7.498 1.00 97.56 360 LEU A CA 1
ATOM 2959 C C . LEU A 1 360 ? 17.398 10.974 -7.584 1.00 97.56 360 LEU A C 1
ATOM 2961 O O . LEU A 1 360 ? 16.888 10.407 -6.611 1.00 97.56 360 LEU A O 1
ATOM 2965 N N . ILE A 1 361 ? 17.585 10.376 -8.756 1.00 96.25 361 ILE A N 1
ATOM 2966 C CA . ILE A 1 361 ? 17.138 9.021 -9.048 1.00 96.25 361 ILE A CA 1
ATOM 2967 C C . ILE A 1 361 ? 18.272 8.187 -9.631 1.00 96.25 361 ILE A C 1
ATOM 2969 O O . ILE A 1 361 ? 19.036 8.654 -10.477 1.00 96.25 361 ILE A O 1
ATOM 2973 N N . ARG A 1 362 ? 18.336 6.925 -9.210 1.00 96.88 362 ARG A N 1
ATOM 2974 C CA . ARG A 1 362 ? 19.192 5.905 -9.815 1.00 96.88 362 ARG A CA 1
ATOM 2975 C C . ARG A 1 362 ? 18.347 4.906 -10.583 1.00 96.88 362 ARG A C 1
ATOM 2977 O O . ARG A 1 362 ? 17.425 4.329 -10.016 1.00 96.88 362 ARG A O 1
ATOM 2984 N N . THR A 1 363 ? 18.675 4.676 -11.848 1.00 97.19 363 THR A N 1
ATOM 2985 C CA . THR A 1 363 ? 18.011 3.694 -12.714 1.00 97.19 363 THR A CA 1
ATOM 2986 C C . THR A 1 363 ? 18.969 2.546 -13.009 1.00 97.19 363 THR A C 1
ATOM 2988 O O . THR A 1 363 ? 20.020 2.762 -13.600 1.00 97.19 363 THR A O 1
ATOM 2991 N N . TRP A 1 364 ? 18.609 1.331 -12.611 1.00 97.19 364 TRP A N 1
ATOM 2992 C CA . TRP A 1 364 ? 19.336 0.095 -12.884 1.00 97.19 364 TRP A CA 1
ATOM 2993 C C . TRP A 1 364 ? 18.673 -0.622 -14.054 1.00 97.19 364 TRP A C 1
ATOM 2995 O O . TRP A 1 364 ? 17.508 -1.003 -13.960 1.00 97.19 364 TRP A O 1
ATOM 3005 N N . VAL A 1 365 ? 19.406 -0.831 -15.140 1.00 97.12 365 VAL A N 1
ATOM 3006 C CA . VAL A 1 365 ? 18.939 -1.562 -16.322 1.00 97.12 365 VAL A CA 1
ATOM 3007 C C . VAL A 1 365 ? 19.647 -2.908 -16.351 1.00 97.12 365 VAL A C 1
ATOM 3009 O O . VAL A 1 365 ? 20.866 -2.964 -16.535 1.00 97.12 365 VAL A O 1
ATOM 3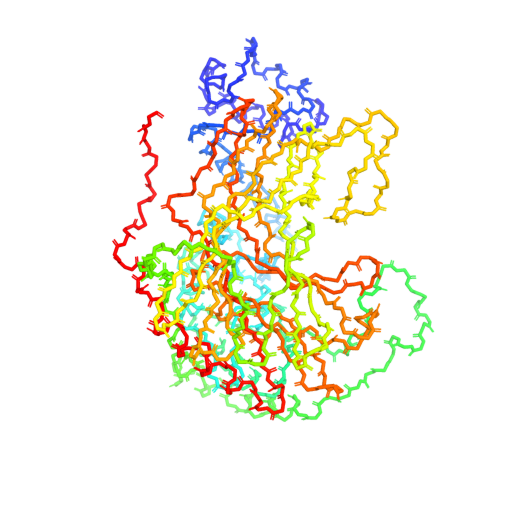012 N N . ALA A 1 366 ? 18.901 -3.990 -16.118 1.00 96.06 366 ALA A N 1
ATOM 3013 C CA . ALA A 1 366 ? 19.481 -5.324 -16.064 1.00 96.06 366 ALA A CA 1
ATOM 3014 C C . ALA A 1 366 ? 19.853 -5.806 -17.469 1.00 96.06 366 ALA A C 1
ATOM 3016 O O . ALA A 1 366 ? 19.022 -5.819 -18.377 1.00 96.06 366 ALA A O 1
ATOM 3017 N N . ARG A 1 367 ? 21.102 -6.233 -17.641 1.00 94.06 367 ARG A N 1
ATOM 3018 C CA . ARG A 1 367 ? 21.664 -6.683 -18.923 1.00 94.06 367 ARG A CA 1
ATOM 3019 C C . ARG A 1 367 ? 21.397 -8.159 -19.197 1.00 94.06 367 ARG A C 1
ATOM 3021 O O . ARG A 1 367 ? 21.327 -8.556 -20.353 1.00 94.06 367 ARG A O 1
ATOM 3028 N N . GLN A 1 368 ? 21.268 -8.949 -18.133 1.00 89.25 368 GLN A N 1
ATOM 3029 C CA . GLN A 1 368 ? 21.098 -10.405 -18.193 1.00 89.25 368 GLN A CA 1
ATOM 3030 C C . GLN A 1 368 ? 19.710 -10.878 -17.750 1.00 89.25 368 GLN A C 1
ATOM 3032 O O . GLN A 1 368 ? 19.388 -12.042 -17.939 1.00 89.25 368 GLN A O 1
ATOM 3037 N N . GLU A 1 369 ? 18.892 -9.990 -17.184 1.00 91.62 369 GLU A N 1
ATOM 3038 C CA . GLU A 1 369 ? 17.505 -10.276 -16.811 1.00 91.62 369 GLU A CA 1
ATOM 3039 C C . GLU A 1 369 ? 16.598 -9.479 -17.744 1.00 91.62 369 GLU A C 1
ATOM 3041 O O . GLU A 1 369 ? 16.429 -8.276 -17.528 1.00 91.62 369 GLU A O 1
ATOM 3046 N N . PRO A 1 370 ? 16.070 -10.093 -18.821 1.00 91.25 370 PRO A N 1
ATOM 3047 C CA . PRO A 1 370 ? 15.252 -9.403 -19.812 1.00 91.25 370 PRO A CA 1
ATOM 3048 C C . PRO A 1 370 ? 14.122 -8.624 -19.150 1.00 91.25 370 PRO A C 1
ATOM 3050 O O . PRO A 1 370 ? 13.507 -9.130 -18.225 1.00 91.25 370 PRO A O 1
ATOM 3053 N N . GLY A 1 371 ? 13.812 -7.420 -19.618 1.00 91.88 371 GLY A N 1
ATOM 3054 C CA . GLY A 1 371 ? 12.675 -6.624 -19.164 1.00 91.88 371 GLY A CA 1
ATOM 3055 C C . GLY A 1 371 ? 12.679 -6.197 -17.694 1.00 91.88 371 GLY A C 1
ATOM 3056 O O . GLY A 1 371 ? 11.609 -5.834 -17.208 1.00 91.88 371 GLY A O 1
ATOM 3057 N N . VAL A 1 372 ? 13.818 -6.237 -16.993 1.00 94.38 372 VAL A N 1
ATOM 3058 C CA . VAL A 1 372 ? 13.945 -5.809 -15.590 1.00 94.38 372 VAL A CA 1
ATOM 3059 C C . VAL A 1 372 ? 14.664 -4.464 -15.495 1.00 94.38 372 VAL A C 1
ATOM 3061 O O . VAL A 1 372 ? 15.806 -4.297 -15.928 1.00 94.38 372 VAL A O 1
ATOM 3064 N N . VAL A 1 373 ? 13.992 -3.506 -14.859 1.00 94.38 373 VAL A N 1
ATOM 3065 C CA . VAL A 1 373 ? 14.526 -2.181 -14.531 1.00 94.38 373 VAL A CA 1
ATOM 3066 C C . VAL A 1 373 ? 14.232 -1.895 -13.065 1.00 94.38 373 VAL A C 1
ATOM 3068 O O . VAL A 1 373 ? 13.100 -2.071 -12.635 1.00 94.38 373 VAL A O 1
ATOM 3071 N N . ALA A 1 374 ? 15.199 -1.416 -12.290 1.00 93.69 374 ALA A N 1
ATOM 3072 C CA . ALA A 1 374 ? 14.943 -0.931 -10.933 1.00 93.69 374 ALA A CA 1
ATOM 3073 C C . ALA A 1 374 ? 15.192 0.575 -10.840 1.00 93.69 374 ALA A C 1
ATOM 3075 O O . ALA A 1 374 ? 16.118 1.093 -11.459 1.00 93.69 374 ALA A O 1
ATOM 3076 N N . THR A 1 375 ? 14.387 1.289 -10.063 1.00 93.56 375 THR A N 1
ATOM 3077 C CA . THR A 1 375 ? 14.570 2.719 -9.809 1.00 93.56 375 THR A CA 1
ATOM 3078 C C . THR A 1 375 ? 14.663 2.989 -8.315 1.00 93.56 375 THR A C 1
ATOM 3080 O O . THR A 1 375 ? 13.857 2.478 -7.539 1.00 93.56 375 THR A O 1
ATOM 3083 N N . GLN A 1 376 ? 15.656 3.775 -7.901 1.00 92.81 376 GLN A N 1
ATOM 3084 C CA . GLN A 1 376 ? 15.891 4.127 -6.501 1.00 92.81 376 GLN A CA 1
ATOM 3085 C C . GLN A 1 376 ? 15.826 5.632 -6.294 1.00 92.81 376 GLN A C 1
ATOM 3087 O O . GLN A 1 376 ? 16.409 6.391 -7.069 1.00 92.81 376 GLN A O 1
ATOM 3092 N N . ILE A 1 377 ? 15.170 6.052 -5.216 1.00 92.69 377 ILE A N 1
ATOM 3093 C CA . ILE A 1 377 ? 15.179 7.449 -4.780 1.00 92.69 377 ILE A CA 1
ATOM 3094 C C . ILE A 1 377 ? 16.435 7.669 -3.939 1.00 92.69 377 ILE A C 1
ATOM 3096 O O . ILE A 1 377 ? 16.585 7.056 -2.883 1.00 92.69 377 ILE A O 1
ATOM 3100 N N . LEU A 1 378 ? 17.333 8.533 -4.413 1.00 94.50 378 LEU A N 1
ATOM 3101 C CA . LEU A 1 378 ? 18.561 8.890 -3.697 1.00 94.50 378 LEU A CA 1
ATOM 3102 C C . LEU A 1 378 ? 18.361 10.108 -2.791 1.00 94.50 378 LEU A C 1
ATOM 3104 O O . LEU A 1 378 ? 19.026 10.235 -1.770 1.00 94.50 378 LEU A O 1
ATOM 3108 N N . GLY A 1 379 ? 17.437 10.994 -3.158 1.00 95.25 379 GLY A N 1
ATOM 3109 C CA . GLY A 1 379 ? 17.113 12.185 -2.385 1.00 95.25 379 GLY A CA 1
ATOM 3110 C C . GLY A 1 379 ? 16.301 13.192 -3.186 1.00 95.25 379 GLY A C 1
ATOM 3111 O O . GLY A 1 379 ? 16.027 12.993 -4.370 1.00 95.25 379 GLY A O 1
ATOM 3112 N N . LEU A 1 380 ? 15.908 14.277 -2.531 1.00 97.12 380 LEU A N 1
ATOM 3113 C CA . LEU A 1 380 ? 15.180 15.386 -3.130 1.00 97.12 380 LEU A CA 1
ATOM 3114 C C . LEU A 1 380 ? 15.685 16.710 -2.560 1.00 97.12 380 LEU A C 1
ATOM 3116 O O . LEU A 1 380 ? 15.726 16.885 -1.345 1.00 97.12 380 LEU A O 1
ATOM 3120 N N . ASN A 1 381 ? 15.989 17.663 -3.435 1.00 96.88 381 ASN A N 1
ATOM 3121 C CA . ASN A 1 381 ? 16.365 19.020 -3.055 1.00 96.88 381 ASN A CA 1
ATOM 3122 C C . ASN A 1 381 ? 15.180 19.959 -3.276 1.00 96.88 381 ASN A C 1
ATOM 3124 O O . ASN A 1 381 ? 14.620 20.011 -4.375 1.00 96.88 381 ASN A O 1
ATOM 3128 N N . ASN A 1 382 ? 14.815 20.734 -2.256 1.00 94.38 382 ASN A N 1
ATOM 3129 C CA . ASN A 1 382 ? 13.908 21.860 -2.416 1.00 94.38 382 ASN A CA 1
ATOM 3130 C C . ASN A 1 382 ? 14.671 23.015 -3.069 1.00 94.38 382 ASN A C 1
ATOM 3132 O O . ASN A 1 382 ? 15.605 23.555 -2.484 1.00 94.38 382 ASN A O 1
ATOM 3136 N N . ARG A 1 383 ? 14.275 23.408 -4.280 1.00 94.25 383 ARG A N 1
ATOM 3137 C CA . ARG A 1 383 ? 14.873 24.553 -4.988 1.00 94.25 383 ARG A CA 1
ATOM 3138 C C . ARG A 1 383 ? 14.072 25.840 -4.817 1.00 94.25 383 ARG A C 1
ATOM 3140 O O . ARG A 1 383 ? 14.437 26.876 -5.359 1.00 94.25 383 ARG A O 1
ATOM 3147 N N . SER A 1 384 ? 12.998 25.784 -4.037 1.00 88.44 384 SER A N 1
ATOM 3148 C CA . SER A 1 384 ? 12.210 26.955 -3.674 1.00 88.44 384 SER A CA 1
ATOM 3149 C C . SER A 1 384 ? 12.754 27.615 -2.412 1.00 88.44 384 SER A C 1
ATOM 3151 O O . SER A 1 384 ? 13.320 26.950 -1.546 1.00 88.44 384 SER A O 1
ATOM 3153 N N . GLN A 1 385 ? 12.497 28.916 -2.272 1.00 83.75 385 GLN A N 1
ATOM 3154 C CA . GLN A 1 385 ? 12.713 29.643 -1.014 1.00 83.75 385 GLN A CA 1
ATOM 3155 C C . GLN A 1 385 ? 11.657 29.288 0.044 1.00 83.75 385 GLN A C 1
ATOM 3157 O O . GLN A 1 385 ? 11.924 29.321 1.240 1.00 83.75 385 GLN A O 1
ATOM 3162 N N . GLY A 1 386 ? 10.441 28.945 -0.393 1.00 81.25 386 GLY A N 1
ATOM 3163 C CA . GLY A 1 386 ? 9.348 28.594 0.507 1.00 81.25 386 GLY A CA 1
ATOM 3164 C C . GLY A 1 386 ? 9.414 27.150 1.008 1.00 81.25 386 GLY A C 1
ATOM 3165 O O . GLY A 1 386 ? 9.960 26.261 0.346 1.00 81.25 386 GLY A O 1
ATOM 3166 N N . SER A 1 387 ? 8.788 26.931 2.163 1.00 85.88 387 SER A N 1
ATOM 3167 C CA . SER A 1 387 ? 8.662 25.615 2.784 1.00 85.88 387 SER A CA 1
ATOM 3168 C C . SER A 1 387 ? 7.395 24.887 2.336 1.00 85.88 387 SER A C 1
ATOM 3170 O O . SER A 1 387 ? 6.332 25.495 2.194 1.00 85.88 387 SER A O 1
ATOM 3172 N N . TRP A 1 388 ? 7.489 23.572 2.164 1.00 86.62 388 TRP A N 1
ATOM 3173 C CA . TRP A 1 388 ? 6.372 22.697 1.797 1.00 86.62 388 TRP A CA 1
ATOM 3174 C C . TRP A 1 388 ? 6.586 21.294 2.351 1.00 86.62 388 TRP A C 1
ATOM 3176 O O . TRP A 1 388 ? 7.684 20.928 2.746 1.00 86.62 388 TRP A O 1
ATOM 3186 N N . PHE A 1 389 ? 5.536 20.487 2.407 1.00 86.12 389 PHE A N 1
ATOM 3187 C CA . PHE A 1 389 ? 5.620 19.141 2.954 1.00 86.12 389 PHE A CA 1
ATOM 3188 C C . PHE A 1 389 ? 5.744 18.107 1.834 1.00 86.12 389 PHE A C 1
ATOM 3190 O O . PHE A 1 389 ? 4.844 17.974 1.000 1.00 86.12 389 PHE A O 1
ATOM 3197 N N . LEU A 1 390 ? 6.843 17.356 1.827 1.00 89.88 390 LEU A N 1
ATOM 3198 C CA . LEU A 1 390 ? 7.040 16.191 0.976 1.00 89.88 390 LEU A CA 1
ATOM 3199 C C . LEU A 1 390 ? 6.269 15.016 1.569 1.00 89.88 390 LEU A C 1
ATOM 3201 O O . LEU A 1 390 ? 6.739 14.303 2.456 1.00 89.88 390 LEU A O 1
ATOM 3205 N N . LYS A 1 391 ? 5.042 14.820 1.086 1.00 85.00 391 LYS A N 1
ATOM 3206 C CA . LYS A 1 391 ? 4.153 13.777 1.598 1.00 85.00 391 LYS A CA 1
ATOM 3207 C C . LYS A 1 391 ? 4.584 12.395 1.112 1.00 85.00 391 LYS A C 1
ATOM 3209 O O . LYS A 1 391 ? 4.652 11.452 1.900 1.00 85.00 391 LYS A O 1
ATOM 3214 N N . SER A 1 392 ? 4.888 12.278 -0.175 1.00 87.38 392 SER A N 1
ATOM 3215 C CA . SER A 1 392 ? 5.292 11.027 -0.816 1.00 87.38 392 SER A CA 1
ATOM 3216 C C . SER A 1 392 ? 5.964 11.264 -2.168 1.00 87.38 392 SER A C 1
ATOM 3218 O O . SER A 1 392 ? 5.790 12.315 -2.783 1.00 87.38 392 SER A O 1
ATOM 3220 N N . ILE A 1 393 ? 6.652 10.251 -2.683 1.00 89.94 393 ILE A N 1
ATOM 3221 C CA . ILE A 1 393 ? 7.155 10.209 -4.060 1.00 89.94 393 ILE A CA 1
ATOM 3222 C C . ILE A 1 393 ? 6.536 8.992 -4.742 1.00 89.94 393 ILE A C 1
ATOM 3224 O O . ILE A 1 393 ? 6.570 7.890 -4.197 1.00 89.94 393 ILE A O 1
ATOM 3228 N N . SER A 1 394 ? 5.937 9.176 -5.918 1.00 87.69 394 SER A N 1
ATOM 3229 C CA . SER A 1 394 ? 5.354 8.082 -6.694 1.00 87.69 394 SER A CA 1
ATOM 3230 C C . SER A 1 394 ? 6.191 7.783 -7.931 1.00 87.69 394 SER A C 1
ATOM 3232 O O . SER A 1 394 ? 6.295 8.621 -8.817 1.00 87.69 394 SER A O 1
ATOM 3234 N N . MET A 1 395 ? 6.745 6.576 -8.012 1.00 87.00 395 MET A N 1
ATOM 3235 C CA . MET A 1 395 ? 7.416 6.041 -9.198 1.00 87.00 395 MET A CA 1
ATOM 3236 C C . MET A 1 395 ? 6.354 5.526 -10.171 1.00 87.00 395 MET A C 1
ATOM 3238 O O . MET A 1 395 ? 5.997 4.345 -10.154 1.00 87.00 395 MET A O 1
ATOM 3242 N N . ALA A 1 396 ? 5.764 6.438 -10.943 1.00 80.38 396 ALA A N 1
ATOM 3243 C CA . ALA A 1 396 ? 4.656 6.132 -11.836 1.00 80.38 396 ALA A CA 1
ATOM 3244 C C . ALA A 1 396 ? 5.137 5.736 -13.234 1.00 80.38 396 ALA A C 1
ATOM 3246 O O . ALA A 1 396 ? 5.951 6.431 -13.842 1.00 80.38 396 ALA A O 1
ATOM 3247 N N . CYS A 1 397 ? 4.563 4.652 -13.754 1.00 81.62 397 CYS A N 1
ATOM 3248 C CA . CYS A 1 397 ? 4.672 4.262 -15.151 1.00 81.62 397 CYS A CA 1
ATOM 3249 C C . CYS A 1 397 ? 3.307 4.385 -15.820 1.00 81.62 397 CYS A C 1
ATOM 3251 O O . CYS A 1 397 ? 2.319 3.798 -15.371 1.00 81.62 397 CYS A O 1
ATOM 3253 N N . LYS A 1 398 ? 3.247 5.204 -16.867 1.00 77.94 398 LYS A N 1
ATOM 3254 C CA . LYS A 1 398 ? 2.037 5.461 -17.646 1.00 77.94 398 LYS A CA 1
ATOM 3255 C C . LYS A 1 398 ? 1.994 4.553 -18.854 1.00 77.94 398 LYS A C 1
ATOM 3257 O O . LYS A 1 398 ? 2.997 4.464 -19.560 1.00 77.94 398 LYS A O 1
ATOM 3262 N N . THR A 1 399 ? 0.839 3.954 -19.121 1.00 72.31 399 THR A N 1
ATOM 3263 C CA . THR A 1 399 ? 0.645 3.135 -20.319 1.00 72.31 399 THR A CA 1
ATOM 3264 C C . THR A 1 399 ? 0.495 4.011 -21.555 1.00 72.31 399 THR A C 1
ATOM 3266 O O . THR A 1 399 ? -0.086 5.099 -21.509 1.00 72.31 399 THR A O 1
ATOM 3269 N N . GLN A 1 400 ? 1.088 3.561 -22.658 1.00 67.06 400 GLN A N 1
ATOM 3270 C CA . GLN A 1 400 ? 0.989 4.193 -23.975 1.00 67.06 400 GLN A CA 1
ATOM 3271 C C . GLN A 1 400 ? 0.644 3.200 -25.090 1.00 67.06 400 GLN A C 1
ATOM 3273 O O . GLN A 1 400 ? 0.622 3.593 -26.258 1.00 67.06 400 GLN A O 1
ATOM 3278 N N . LEU A 1 401 ? 0.352 1.935 -24.763 1.00 57.12 401 LEU A N 1
ATOM 3279 C CA . LEU A 1 401 ? -0.091 0.971 -25.767 1.00 57.12 401 LEU A CA 1
ATOM 3280 C C . LEU A 1 401 ? -1.369 1.474 -26.455 1.00 57.12 401 LEU A C 1
ATOM 3282 O O . LEU A 1 401 ? -2.316 1.929 -25.809 1.00 57.12 401 LEU A O 1
ATOM 3286 N N . ALA A 1 402 ? -1.321 1.487 -27.791 1.00 46.47 402 ALA A N 1
ATOM 3287 C CA . ALA A 1 402 ? -2.378 1.953 -28.694 1.00 46.47 402 ALA A CA 1
ATOM 3288 C C . ALA A 1 402 ? -2.948 3.365 -28.406 1.00 46.47 402 ALA A C 1
ATOM 3290 O O . ALA A 1 402 ? -4.036 3.706 -28.864 1.00 46.47 402 ALA A O 1
ATOM 3291 N N . GLY A 1 403 ? -2.240 4.208 -27.642 1.00 48.03 403 GLY A N 1
ATOM 3292 C CA . GLY A 1 403 ? -2.605 5.609 -27.391 1.00 48.03 403 GLY A CA 1
ATOM 3293 C C . GLY A 1 403 ? -3.855 5.853 -26.532 1.00 48.03 403 GLY A C 1
ATOM 3294 O O . GLY A 1 403 ? -4.122 7.006 -26.190 1.00 48.03 403 GLY A O 1
ATOM 3295 N N . SER A 1 404 ? -4.607 4.817 -26.148 1.00 55.19 404 SER A N 1
ATOM 3296 C CA . SER A 1 404 ? -5.856 4.980 -25.393 1.00 55.19 404 SER A CA 1
ATOM 3297 C C . SER A 1 404 ? -5.840 4.323 -24.014 1.00 55.19 404 SER A C 1
ATOM 3299 O O . SER A 1 404 ? -6.609 4.746 -23.152 1.00 55.19 404 SER A O 1
ATOM 3301 N N . GLY A 1 405 ? -4.971 3.324 -23.792 1.00 56.28 405 GLY A N 1
ATOM 3302 C CA . GLY A 1 405 ? -4.956 2.527 -22.566 1.00 56.28 405 GLY A CA 1
ATOM 3303 C C . GLY A 1 405 ? -6.328 1.946 -22.223 1.00 56.28 405 GLY A C 1
ATOM 3304 O O . GLY A 1 405 ? -6.571 1.714 -21.050 1.00 56.28 405 GLY A O 1
ATOM 3305 N N . LYS A 1 406 ? -7.249 1.783 -23.189 1.00 56.69 406 LYS A N 1
ATOM 3306 C CA . LYS A 1 406 ? -8.628 1.303 -22.967 1.00 56.69 406 LYS A CA 1
ATOM 3307 C C . LYS A 1 406 ? -8.708 -0.215 -22.801 1.00 56.69 406 LYS A C 1
ATOM 3309 O O . LYS A 1 406 ? -9.573 -0.690 -22.064 1.00 56.69 406 LYS A O 1
ATOM 3314 N N . ASP A 1 407 ? -7.752 -0.936 -23.383 1.00 56.16 407 ASP A N 1
ATOM 3315 C CA . ASP A 1 407 ? -7.739 -2.403 -23.427 1.00 56.16 407 ASP A CA 1
ATOM 3316 C C . ASP A 1 407 ? -6.867 -3.045 -22.330 1.00 56.16 407 ASP A C 1
ATOM 3318 O O . ASP A 1 407 ? -7.031 -4.222 -22.022 1.00 56.16 407 ASP A O 1
ATOM 3322 N N . ASP A 1 408 ? -6.008 -2.269 -21.653 1.00 64.12 408 ASP A N 1
ATOM 3323 C CA . ASP A 1 408 ? -5.209 -2.757 -20.516 1.00 64.12 408 ASP A CA 1
ATOM 3324 C C . ASP A 1 408 ? -6.089 -3.339 -19.382 1.00 64.12 408 ASP A C 1
ATOM 3326 O O . ASP A 1 408 ? -7.008 -2.711 -18.861 1.00 64.12 408 ASP A O 1
ATOM 3330 N N . GLN A 1 409 ? -5.781 -4.518 -18.874 1.00 64.44 409 GLN A N 1
ATOM 3331 C CA . GLN A 1 409 ? -6.475 -5.039 -17.698 1.00 64.44 409 GLN A CA 1
ATOM 3332 C C . GLN A 1 409 ? -5.653 -4.726 -16.446 1.00 64.44 409 GLN A C 1
ATOM 3334 O O . GLN A 1 409 ? -4.442 -4.964 -16.457 1.00 64.44 409 GLN A O 1
ATOM 3339 N N . PRO A 1 410 ? -6.249 -4.162 -15.372 1.00 67.19 410 PRO A N 1
ATOM 3340 C CA . PRO A 1 410 ? -5.536 -3.962 -14.118 1.00 67.19 410 PRO A CA 1
ATOM 3341 C C . PRO A 1 410 ? -5.019 -5.303 -13.610 1.00 67.19 410 PRO A C 1
ATOM 3343 O O . PRO A 1 410 ? -5.779 -6.253 -13.442 1.00 67.19 410 PRO A O 1
ATOM 3346 N N . TYR A 1 411 ? -3.730 -5.360 -13.306 1.00 66.19 411 TYR A N 1
ATOM 3347 C CA . TYR A 1 411 ? -3.111 -6.545 -12.745 1.00 66.19 411 TYR A CA 1
ATOM 3348 C C . TYR A 1 411 ? -2.756 -6.285 -11.286 1.00 66.19 411 TYR A C 1
ATOM 3350 O O . TYR A 1 411 ? -1.694 -5.758 -10.954 1.00 66.19 411 TYR A O 1
ATOM 3358 N N . ASN A 1 412 ? -3.691 -6.650 -10.412 1.00 59.81 412 ASN A N 1
ATOM 3359 C CA . ASN A 1 412 ? -3.565 -6.527 -8.959 1.00 59.81 412 ASN A CA 1
ATOM 3360 C C . ASN A 1 412 ? -3.316 -7.883 -8.283 1.00 59.81 412 ASN A C 1
ATOM 3362 O O . ASN A 1 412 ? -3.460 -7.977 -7.071 1.00 59.81 412 ASN A O 1
ATOM 3366 N N . ALA A 1 413 ? -2.966 -8.926 -9.042 1.00 54.47 413 ALA A N 1
ATOM 3367 C CA . ALA A 1 413 ? -2.915 -10.309 -8.561 1.00 54.47 413 ALA A CA 1
ATOM 3368 C C . ALA A 1 413 ? -1.722 -10.622 -7.635 1.00 54.47 413 ALA A C 1
ATOM 3370 O O . ALA A 1 413 ? -1.709 -11.647 -6.973 1.00 54.47 413 ALA A O 1
ATOM 3371 N N . LEU A 1 414 ? -0.712 -9.750 -7.564 1.00 66.38 414 LEU A N 1
ATOM 3372 C CA . LEU A 1 414 ? 0.532 -10.000 -6.825 1.00 66.38 414 LEU A CA 1
ATOM 3373 C C . LEU A 1 414 ? 0.613 -9.190 -5.529 1.00 66.38 414 LEU A C 1
ATOM 3375 O O . LEU A 1 414 ? 1.634 -8.573 -5.211 1.00 66.38 414 LEU A O 1
ATOM 3379 N N . GLN A 1 415 ? -0.470 -9.186 -4.758 1.00 65.19 415 GLN A N 1
ATOM 3380 C CA . GLN A 1 415 ? -0.555 -8.445 -3.493 1.00 65.19 415 GLN A CA 1
ATOM 3381 C C . GLN A 1 415 ? 0.480 -8.911 -2.460 1.00 65.19 415 GLN A C 1
ATOM 3383 O O . GLN A 1 415 ? 0.849 -8.148 -1.570 1.00 65.19 415 GLN A O 1
ATOM 3388 N N . ILE A 1 416 ? 1.047 -10.110 -2.631 1.00 65.69 416 ILE A N 1
ATOM 3389 C CA . ILE A 1 416 ? 2.143 -10.629 -1.806 1.00 65.69 416 ILE A CA 1
ATOM 3390 C C . ILE A 1 416 ? 3.420 -9.783 -1.893 1.00 65.69 416 ILE A C 1
ATOM 3392 O O . ILE A 1 416 ? 4.093 -9.616 -0.882 1.00 65.69 416 ILE A O 1
ATOM 3396 N N . TYR A 1 417 ? 3.678 -9.173 -3.055 1.00 68.12 417 TYR A N 1
ATOM 3397 C CA . TYR A 1 417 ? 4.714 -8.155 -3.285 1.00 68.12 417 TYR A CA 1
ATOM 3398 C C . TYR A 1 417 ? 4.132 -6.738 -3.295 1.00 68.12 417 TYR A C 1
ATOM 3400 O O . TYR A 1 417 ? 4.781 -5.761 -3.691 1.00 68.12 417 TYR A O 1
ATOM 3408 N N . ARG A 1 418 ? 2.848 -6.632 -2.930 1.00 70.81 418 ARG A N 1
ATOM 3409 C CA . ARG A 1 418 ? 1.997 -5.477 -3.184 1.00 70.81 418 ARG A CA 1
ATOM 3410 C C . ARG A 1 418 ? 2.167 -5.016 -4.625 1.00 70.81 418 ARG A C 1
ATOM 3412 O O . ARG A 1 418 ? 2.292 -3.836 -4.855 1.00 70.81 418 ARG A O 1
ATOM 3419 N N . ALA A 1 419 ? 2.322 -5.880 -5.614 1.00 77.56 419 ALA A N 1
ATOM 3420 C CA . ALA A 1 419 ? 2.632 -5.405 -6.955 1.00 77.56 419 ALA A CA 1
ATOM 3421 C C . ALA A 1 419 ? 1.428 -4.674 -7.567 1.00 77.56 419 ALA A C 1
ATOM 3423 O O . ALA A 1 419 ? 0.278 -5.023 -7.306 1.00 77.56 419 ALA A O 1
ATOM 3424 N N . ALA A 1 420 ? 1.700 -3.655 -8.376 1.00 78.69 420 ALA A N 1
ATOM 3425 C CA . ALA A 1 420 ? 0.699 -2.993 -9.199 1.00 78.69 420 ALA A CA 1
ATOM 3426 C C . ALA A 1 420 ? 1.134 -3.097 -10.656 1.00 78.69 420 ALA A C 1
ATOM 3428 O O . ALA A 1 420 ? 2.293 -2.839 -10.981 1.00 78.69 420 ALA A O 1
ATOM 3429 N N . GLY A 1 421 ? 0.221 -3.474 -11.538 1.00 81.75 421 GLY A N 1
ATOM 3430 C CA . GLY A 1 421 ? 0.561 -3.731 -12.925 1.00 81.75 421 GLY A CA 1
ATOM 3431 C C . GLY A 1 421 ? -0.637 -3.683 -13.847 1.00 81.75 421 GLY A C 1
ATOM 3432 O O . GLY A 1 421 ? -1.742 -3.323 -13.446 1.00 81.75 421 GLY A O 1
ATOM 3433 N N . TRP A 1 422 ? -0.403 -4.057 -15.092 1.00 81.62 422 TRP A N 1
ATOM 3434 C CA . TRP A 1 422 ? -1.435 -4.233 -16.098 1.00 81.62 422 TRP A CA 1
ATOM 3435 C C . TRP A 1 422 ? -0.983 -5.239 -17.151 1.00 81.62 422 TRP A C 1
ATOM 3437 O O . TRP A 1 422 ? 0.206 -5.544 -17.265 1.00 81.62 422 TRP A O 1
ATOM 3447 N N . THR A 1 423 ? -1.935 -5.745 -17.920 1.00 81.44 423 THR A N 1
ATOM 3448 C CA . THR A 1 423 ? -1.678 -6.614 -19.069 1.00 81.44 423 THR A CA 1
ATOM 3449 C C . THR A 1 423 ? -2.473 -6.143 -20.270 1.00 81.44 423 THR A C 1
ATOM 3451 O O . THR A 1 423 ? -3.643 -5.808 -20.125 1.00 81.44 423 THR A O 1
ATOM 3454 N N . ASP A 1 424 ? -1.861 -6.155 -21.443 1.00 79.81 424 ASP A N 1
ATOM 3455 C CA . ASP A 1 424 ? -2.535 -6.046 -22.729 1.00 79.81 424 ASP A CA 1
ATOM 3456 C C . ASP A 1 424 ? -2.508 -7.438 -23.387 1.00 79.81 424 ASP A C 1
ATOM 3458 O O . ASP A 1 424 ? -1.442 -7.889 -23.829 1.00 79.81 424 ASP A O 1
ATOM 3462 N N . PRO A 1 425 ? -3.644 -8.159 -23.403 1.00 75.62 425 PRO A N 1
ATOM 3463 C CA . PRO A 1 425 ? -3.710 -9.500 -23.969 1.00 75.62 425 PRO A CA 1
ATOM 3464 C C . PRO A 1 425 ? -3.627 -9.509 -25.502 1.00 75.62 425 PRO A C 1
ATOM 3466 O O . PRO A 1 425 ? -3.290 -10.544 -26.066 1.00 75.62 425 PRO A O 1
ATOM 3469 N N . VAL A 1 426 ? -3.902 -8.389 -26.187 1.00 79.38 426 VAL A N 1
ATOM 3470 C CA . VAL A 1 426 ? -3.899 -8.322 -27.660 1.00 79.38 426 VAL A CA 1
ATOM 3471 C C . VAL A 1 426 ? -2.475 -8.395 -28.194 1.00 79.38 426 VAL A C 1
ATOM 3473 O O . VAL A 1 426 ? -2.205 -9.101 -29.163 1.00 79.38 426 VAL A O 1
ATOM 3476 N N . VAL A 1 427 ? -1.554 -7.674 -27.555 1.00 79.81 427 VAL A N 1
ATOM 3477 C CA . VAL A 1 427 ? -0.132 -7.676 -27.934 1.00 79.81 427 VAL A CA 1
ATOM 3478 C C . VAL A 1 427 ? 0.734 -8.562 -27.037 1.00 79.81 427 VAL A C 1
ATOM 3480 O O . VAL A 1 427 ? 1.950 -8.581 -27.210 1.00 79.81 427 VAL A O 1
ATOM 3483 N N . ASP A 1 428 ? 0.122 -9.290 -26.098 1.00 86.31 428 ASP A N 1
ATOM 3484 C CA . ASP A 1 428 ? 0.783 -10.178 -25.133 1.00 86.31 428 ASP A CA 1
ATOM 3485 C C . ASP A 1 428 ? 1.915 -9.480 -24.351 1.00 86.31 428 ASP A C 1
ATOM 3487 O O . ASP A 1 428 ? 3.023 -9.999 -24.187 1.00 86.31 428 ASP A O 1
ATOM 3491 N N . ILE A 1 429 ? 1.627 -8.276 -23.841 1.00 86.50 429 ILE A N 1
ATOM 3492 C CA . ILE A 1 429 ? 2.556 -7.495 -23.013 1.00 86.50 429 ILE A CA 1
ATOM 3493 C C . ILE A 1 429 ? 1.943 -7.237 -21.647 1.00 86.50 429 ILE A C 1
ATOM 3495 O O . ILE A 1 429 ? 0.873 -6.656 -21.505 1.00 86.50 429 ILE A O 1
ATOM 3499 N N . GLY A 1 430 ? 2.677 -7.622 -20.616 1.00 86.88 430 GLY A N 1
ATOM 3500 C CA . GLY A 1 430 ? 2.360 -7.362 -19.231 1.00 86.88 430 GLY A CA 1
ATOM 3501 C C . GLY A 1 430 ? 3.432 -6.506 -18.585 1.00 86.88 430 GLY A C 1
ATOM 3502 O O . GLY A 1 430 ? 4.622 -6.613 -18.886 1.00 86.88 430 GLY A O 1
ATOM 3503 N N . TYR A 1 431 ? 3.010 -5.676 -17.646 1.00 88.06 431 TYR A N 1
ATOM 3504 C CA . TYR A 1 431 ? 3.890 -4.868 -16.830 1.00 88.06 431 TYR A CA 1
ATOM 3505 C C . TYR A 1 431 ? 3.523 -4.986 -15.362 1.00 88.06 431 TYR A C 1
ATOM 3507 O O . TYR A 1 431 ? 2.349 -4.962 -14.997 1.00 88.06 431 TYR A O 1
ATOM 3515 N N . VAL A 1 432 ? 4.537 -5.034 -14.509 1.00 87.50 432 VAL A N 1
ATOM 3516 C CA . VAL A 1 432 ? 4.359 -4.979 -13.066 1.00 87.50 432 VAL A CA 1
ATOM 3517 C C . VAL A 1 432 ? 5.430 -4.110 -12.418 1.00 87.50 432 VAL A C 1
ATOM 3519 O O . VAL A 1 432 ? 6.605 -4.161 -12.779 1.00 87.50 432 VAL A O 1
ATOM 3522 N N . ALA A 1 433 ? 5.014 -3.315 -11.438 1.00 87.62 433 ALA A N 1
ATOM 3523 C CA . ALA A 1 433 ? 5.878 -2.581 -10.533 1.00 87.62 433 ALA A CA 1
ATOM 3524 C C . ALA A 1 433 ? 5.669 -3.086 -9.101 1.00 87.62 433 ALA A C 1
ATOM 3526 O O . ALA A 1 433 ? 4.541 -3.140 -8.603 1.00 87.62 433 ALA A O 1
ATOM 3527 N N . PHE A 1 434 ? 6.751 -3.423 -8.411 1.00 85.38 434 PHE A N 1
ATOM 3528 C CA . PHE A 1 434 ? 6.723 -3.859 -7.015 1.00 85.38 434 PHE A CA 1
ATOM 3529 C C . PHE A 1 434 ? 7.914 -3.297 -6.241 1.00 85.38 434 PHE A C 1
ATOM 3531 O O . PHE A 1 434 ? 8.847 -2.759 -6.832 1.00 85.38 434 PHE A O 1
ATOM 3538 N N . SER A 1 435 ? 7.873 -3.396 -4.914 1.00 83.69 435 SER A N 1
ATOM 3539 C CA . SER A 1 435 ? 9.058 -3.195 -4.079 1.00 83.69 435 SER A CA 1
ATOM 3540 C C . SER A 1 435 ? 9.346 -4.487 -3.319 1.00 83.69 435 SER A C 1
ATOM 3542 O O . SER A 1 435 ? 8.397 -5.122 -2.852 1.00 83.69 435 SER A O 1
ATOM 3544 N N . PRO A 1 436 ? 10.621 -4.888 -3.183 1.00 76.44 436 PRO A N 1
ATOM 3545 C CA . PRO A 1 436 ? 11.000 -5.984 -2.301 1.00 76.44 436 PRO A CA 1
ATOM 3546 C C . PRO A 1 436 ? 10.834 -5.623 -0.812 1.00 76.44 436 PRO A C 1
ATOM 3548 O O . PRO A 1 436 ? 10.784 -6.526 0.025 1.00 76.44 436 PRO A O 1
ATOM 3551 N N . ASP A 1 437 ? 10.727 -4.331 -0.469 1.00 69.94 437 ASP A N 1
ATOM 3552 C CA . ASP A 1 437 ? 10.413 -3.898 0.889 1.00 69.94 437 ASP A CA 1
ATOM 3553 C C . ASP A 1 437 ? 8.891 -3.991 1.131 1.00 69.94 437 ASP A C 1
ATOM 3555 O O . ASP A 1 437 ? 8.074 -3.439 0.394 1.00 69.94 437 ASP A O 1
ATOM 3559 N N . GLU A 1 438 ? 8.461 -4.709 2.172 1.00 62.81 438 GLU A N 1
ATOM 3560 C CA . GLU A 1 438 ? 7.028 -4.852 2.504 1.00 62.81 438 GLU A CA 1
ATOM 3561 C C . GLU A 1 438 ? 6.395 -3.538 3.013 1.00 62.81 438 GLU A C 1
ATOM 3563 O O . GLU A 1 438 ? 5.181 -3.451 3.228 1.00 62.81 438 GLU A O 1
ATOM 3568 N N . LYS A 1 439 ? 7.213 -2.500 3.231 1.00 59.78 439 LYS A N 1
ATOM 3569 C CA . LYS A 1 439 ? 6.815 -1.246 3.881 1.00 59.78 439 LYS A CA 1
ATOM 3570 C C . LYS A 1 439 ? 6.134 -0.278 2.922 1.00 59.78 439 LYS A C 1
ATOM 3572 O O . LYS A 1 439 ? 5.342 0.556 3.359 1.00 59.78 439 LYS A O 1
ATOM 3577 N N . THR A 1 440 ? 6.406 -0.377 1.627 1.00 61.47 440 THR A N 1
ATOM 3578 C CA . THR A 1 440 ? 5.916 0.607 0.663 1.00 61.47 440 THR A CA 1
ATOM 3579 C C . THR A 1 440 ? 4.535 0.262 0.118 1.00 61.47 440 THR A C 1
ATOM 3581 O O . THR A 1 440 ? 4.113 -0.898 0.027 1.00 61.47 440 THR A O 1
ATOM 3584 N N . GLY A 1 441 ? 3.782 1.318 -0.183 1.00 58.47 441 GLY A N 1
ATOM 3585 C CA . GLY A 1 441 ? 2.457 1.223 -0.768 1.00 58.47 441 GLY A CA 1
ATOM 3586 C C . GLY A 1 441 ? 2.549 1.057 -2.279 1.00 58.47 441 GLY A C 1
ATOM 3587 O O . GLY A 1 441 ? 3.445 1.586 -2.938 1.00 58.47 441 GLY A O 1
ATOM 3588 N N . SER A 1 442 ? 1.579 0.353 -2.838 1.00 60.19 442 SER A N 1
ATOM 3589 C CA . SER A 1 442 ? 1.441 0.179 -4.276 1.00 60.19 442 SER A CA 1
ATOM 3590 C C . SER A 1 442 ? 0.060 0.584 -4.703 1.00 60.19 442 SER A C 1
ATOM 3592 O O . SER A 1 442 ? -0.903 0.337 -3.974 1.00 60.19 442 SER A O 1
ATOM 3594 N N . LYS A 1 443 ? -0.042 1.225 -5.862 1.00 62.38 443 LYS A N 1
ATOM 3595 C CA . LYS A 1 443 ? -1.323 1.690 -6.373 1.00 62.38 443 LYS A CA 1
ATOM 3596 C C . LYS A 1 443 ? -1.376 1.462 -7.871 1.00 62.38 443 LYS A C 1
ATOM 3598 O O . LYS A 1 443 ? -0.532 1.943 -8.624 1.00 62.38 443 LYS A O 1
ATOM 3603 N N . TYR A 1 444 ? -2.420 0.770 -8.297 1.00 57.88 444 TYR A N 1
ATOM 3604 C CA . TYR A 1 444 ? -2.900 0.891 -9.658 1.00 57.88 444 TYR A CA 1
ATOM 3605 C C . TYR A 1 444 ? -3.893 2.053 -9.709 1.00 57.88 444 TYR A C 1
ATOM 3607 O O . TYR A 1 444 ? -4.808 2.115 -8.885 1.00 57.88 444 TYR A O 1
ATOM 3615 N N . ARG A 1 445 ? -3.700 3.007 -10.622 1.00 62.97 445 ARG A N 1
ATOM 3616 C CA . ARG A 1 445 ? -4.588 4.167 -10.767 1.00 62.97 445 ARG A CA 1
ATOM 3617 C C . ARG A 1 445 ? -5.093 4.262 -12.201 1.00 62.97 445 ARG A C 1
ATOM 3619 O O . ARG A 1 445 ? -4.306 4.289 -13.145 1.00 62.97 445 ARG A O 1
ATOM 3626 N N . ILE A 1 446 ? -6.408 4.394 -12.342 1.00 56.44 446 ILE A N 1
ATOM 3627 C CA . ILE A 1 446 ? -7.042 4.872 -13.570 1.00 56.44 446 ILE A CA 1
ATOM 3628 C C . ILE A 1 446 ? -7.257 6.372 -13.382 1.00 56.44 446 ILE A C 1
ATOM 3630 O O . ILE A 1 446 ? -7.979 6.801 -12.482 1.00 56.44 446 ILE A O 1
ATOM 3634 N N . TRP A 1 447 ? -6.573 7.186 -14.179 1.00 56.00 447 TRP A N 1
ATOM 3635 C CA . TRP A 1 447 ? -6.762 8.631 -14.175 1.00 56.00 447 TRP A CA 1
ATOM 3636 C C . TRP A 1 447 ? -8.110 8.974 -14.814 1.00 56.00 447 TRP A C 1
ATOM 3638 O O . TRP A 1 447 ? -8.579 8.273 -15.706 1.00 56.00 447 TRP A O 1
ATOM 3648 N N . LYS A 1 448 ? -8.716 10.103 -14.424 1.00 39.47 448 LYS A N 1
ATOM 3649 C CA . LYS A 1 448 ? -9.986 10.585 -15.006 1.00 39.47 448 LYS A CA 1
ATOM 3650 C C . LYS A 1 448 ? -9.938 10.781 -16.532 1.00 39.47 448 LYS A C 1
ATOM 3652 O O . LYS A 1 448 ? -10.978 10.814 -17.171 1.00 39.47 448 LYS A O 1
ATOM 3657 N N . THR A 1 449 ? -8.744 10.883 -17.117 1.00 48.19 449 THR A N 1
ATOM 3658 C CA . THR A 1 449 ? -8.512 10.918 -18.572 1.00 48.19 449 THR A CA 1
ATOM 3659 C C . THR A 1 449 ? -8.631 9.547 -19.251 1.00 48.19 449 THR A C 1
ATOM 3661 O O . THR A 1 449 ? -8.307 9.427 -20.428 1.00 48.19 449 THR A O 1
ATOM 3664 N N . GLY A 1 450 ? -9.004 8.496 -18.512 1.00 54.59 450 GLY A N 1
ATOM 3665 C CA . GLY A 1 450 ? -8.989 7.105 -18.969 1.00 54.59 450 GLY A CA 1
ATOM 3666 C C . GLY A 1 450 ? -7.591 6.482 -19.001 1.00 54.59 450 GLY A C 1
ATOM 3667 O O . GLY A 1 450 ? -7.467 5.271 -19.143 1.00 54.59 450 GLY A O 1
ATOM 3668 N N . ARG A 1 451 ? -6.528 7.280 -18.820 1.00 61.81 451 ARG A N 1
ATOM 3669 C CA . ARG A 1 451 ? -5.148 6.783 -18.834 1.00 61.81 451 ARG A CA 1
ATOM 3670 C C . ARG A 1 451 ? -4.881 5.922 -17.610 1.00 61.81 451 ARG A C 1
ATOM 3672 O O . ARG A 1 451 ? -5.180 6.319 -16.483 1.00 61.81 451 ARG A O 1
ATOM 3679 N N . ARG A 1 452 ? -4.251 4.775 -17.821 1.00 68.25 452 ARG A N 1
ATOM 3680 C CA . ARG A 1 452 ? -3.895 3.834 -16.762 1.00 68.25 452 ARG A CA 1
ATOM 3681 C C . ARG A 1 452 ? -2.440 4.031 -16.351 1.00 68.25 452 ARG A C 1
ATOM 3683 O O . ARG A 1 452 ? -1.577 4.377 -17.161 1.00 68.25 452 ARG A O 1
ATOM 3690 N N . ALA A 1 453 ? -2.174 3.893 -15.058 1.00 72.56 453 ALA A N 1
ATOM 3691 C CA . ALA A 1 453 ? -0.830 3.958 -14.514 1.00 72.56 453 ALA A CA 1
ATOM 3692 C C . ALA A 1 453 ? -0.660 2.940 -13.389 1.00 72.56 453 ALA A C 1
ATOM 3694 O O . ALA A 1 453 ? -1.490 2.839 -12.483 1.00 72.56 453 ALA A O 1
ATOM 3695 N N . ALA A 1 454 ? 0.464 2.238 -13.425 1.00 76.50 454 ALA A N 1
ATOM 3696 C CA . ALA A 1 454 ? 0.952 1.467 -12.296 1.00 76.50 454 ALA A CA 1
ATOM 3697 C C . ALA A 1 454 ? 2.012 2.305 -11.581 1.00 76.50 454 ALA A C 1
ATOM 3699 O O . ALA A 1 454 ? 2.918 2.849 -12.219 1.00 76.50 454 ALA A O 1
ATOM 3700 N N . SER A 1 455 ? 1.892 2.456 -10.264 1.00 77.06 455 SER A N 1
ATOM 3701 C CA . SER A 1 455 ? 2.878 3.211 -9.504 1.00 77.06 455 SER A CA 1
ATOM 3702 C C . SER A 1 455 ? 3.199 2.602 -8.149 1.00 77.06 455 SER A C 1
ATOM 3704 O O . SER A 1 455 ? 2.358 2.006 -7.469 1.00 77.06 455 SER A O 1
ATOM 3706 N N . ARG A 1 456 ? 4.454 2.799 -7.741 1.00 83.31 456 ARG A N 1
ATOM 3707 C CA . ARG A 1 456 ? 4.898 2.604 -6.359 1.00 83.31 456 ARG A CA 1
ATOM 3708 C C . ARG A 1 456 ? 4.927 3.939 -5.656 1.00 83.31 456 ARG A C 1
ATOM 3710 O O . ARG A 1 456 ? 5.467 4.897 -6.198 1.00 83.31 456 ARG A O 1
ATOM 3717 N N . GLU A 1 457 ? 4.319 4.014 -4.481 1.00 83.38 457 GLU A N 1
ATOM 3718 C CA . GLU A 1 457 ? 4.256 5.237 -3.688 1.00 83.38 457 GLU A CA 1
ATOM 3719 C C . GLU A 1 457 ? 5.053 5.053 -2.401 1.00 83.38 457 GLU A C 1
ATOM 3721 O O . GLU A 1 457 ? 4.771 4.181 -1.576 1.00 83.38 457 GLU A O 1
ATOM 3726 N N . PHE A 1 458 ? 6.053 5.907 -2.244 1.00 83.31 458 PHE A N 1
ATOM 3727 C CA . PHE A 1 458 ? 6.949 5.950 -1.107 1.00 83.31 458 PHE A CA 1
ATOM 3728 C C . PHE A 1 458 ? 6.497 7.094 -0.209 1.00 83.31 458 PHE A C 1
ATOM 3730 O O . PHE A 1 458 ? 6.622 8.260 -0.585 1.00 83.31 458 PHE A O 1
ATOM 3737 N N . ALA A 1 459 ? 5.901 6.769 0.939 1.00 83.06 459 ALA A N 1
ATOM 3738 C CA . ALA A 1 459 ? 5.541 7.771 1.936 1.00 83.06 459 ALA A CA 1
ATOM 3739 C C . ALA A 1 459 ? 6.820 8.347 2.560 1.00 83.06 459 ALA A C 1
ATOM 3741 O O . ALA A 1 459 ? 7.715 7.589 2.921 1.00 83.06 459 ALA A O 1
ATOM 3742 N N . VAL A 1 460 ? 6.893 9.674 2.668 1.00 84.31 460 VAL A N 1
ATOM 3743 C CA . VAL A 1 460 ? 8.069 10.388 3.192 1.00 84.31 460 VAL A CA 1
ATOM 3744 C C . VAL A 1 460 ? 7.685 11.170 4.444 1.00 84.31 460 VAL A C 1
ATOM 3746 O O . VAL A 1 460 ? 8.220 10.921 5.514 1.00 84.31 460 VAL A O 1
ATOM 3749 N N . ASN A 1 461 ? 6.667 12.026 4.336 1.00 82.62 461 ASN A N 1
ATOM 3750 C CA . ASN A 1 461 ? 6.166 12.873 5.419 1.00 82.62 461 ASN A CA 1
ATOM 3751 C C . ASN A 1 461 ? 7.231 13.792 6.047 1.00 82.62 461 ASN A C 1
ATOM 3753 O O . ASN A 1 461 ? 7.382 13.830 7.265 1.00 82.62 461 ASN A O 1
ATOM 3757 N N . THR A 1 462 ? 7.937 14.567 5.223 1.00 83.94 462 THR A N 1
ATOM 3758 C CA . THR A 1 462 ? 8.996 15.479 5.685 1.00 83.94 462 THR A CA 1
ATOM 3759 C C . THR A 1 462 ? 8.672 16.926 5.329 1.00 83.94 462 THR A C 1
ATOM 3761 O O . THR A 1 462 ? 8.262 17.216 4.206 1.00 83.94 462 THR A O 1
ATOM 3764 N N . LEU A 1 463 ? 8.873 17.853 6.272 1.00 86.00 463 LEU A N 1
ATOM 3765 C CA . LEU A 1 463 ? 8.855 19.285 5.975 1.00 86.00 463 LEU A CA 1
ATOM 3766 C C . LEU A 1 463 ? 10.140 19.650 5.224 1.00 86.00 463 LEU A C 1
ATOM 3768 O O . LEU A 1 463 ? 11.230 19.510 5.766 1.00 86.00 463 LEU A O 1
ATOM 3772 N N . MET A 1 464 ? 9.991 20.124 3.994 1.00 86.81 464 MET A N 1
ATOM 3773 C CA . MET A 1 464 ? 11.058 20.669 3.168 1.00 86.81 464 MET A CA 1
ATOM 3774 C C . MET A 1 464 ? 11.121 22.177 3.393 1.00 86.81 464 MET A C 1
ATOM 3776 O O . MET A 1 464 ? 10.298 22.920 2.859 1.00 86.81 464 MET A O 1
ATOM 3780 N N . VAL A 1 465 ? 12.079 22.638 4.187 1.00 84.56 465 VAL A N 1
ATOM 3781 C CA . VAL A 1 465 ? 12.401 24.060 4.354 1.00 84.56 465 VAL A CA 1
ATOM 3782 C C . VAL A 1 465 ? 13.083 24.581 3.082 1.00 84.56 465 VAL A C 1
ATOM 3784 O O . VAL A 1 465 ? 13.596 23.799 2.275 1.00 84.56 465 VAL A O 1
ATOM 3787 N N . GLY A 1 466 ? 13.036 25.893 2.841 1.00 83.38 466 GLY A N 1
ATOM 3788 C CA . GLY A 1 466 ? 13.711 26.519 1.700 1.00 83.38 466 GLY A CA 1
ATOM 3789 C C . GLY A 1 466 ? 15.169 26.066 1.571 1.00 83.38 466 GLY A C 1
ATOM 3790 O O . GLY A 1 466 ? 15.885 26.003 2.567 1.00 83.38 466 GLY A O 1
ATOM 3791 N N . ALA A 1 467 ? 15.586 25.702 0.355 1.00 83.19 467 ALA A N 1
ATOM 3792 C CA . ALA A 1 467 ? 16.920 25.163 0.045 1.00 83.19 467 ALA A CA 1
ATOM 3793 C C . ALA A 1 467 ? 17.336 23.866 0.786 1.00 83.19 467 ALA A C 1
ATOM 3795 O O . ALA A 1 467 ? 18.483 23.432 0.667 1.00 83.19 467 ALA A O 1
ATOM 3796 N N . GLN A 1 468 ? 16.432 23.209 1.521 1.00 87.44 468 GLN A N 1
ATOM 3797 C CA . GLN A 1 468 ? 16.730 21.961 2.223 1.00 87.44 468 GLN A CA 1
ATOM 3798 C C . GLN A 1 468 ? 16.853 20.777 1.255 1.00 87.44 468 GLN A C 1
ATOM 3800 O O . GLN A 1 468 ? 16.136 20.682 0.257 1.00 87.44 468 GLN A O 1
ATOM 3805 N N . SER A 1 469 ? 17.726 19.832 1.602 1.00 92.00 469 SER A N 1
ATOM 3806 C CA . SER A 1 469 ? 17.817 18.524 0.953 1.00 92.00 469 SER A CA 1
ATOM 3807 C C . SER A 1 469 ? 17.273 17.436 1.874 1.00 92.00 469 SER A C 1
ATOM 3809 O O . SER A 1 469 ? 17.475 17.475 3.087 1.00 92.00 469 SER A O 1
ATOM 3811 N N . TRP A 1 470 ? 16.590 16.462 1.291 1.00 92.44 470 TRP A N 1
ATOM 3812 C CA . TRP A 1 470 ? 16.131 15.254 1.960 1.00 92.44 470 TRP A CA 1
ATOM 3813 C C . TRP A 1 470 ? 16.788 14.038 1.315 1.00 92.44 470 TRP A C 1
ATOM 3815 O O . TRP A 1 470 ? 16.858 13.944 0.090 1.00 92.44 470 TRP A O 1
ATOM 3825 N N . ALA A 1 471 ? 17.224 13.091 2.140 1.00 90.50 471 ALA A N 1
ATOM 3826 C CA . ALA A 1 471 ? 17.693 11.785 1.705 1.00 90.50 471 ALA A CA 1
ATOM 3827 C C . ALA A 1 471 ? 17.044 10.702 2.579 1.00 90.50 471 ALA A C 1
ATOM 3829 O O . ALA A 1 471 ? 16.882 10.907 3.785 1.00 90.50 471 ALA A O 1
ATOM 3830 N N . PRO A 1 472 ? 16.649 9.563 1.996 1.00 84.38 472 PRO A N 1
ATOM 3831 C CA . PRO A 1 472 ? 16.088 8.463 2.760 1.00 84.38 472 PRO A CA 1
ATOM 3832 C C . PRO A 1 472 ? 17.193 7.676 3.481 1.00 84.38 472 PRO A C 1
ATOM 3834 O O . PRO A 1 472 ? 18.266 7.454 2.927 1.00 84.38 472 PRO A O 1
ATOM 3837 N N . GLU A 1 473 ? 16.900 7.183 4.686 1.00 75.81 473 GLU A N 1
ATOM 3838 C CA . GLU A 1 473 ? 17.794 6.285 5.440 1.00 75.81 473 GLU A CA 1
ATOM 3839 C C . GLU A 1 473 ? 18.055 4.969 4.682 1.00 75.81 473 GLU A C 1
ATOM 3841 O O . GLU A 1 473 ? 19.172 4.459 4.642 1.00 75.81 473 GLU A O 1
ATOM 3846 N N . LEU A 1 474 ? 17.021 4.446 4.015 1.00 75.94 474 LEU A N 1
ATOM 3847 C CA . LEU A 1 474 ? 17.103 3.312 3.098 1.00 75.94 474 LEU A CA 1
ATOM 3848 C C . LEU A 1 474 ? 16.590 3.741 1.738 1.00 75.94 474 LEU A C 1
ATOM 3850 O O . LEU A 1 474 ? 15.457 4.200 1.653 1.00 75.94 474 LEU A O 1
ATOM 3854 N N . THR A 1 475 ? 17.395 3.550 0.690 1.00 80.81 475 THR A N 1
ATOM 3855 C CA . THR A 1 475 ? 17.054 3.942 -0.686 1.00 80.81 475 THR A CA 1
ATOM 3856 C C . THR A 1 475 ? 15.828 3.168 -1.183 1.00 80.81 475 THR A C 1
ATOM 3858 O O . THR A 1 475 ? 15.930 1.992 -1.560 1.00 80.81 475 THR A O 1
ATOM 3861 N N . PRO A 1 476 ? 14.637 3.794 -1.197 1.00 82.94 476 PRO A N 1
ATOM 3862 C CA . PRO A 1 476 ? 13.421 3.111 -1.578 1.00 82.94 476 PRO A CA 1
ATOM 3863 C C . PRO A 1 476 ? 13.518 2.725 -3.047 1.00 82.94 476 PRO A C 1
ATOM 3865 O O . PRO A 1 476 ? 13.896 3.551 -3.883 1.00 82.94 476 PRO A O 1
ATOM 3868 N N . THR A 1 477 ? 13.216 1.463 -3.347 1.00 89.19 477 THR A N 1
ATOM 3869 C CA . THR A 1 477 ? 13.460 0.881 -4.668 1.00 89.19 477 THR A CA 1
ATOM 3870 C C . THR A 1 477 ? 12.167 0.338 -5.259 1.00 89.19 477 THR A C 1
ATOM 3872 O O . THR A 1 477 ? 11.483 -0.463 -4.631 1.00 89.19 477 THR A O 1
ATOM 3875 N N . ALA A 1 478 ? 11.837 0.745 -6.482 1.00 89.81 478 ALA A N 1
ATOM 3876 C CA . ALA A 1 478 ? 10.794 0.112 -7.280 1.00 89.81 478 ALA A CA 1
ATOM 3877 C C . ALA A 1 478 ? 11.446 -0.774 -8.345 1.00 89.81 478 ALA A C 1
ATOM 3879 O O . ALA A 1 478 ? 12.299 -0.311 -9.097 1.00 89.81 478 ALA A O 1
ATOM 3880 N N . ILE A 1 479 ? 11.040 -2.038 -8.420 1.00 91.44 479 ILE A N 1
ATOM 3881 C CA . ILE A 1 479 ? 11.405 -2.953 -9.500 1.00 91.44 479 ILE A CA 1
ATOM 3882 C C . ILE A 1 479 ? 10.258 -2.962 -10.503 1.00 91.44 479 ILE A C 1
ATOM 3884 O O . ILE A 1 479 ? 9.098 -3.166 -10.149 1.00 91.44 479 ILE A O 1
ATOM 3888 N N . HIS A 1 480 ? 10.606 -2.731 -11.756 1.00 91.19 480 HIS A N 1
ATOM 3889 C CA . HIS A 1 480 ? 9.734 -2.660 -12.910 1.00 91.19 480 HIS A CA 1
ATOM 3890 C C . HIS A 1 480 ? 10.055 -3.849 -13.812 1.00 91.19 480 HIS A C 1
ATOM 3892 O O . HIS A 1 480 ? 11.203 -4.030 -14.223 1.00 91.19 480 HIS A O 1
ATOM 3898 N N . MET A 1 481 ? 9.050 -4.665 -14.113 1.00 91.75 481 MET A N 1
ATOM 3899 C CA . MET A 1 481 ? 9.217 -5.880 -14.898 1.00 91.75 481 MET A CA 1
ATOM 3900 C C . MET A 1 481 ? 8.208 -5.930 -16.039 1.00 91.75 481 MET A C 1
ATOM 3902 O O . MET A 1 481 ? 7.006 -5.761 -15.831 1.00 91.75 481 MET A O 1
ATOM 3906 N N . VAL A 1 482 ? 8.711 -6.202 -17.240 1.00 91.12 482 VAL A N 1
ATOM 3907 C CA . VAL A 1 482 ? 7.904 -6.550 -18.414 1.00 91.12 482 VAL A CA 1
ATOM 3908 C C . VAL A 1 482 ? 7.868 -8.063 -18.566 1.00 91.12 482 VAL A C 1
ATOM 3910 O O . VAL A 1 482 ? 8.887 -8.738 -18.387 1.00 91.12 482 VAL A O 1
ATOM 3913 N N . TRP A 1 483 ? 6.700 -8.613 -18.877 1.00 89.56 483 TRP A N 1
ATOM 3914 C CA . TRP A 1 483 ? 6.474 -10.048 -19.023 1.00 89.56 483 TRP A CA 1
ATOM 3915 C C . TRP A 1 483 ? 5.436 -10.339 -20.111 1.00 89.56 483 TRP A C 1
ATOM 3917 O O . TRP A 1 483 ? 4.808 -9.416 -20.621 1.00 89.56 483 TRP A O 1
ATOM 3927 N N . LYS A 1 484 ? 5.281 -11.616 -20.471 1.00 89.12 484 LYS A N 1
ATOM 3928 C CA . LYS A 1 484 ? 4.286 -12.085 -21.442 1.00 89.12 484 LYS A CA 1
ATOM 3929 C C . LYS A 1 484 ? 3.110 -12.744 -20.714 1.00 89.12 484 LYS A C 1
ATOM 3931 O O . LYS A 1 484 ? 3.335 -13.806 -20.126 1.00 89.12 484 LYS A O 1
ATOM 3936 N N . PRO A 1 485 ? 1.904 -12.145 -20.721 1.00 85.75 485 PRO A N 1
ATOM 3937 C CA . PRO A 1 485 ? 0.693 -12.704 -20.122 1.00 85.75 485 PRO A CA 1
ATOM 3938 C C . PRO A 1 485 ? 0.424 -14.170 -20.472 1.00 85.75 485 PRO A C 1
ATOM 3940 O O . PRO A 1 485 ? 0.029 -14.940 -19.596 1.00 85.75 485 PRO A O 1
ATOM 3943 N N . SER A 1 486 ? 0.722 -14.578 -21.706 1.00 86.88 486 SER A N 1
ATOM 3944 C CA . SER A 1 486 ? 0.607 -15.954 -22.210 1.00 86.88 486 SER A CA 1
ATOM 3945 C C . SER A 1 486 ? 1.387 -17.002 -21.409 1.00 86.88 486 SER A C 1
ATOM 3947 O O . SER A 1 486 ? 1.019 -18.175 -21.411 1.00 86.88 486 SER A O 1
ATOM 3949 N N . LEU A 1 487 ? 2.440 -16.603 -20.687 1.00 86.00 487 LEU A N 1
ATOM 3950 C CA . LEU A 1 487 ? 3.216 -17.499 -19.820 1.00 86.00 487 LEU A CA 1
ATOM 3951 C C . LEU A 1 487 ? 2.516 -17.812 -18.488 1.00 86.00 487 LEU A C 1
ATOM 3953 O O . LEU A 1 487 ? 2.943 -18.716 -17.769 1.00 86.00 487 LEU A O 1
ATOM 3957 N N . GLY A 1 488 ? 1.452 -17.081 -18.154 1.00 82.12 488 GLY A N 1
ATOM 3958 C CA . GLY A 1 488 ? 0.630 -17.304 -16.969 1.00 82.12 488 GLY A CA 1
ATOM 3959 C C . GLY A 1 488 ? 1.170 -16.692 -15.669 1.00 82.12 488 GLY A C 1
ATOM 3960 O O . GLY A 1 488 ? 2.349 -16.358 -15.525 1.00 82.12 488 GLY A O 1
ATOM 3961 N N . HIS A 1 489 ? 0.269 -16.564 -14.688 1.00 79.75 489 HIS A N 1
ATOM 3962 C CA . HIS A 1 489 ? 0.522 -15.934 -13.384 1.00 79.75 489 HIS A CA 1
ATOM 3963 C C . HIS A 1 489 ? 1.678 -16.593 -12.612 1.00 79.75 489 HIS A C 1
ATOM 3965 O O . HIS A 1 489 ? 2.554 -15.901 -12.092 1.00 79.75 489 HIS A O 1
ATOM 3971 N N . ALA A 1 490 ? 1.716 -17.929 -12.583 1.00 79.75 490 ALA A N 1
ATOM 3972 C CA . ALA A 1 490 ? 2.726 -18.688 -11.847 1.00 79.75 490 ALA A CA 1
ATOM 3973 C C . ALA A 1 490 ? 4.157 -18.401 -12.340 1.00 79.75 490 ALA A C 1
ATOM 3975 O O . ALA A 1 490 ? 5.069 -18.237 -11.530 1.00 79.75 490 ALA A O 1
ATOM 3976 N N . ARG A 1 491 ? 4.349 -18.259 -13.660 1.00 85.69 491 ARG A N 1
ATOM 3977 C CA . ARG A 1 491 ? 5.656 -17.928 -14.252 1.00 85.69 491 ARG A CA 1
ATOM 3978 C C . ARG A 1 491 ? 6.103 -16.510 -13.930 1.00 85.69 491 ARG A C 1
ATOM 3980 O O . ARG A 1 491 ? 7.289 -16.284 -13.696 1.00 85.69 491 ARG A O 1
ATOM 3987 N N . LEU A 1 492 ? 5.176 -15.551 -13.895 1.00 86.12 492 LEU A N 1
ATOM 3988 C CA . LEU A 1 492 ? 5.500 -14.199 -13.444 1.00 86.12 492 LEU A CA 1
ATOM 3989 C C . LEU A 1 492 ? 5.987 -14.213 -11.992 1.00 86.12 492 LEU A C 1
ATOM 3991 O O . LEU A 1 492 ? 6.985 -13.569 -11.675 1.00 86.12 492 LEU A O 1
ATOM 3995 N N . LEU A 1 493 ? 5.288 -14.945 -11.125 1.00 82.75 493 LEU A N 1
ATOM 3996 C CA . LEU A 1 493 ? 5.624 -15.031 -9.711 1.00 82.75 493 LEU A CA 1
ATOM 3997 C C . LEU A 1 493 ? 7.001 -15.670 -9.487 1.00 82.75 493 LEU A C 1
ATOM 3999 O O . LEU A 1 493 ? 7.830 -15.094 -8.785 1.00 82.75 493 LEU A O 1
ATOM 4003 N N . GLU A 1 494 ? 7.272 -16.793 -10.154 1.00 86.38 494 GLU A N 1
ATOM 4004 C CA . GLU A 1 494 ? 8.582 -17.456 -10.150 1.00 86.38 494 GLU A CA 1
ATOM 4005 C C . GLU A 1 494 ? 9.698 -16.484 -10.566 1.00 86.38 494 GLU A C 1
ATOM 4007 O O . GLU A 1 494 ? 10.735 -16.380 -9.911 1.00 86.38 494 GLU A O 1
ATOM 4012 N N . ARG A 1 495 ? 9.466 -15.698 -11.621 1.00 89.50 495 ARG A N 1
ATOM 4013 C CA . ARG A 1 495 ? 10.445 -14.725 -12.111 1.00 89.50 495 ARG A CA 1
ATOM 4014 C C . ARG A 1 495 ? 10.656 -13.553 -11.152 1.00 89.50 495 ARG A C 1
ATOM 4016 O O . ARG A 1 495 ? 11.783 -13.088 -10.992 1.00 89.50 495 ARG A O 1
ATOM 4023 N N . ILE A 1 496 ? 9.604 -13.073 -10.490 1.00 88.62 496 ILE A N 1
ATOM 4024 C CA . ILE A 1 496 ? 9.736 -12.064 -9.429 1.00 88.62 496 ILE A CA 1
ATOM 4025 C C . ILE A 1 496 ? 10.580 -12.615 -8.281 1.00 88.62 496 ILE A C 1
ATOM 4027 O O . ILE A 1 496 ? 11.485 -11.928 -7.807 1.00 88.62 496 ILE A O 1
ATOM 4031 N N . GLU A 1 497 ? 10.332 -13.856 -7.866 1.00 86.75 497 GLU A N 1
ATOM 4032 C CA . GLU A 1 497 ? 11.108 -14.519 -6.820 1.00 86.75 497 GLU A CA 1
ATOM 4033 C C . GLU A 1 497 ? 12.578 -14.656 -7.198 1.00 86.75 497 GLU A C 1
ATOM 4035 O O . GLU A 1 497 ? 13.433 -14.307 -6.387 1.00 86.75 497 GLU A O 1
ATOM 4040 N N . GLN A 1 498 ? 12.881 -15.073 -8.427 1.00 89.69 498 GLN A N 1
ATOM 4041 C CA . GLN A 1 498 ? 14.251 -15.160 -8.938 1.00 89.69 498 GLN A CA 1
ATOM 4042 C C . GLN A 1 498 ? 14.959 -13.799 -8.894 1.00 89.69 498 GLN A C 1
ATOM 4044 O O . GLN A 1 498 ? 16.067 -13.695 -8.368 1.00 89.69 498 GLN A O 1
ATOM 4049 N N . VAL A 1 499 ? 14.302 -12.728 -9.353 1.00 90.56 499 VAL A N 1
ATOM 4050 C CA . VAL A 1 499 ? 14.850 -11.360 -9.316 1.00 90.56 499 VAL A CA 1
ATOM 4051 C C . VAL A 1 499 ? 15.092 -10.888 -7.879 1.00 90.56 499 VAL A C 1
ATOM 4053 O O . VAL A 1 499 ? 16.161 -10.359 -7.566 1.00 90.56 499 VAL A O 1
ATOM 4056 N N . VAL A 1 500 ? 14.129 -11.106 -6.980 1.00 89.00 500 VAL A N 1
ATOM 4057 C CA . VAL A 1 500 ? 14.251 -10.751 -5.557 1.00 89.00 500 VAL A CA 1
ATOM 4058 C C . VAL A 1 500 ? 15.352 -11.568 -4.878 1.00 89.00 500 VAL A C 1
ATOM 4060 O O . VAL A 1 500 ? 16.097 -11.034 -4.057 1.00 89.00 500 VAL A O 1
ATOM 4063 N N . GLN A 1 501 ? 15.493 -12.849 -5.214 1.00 87.50 501 GLN A N 1
ATOM 4064 C CA . GLN A 1 501 ? 16.543 -13.712 -4.677 1.00 87.50 501 GLN A CA 1
ATOM 4065 C C . GLN A 1 501 ? 17.932 -13.302 -5.162 1.00 87.50 501 GLN A C 1
ATOM 4067 O O . GLN A 1 501 ? 18.855 -13.234 -4.350 1.00 87.50 501 GLN A O 1
ATOM 4072 N N . ARG A 1 502 ? 18.064 -12.986 -6.453 1.00 89.12 502 ARG A N 1
ATOM 4073 C CA . ARG A 1 502 ? 19.333 -12.624 -7.091 1.00 89.12 502 ARG A CA 1
ATOM 4074 C C . ARG A 1 502 ? 19.833 -11.243 -6.665 1.00 89.12 502 ARG A C 1
ATOM 4076 O O . ARG A 1 502 ? 21.037 -11.059 -6.482 1.00 89.12 502 ARG A O 1
ATOM 4083 N N . TYR A 1 503 ? 18.937 -10.265 -6.501 1.00 89.44 503 TYR A N 1
ATOM 4084 C CA . TYR A 1 503 ? 19.332 -8.859 -6.329 1.00 89.44 503 TYR A CA 1
ATOM 4085 C C . TYR A 1 503 ? 18.984 -8.230 -4.982 1.00 89.44 503 TYR A C 1
ATOM 4087 O O . TYR A 1 503 ? 19.448 -7.123 -4.691 1.00 89.44 503 TYR A O 1
ATOM 4095 N N . CYS A 1 504 ? 18.196 -8.898 -4.141 1.00 88.31 504 CYS A N 1
ATOM 4096 C CA . CYS A 1 504 ? 17.792 -8.355 -2.848 1.00 88.31 504 CYS A CA 1
ATOM 4097 C C . CYS A 1 504 ? 18.250 -9.247 -1.687 1.00 88.31 504 CYS A C 1
ATOM 4099 O O . CYS A 1 504 ? 18.164 -10.476 -1.737 1.00 88.31 504 CYS A O 1
ATOM 4101 N N . LYS A 1 505 ? 18.692 -8.618 -0.593 1.00 81.19 505 LYS A N 1
ATOM 4102 C CA . LYS A 1 505 ? 19.098 -9.310 0.645 1.00 81.19 505 LYS A CA 1
ATOM 4103 C C . LYS A 1 505 ? 18.039 -9.143 1.732 1.00 81.19 505 LYS A C 1
ATOM 4105 O O . LYS A 1 505 ? 17.298 -8.162 1.720 1.00 81.19 505 LYS A O 1
ATOM 4110 N N . SER A 1 506 ? 17.956 -10.097 2.661 1.00 71.81 506 SER A N 1
ATOM 4111 C CA . SER A 1 506 ? 17.003 -10.054 3.779 1.00 71.81 506 SER A CA 1
ATOM 4112 C C . SER A 1 506 ? 17.155 -8.771 4.595 1.00 71.81 506 SER A C 1
ATOM 4114 O O . SER A 1 506 ? 18.271 -8.408 4.969 1.00 71.81 506 SER A O 1
ATOM 4116 N N . SER A 1 507 ? 16.039 -8.128 4.941 1.00 60.50 507 SER A N 1
ATOM 4117 C CA . SER A 1 507 ? 16.048 -6.910 5.759 1.00 60.50 507 SER A CA 1
ATOM 4118 C C . SER A 1 507 ? 16.436 -7.143 7.227 1.00 60.50 507 SER A C 1
ATOM 4120 O O . SER A 1 507 ? 16.603 -6.170 7.954 1.00 60.50 507 SER A O 1
ATOM 4122 N N . GLN A 1 508 ? 16.596 -8.400 7.675 1.00 47.78 508 GLN A N 1
ATOM 4123 C CA . GLN A 1 508 ? 16.972 -8.762 9.057 1.00 47.78 508 GLN A CA 1
ATOM 4124 C C . GLN A 1 508 ? 18.310 -8.159 9.528 1.00 47.78 508 GLN A C 1
ATOM 4126 O O . GLN A 1 508 ? 18.586 -8.169 10.721 1.00 47.78 508 GLN A O 1
ATOM 4131 N N . ALA A 1 509 ? 19.115 -7.593 8.625 1.00 34.41 509 ALA A N 1
ATOM 4132 C CA . ALA A 1 509 ? 20.340 -6.875 8.972 1.00 34.41 509 ALA A CA 1
ATOM 4133 C C . ALA A 1 509 ? 20.113 -5.440 9.491 1.00 34.41 509 ALA A C 1
ATOM 4135 O O . ALA A 1 509 ? 21.087 -4.770 9.822 1.00 34.41 509 ALA A O 1
ATOM 4136 N N . ILE A 1 510 ? 18.873 -4.940 9.552 1.00 36.34 510 ILE A N 1
ATOM 4137 C CA . ILE A 1 510 ? 18.596 -3.581 10.034 1.00 36.34 510 ILE A CA 1
ATOM 4138 C C . ILE A 1 510 ? 17.458 -3.658 11.049 1.00 36.34 510 ILE A C 1
ATOM 4140 O O . ILE A 1 510 ? 16.315 -3.929 10.660 1.00 36.34 510 ILE A O 1
ATOM 4144 N N . PRO A 1 511 ? 17.744 -3.489 12.352 1.00 25.30 511 PRO A N 1
ATOM 4145 C CA . PRO A 1 511 ? 16.715 -3.574 13.367 1.00 25.30 511 PRO A CA 1
ATOM 4146 C C . PRO A 1 511 ? 15.652 -2.519 13.071 1.00 25.30 511 PRO A C 1
ATOM 4148 O O . PRO A 1 511 ? 15.955 -1.352 12.828 1.00 25.30 511 PRO A O 1
ATOM 4151 N N . TYR A 1 512 ? 14.387 -2.936 13.105 1.00 29.44 512 TYR A N 1
ATOM 4152 C CA . TYR A 1 512 ? 13.259 -2.022 13.211 1.00 29.44 512 TYR A CA 1
ATOM 4153 C C . TYR A 1 512 ? 13.321 -1.388 14.605 1.00 29.44 512 TYR A C 1
ATOM 4155 O O . TYR A 1 512 ? 12.614 -1.792 15.523 1.00 29.44 512 TYR A O 1
ATOM 4163 N N . GLN A 1 513 ? 14.239 -0.444 14.800 1.00 24.45 513 GLN A N 1
ATOM 4164 C CA . GLN A 1 513 ? 14.185 0.450 15.936 1.00 24.45 513 GLN A CA 1
ATOM 4165 C C . GLN A 1 513 ? 13.212 1.558 15.567 1.00 24.45 513 GLN A C 1
ATOM 4167 O O . GLN A 1 513 ? 13.528 2.492 14.840 1.00 24.45 513 GLN A O 1
ATOM 4172 N N . SER A 1 514 ? 12.007 1.461 16.118 1.00 28.12 514 SER A N 1
ATOM 4173 C CA . SER A 1 514 ? 11.287 2.650 16.545 1.00 28.12 514 SER A CA 1
ATOM 4174 C C . SER A 1 514 ? 12.184 3.401 17.539 1.00 28.12 514 SER A C 1
ATOM 4176 O O . SER A 1 514 ? 12.125 3.162 18.745 1.00 28.12 514 SER A O 1
ATOM 4178 N N . ARG A 1 515 ? 13.081 4.247 17.038 1.00 26.83 515 ARG A N 1
ATOM 4179 C CA . ARG A 1 515 ? 13.817 5.218 17.839 1.00 26.83 515 ARG A CA 1
ATOM 4180 C C . ARG A 1 515 ? 13.842 6.546 17.101 1.00 26.83 515 ARG A C 1
ATOM 4182 O O . ARG A 1 515 ? 14.590 6.764 16.161 1.00 26.83 515 ARG A O 1
ATOM 4189 N N . ILE A 1 516 ? 12.965 7.411 17.587 1.00 32.25 516 ILE A N 1
ATOM 4190 C CA . ILE A 1 516 ? 13.287 8.783 17.965 1.00 32.25 516 ILE A CA 1
ATOM 4191 C C . ILE A 1 516 ? 14.759 8.878 18.426 1.00 32.25 516 ILE A C 1
ATOM 4193 O O . ILE A 1 516 ? 15.193 7.998 19.175 1.00 32.25 516 ILE A O 1
ATOM 4197 N N . VAL A 1 517 ? 15.457 9.947 18.014 1.00 26.12 517 VAL A N 1
ATOM 4198 C CA . VAL A 1 517 ? 16.432 10.776 18.773 1.00 26.12 517 VAL A CA 1
ATOM 4199 C C . VAL A 1 517 ? 17.621 11.256 17.892 1.00 26.12 517 VAL A C 1
ATOM 4201 O O . VAL A 1 517 ? 18.357 10.451 17.331 1.00 26.12 517 VAL A O 1
ATOM 4204 N N . ASP A 1 518 ? 17.774 12.590 17.859 1.00 27.36 518 ASP A N 1
ATOM 4205 C CA . ASP A 1 518 ? 18.942 13.481 17.650 1.00 27.36 518 ASP A CA 1
ATOM 4206 C C . ASP A 1 518 ? 19.780 13.499 16.353 1.00 27.36 518 ASP A C 1
ATOM 4208 O O . ASP A 1 518 ? 20.704 12.705 16.159 1.00 27.36 518 ASP A O 1
ATOM 4212 N N . ARG A 1 519 ? 19.604 14.579 15.570 1.00 25.52 519 ARG A N 1
ATOM 4213 C CA . ARG A 1 519 ? 20.541 15.726 15.506 1.00 25.52 519 ARG A CA 1
ATOM 4214 C C . ARG A 1 519 ? 19.896 16.959 14.878 1.00 25.52 519 ARG A C 1
ATOM 4216 O O . ARG A 1 519 ? 19.182 16.793 13.865 1.00 25.52 519 ARG A O 1
#